Protein AF-A0A1J0WGG4-F1 (afdb_monomer)

Nearest PDB structures (foldseek):
  7e72-assembly2_F  TM=4.948E-01  e=2.037E-10  Homo sapiens
  5myb-assembly1_B  TM=5.027E-01  e=9.994E-10  Homo sapiens
  5myb-assembly1_A  TM=4.800E-01  e=1.730E-09  Homo sapiens
  6c83-assembly1_C  TM=8.638E-01  e=8.538E-04  synthetic construct
  8odz-assembly1_D  TM=4.092E-01  e=7.217E-07  Mus musculus

Sequence (421 aa):
MAIEADVCDQLVTNAEGQQQPRWTINGVLQDDQQFEDQRAQMAAACDAFLFERPDGKVGFLVGRWIAPQITLGAGDFFSLEIKDGGFGFSAPSEVAATYIEPDNAWRETPSGAWVEAPGEQSRRDEPQLYMVHSHNQCARLNKRFAKTARPQYALRGTIGVIGYELIGQRFFRAVHPEMGIDAYFEIGELAREGAGVFSLIANSVEPDDFSFDPATEEPDRPVFNSVVTEDTVPDLTGLAVTPVGAGAVDVTWTAPDASLQQQLRIREAGTEDWQILSVAEGQSNYTIMALIDGRSYELQGRNRTPALRPGGWSPDPALTFTVVANTEAPQALLLATVDPVGAGALVQWATGNDPNQYAVRVYRGPTLATADPVVLAISGANTSASFTDAVALGTYTYWAAPINGSGVLGPVSGPLNVTVT

InterPro domains:
  IPR003961 Fibronectin type III [PS50853] (232-326)
  IPR003961 Fibronectin type III [PS50853] (329-421)
  IPR003961 Fibronectin type III [cd00063] (237-315)
  IPR013783 Immunoglobulin-like fold [G3DSA:2.60.40.10] (237-330)
  IPR036116 Fibronectin type III superfamily [SSF49265] (237-315)

Structure (mmCIF, N/CA/C/O backbone):
data_AF-A0A1J0WGG4-F1
#
_entry.id   AF-A0A1J0WGG4-F1
#
loop_
_atom_site.group_PDB
_atom_site.id
_atom_site.type_symbol
_atom_site.label_atom_id
_atom_site.label_alt_id
_atom_site.label_comp_id
_atom_site.label_asym_id
_atom_site.label_entity_id
_atom_site.label_seq_id
_atom_site.pdbx_PDB_ins_code
_atom_site.Cartn_x
_atom_site.Cartn_y
_atom_site.Cartn_z
_atom_site.occupancy
_atom_site.B_iso_or_equiv
_atom_site.auth_seq_id
_atom_site.auth_comp_id
_atom_site.auth_asym_id
_atom_site.auth_atom_id
_atom_site.pdbx_PDB_model_num
ATOM 1 N N . MET A 1 1 ? -3.007 -18.225 25.396 1.00 54.06 1 MET A N 1
ATOM 2 C CA . MET A 1 1 ? -2.216 -17.257 24.609 1.00 54.06 1 MET A CA 1
ATOM 3 C C . MET A 1 1 ? -2.217 -17.567 23.112 1.00 54.06 1 MET A C 1
ATOM 5 O O . MET A 1 1 ? -2.071 -16.619 22.369 1.00 54.06 1 MET A O 1
ATOM 9 N N . ALA A 1 2 ? -2.461 -18.810 22.654 1.00 75.88 2 ALA A N 1
ATOM 10 C CA . ALA A 1 2 ? -2.665 -19.088 21.219 1.00 75.88 2 ALA A CA 1
ATOM 11 C C . ALA A 1 2 ? -3.961 -18.465 20.651 1.00 75.88 2 ALA A C 1
ATOM 13 O O . ALA A 1 2 ? -3.921 -17.831 19.613 1.00 75.88 2 ALA A O 1
ATOM 14 N N . ILE A 1 3 ? -5.075 -18.533 21.395 1.00 92.81 3 ILE A N 1
ATOM 15 C CA . ILE A 1 3 ? -6.395 -18.092 20.902 1.00 92.81 3 ILE A CA 1
ATOM 16 C C . ILE A 1 3 ? -6.427 -16.615 20.483 1.00 92.81 3 ILE A C 1
ATOM 18 O O . ILE A 1 3 ? -6.961 -16.300 19.431 1.00 92.81 3 ILE A O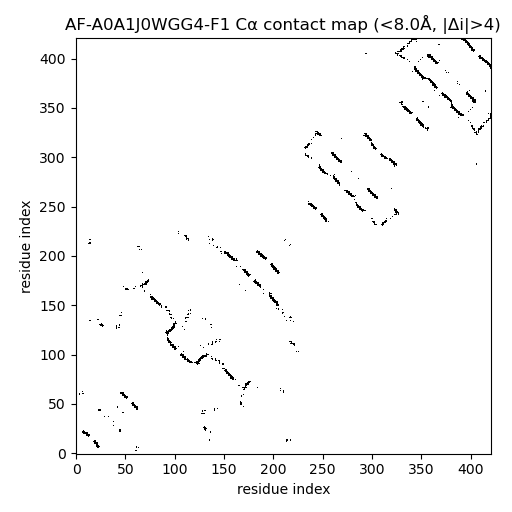 1
ATOM 22 N N . GLU A 1 4 ? -5.881 -15.698 21.287 1.00 94.44 4 GLU A N 1
ATOM 23 C CA . GLU A 1 4 ? -5.925 -14.268 20.935 1.00 94.44 4 GLU A CA 1
ATOM 24 C C . GLU A 1 4 ? -5.028 -13.949 19.732 1.00 94.44 4 GLU A C 1
ATOM 26 O O . GLU A 1 4 ? -5.378 -13.087 18.936 1.00 94.44 4 GLU A O 1
ATOM 31 N N . ALA A 1 5 ? -3.927 -14.688 19.547 1.00 93.94 5 ALA A N 1
ATOM 32 C CA . ALA A 1 5 ? -3.125 -14.593 18.329 1.00 93.94 5 ALA A CA 1
ATOM 33 C C . ALA A 1 5 ? -3.921 -15.086 17.107 1.00 93.94 5 ALA A C 1
ATOM 35 O O . ALA A 1 5 ? -4.008 -14.363 16.122 1.00 93.94 5 ALA A O 1
ATOM 36 N N . ASP A 1 6 ? -4.607 -16.232 17.214 1.00 96.44 6 ASP A N 1
ATOM 37 C CA . ASP A 1 6 ? -5.470 -16.756 16.142 1.00 96.44 6 ASP A CA 1
ATOM 38 C C . ASP A 1 6 ? -6.592 -15.765 15.765 1.00 96.44 6 ASP A C 1
ATOM 40 O O . ASP A 1 6 ? -7.005 -15.680 14.609 1.00 96.44 6 ASP A O 1
ATOM 44 N N . VAL A 1 7 ? -7.097 -15.000 16.739 1.00 96.12 7 VAL A N 1
ATOM 45 C CA . VAL A 1 7 ? -8.114 -13.960 16.512 1.00 96.12 7 VAL A CA 1
ATOM 46 C C . VAL A 1 7 ? -7.528 -12.748 15.791 1.00 96.12 7 VAL A C 1
ATOM 48 O O . VAL A 1 7 ? -8.200 -12.201 14.916 1.00 96.12 7 VAL A O 1
ATOM 51 N N . CYS A 1 8 ? -6.310 -12.324 16.138 1.00 96.50 8 CYS A N 1
ATOM 52 C CA . CYS A 1 8 ? -5.604 -11.268 15.409 1.00 96.50 8 CYS A CA 1
ATOM 53 C C . CYS A 1 8 ? -5.325 -11.683 13.959 1.00 96.50 8 CYS A C 1
ATOM 55 O O . CYS A 1 8 ? -5.572 -10.897 13.045 1.00 96.50 8 CYS A O 1
ATOM 57 N N . ASP A 1 9 ? -4.888 -12.928 13.758 1.00 97.06 9 ASP A N 1
ATOM 58 C CA . ASP A 1 9 ? -4.522 -13.493 12.456 1.00 97.06 9 ASP A CA 1
ATOM 59 C C . ASP A 1 9 ? -5.733 -13.878 11.592 1.00 97.06 9 ASP A C 1
ATOM 61 O O . ASP A 1 9 ? -5.583 -14.203 10.410 1.00 97.06 9 ASP A O 1
ATOM 65 N N . GLN A 1 10 ? -6.950 -13.830 12.146 1.00 95.75 10 GLN A N 1
ATOM 66 C CA . GLN A 1 10 ? -8.169 -14.076 11.387 1.00 95.75 10 GLN A CA 1
ATOM 67 C C . GLN A 1 10 ? -8.246 -13.108 10.201 1.00 95.75 10 GLN A C 1
ATOM 69 O O . GLN A 1 10 ? -8.335 -11.894 10.381 1.00 95.75 10 GLN A O 1
ATOM 74 N N . LEU A 1 11 ? -8.276 -13.657 8.986 1.00 96.88 11 LEU A N 1
ATOM 75 C CA . LEU A 1 11 ? -8.410 -12.859 7.775 1.00 96.88 11 LEU A CA 1
ATOM 76 C C . LEU A 1 11 ? -9.802 -12.226 7.706 1.00 96.88 11 LEU A C 1
ATOM 78 O O . LEU A 1 11 ? -10.826 -12.911 7.786 1.00 96.88 11 LEU A O 1
ATOM 82 N N . VAL A 1 12 ? -9.821 -10.908 7.542 1.00 95.25 12 VAL A N 1
ATOM 83 C CA . VAL A 1 12 ? -11.015 -10.101 7.310 1.00 95.25 12 VAL A CA 1
ATOM 84 C C . VAL A 1 12 ? -10.899 -9.382 5.975 1.00 95.25 12 VAL A C 1
ATOM 86 O O . VAL A 1 12 ? -9.805 -9.027 5.538 1.00 95.25 12 VAL A O 1
ATOM 89 N N . THR A 1 13 ? -12.038 -9.173 5.325 1.00 94.81 13 THR A N 1
ATOM 90 C CA . THR A 1 13 ? -12.121 -8.439 4.061 1.00 94.81 13 THR A CA 1
ATOM 91 C C . THR A 1 13 ? -12.415 -6.960 4.334 1.00 94.81 13 THR A C 1
ATOM 93 O O . THR A 1 13 ? -13.149 -6.652 5.279 1.00 94.81 13 THR A O 1
ATOM 96 N N . ASN A 1 14 ? -11.829 -6.059 3.546 1.00 92.75 14 ASN A N 1
ATOM 97 C CA . ASN A 1 14 ? -12.167 -4.629 3.525 1.00 92.75 14 ASN A CA 1
ATOM 98 C C . ASN A 1 14 ? -13.192 -4.300 2.424 1.00 92.75 14 ASN A C 1
ATOM 100 O O . ASN A 1 14 ? -13.549 -5.169 1.624 1.00 92.75 14 ASN A O 1
ATOM 104 N N . ALA A 1 15 ? -13.674 -3.057 2.382 1.00 90.75 15 ALA A N 1
ATOM 105 C CA . ALA A 1 15 ? -14.624 -2.586 1.371 1.00 90.75 15 ALA A CA 1
ATOM 106 C C . ALA A 1 15 ? -14.110 -2.776 -0.066 1.00 90.75 15 ALA A C 1
ATOM 108 O O . ALA A 1 15 ? -14.891 -3.026 -0.983 1.00 90.75 15 ALA A O 1
ATOM 109 N N . GLU A 1 16 ? -12.789 -2.725 -0.266 1.00 87.94 16 GLU A N 1
ATOM 110 C CA . GLU A 1 16 ? -12.146 -2.916 -1.568 1.00 87.94 16 GLU A CA 1
ATOM 111 C C . GLU A 1 16 ? -11.915 -4.398 -1.948 1.00 87.94 16 GLU A C 1
ATOM 113 O O . GLU A 1 16 ? -11.335 -4.693 -2.995 1.00 87.94 16 GLU A O 1
ATOM 118 N N . GLY A 1 17 ? -12.365 -5.353 -1.125 1.00 89.50 17 GLY A N 1
ATOM 119 C CA . GLY A 1 17 ? -12.279 -6.794 -1.395 1.00 89.50 17 GLY A CA 1
ATOM 120 C C . GLY A 1 17 ? -10.921 -7.443 -1.090 1.00 89.50 17 GLY A C 1
ATOM 121 O O . GLY A 1 17 ? -10.731 -8.632 -1.362 1.00 89.50 17 GLY A O 1
ATOM 122 N N . GLN A 1 18 ? -9.974 -6.703 -0.518 1.00 91.50 18 GLN A N 1
ATOM 123 C CA . GLN A 1 18 ? -8.677 -7.216 -0.077 1.00 91.50 18 GLN A CA 1
ATOM 124 C C . GLN A 1 18 ? -8.792 -7.888 1.295 1.00 91.50 18 GLN A C 1
ATOM 126 O O . GLN A 1 18 ? -9.628 -7.515 2.118 1.00 91.50 18 GLN A O 1
ATOM 131 N N . GLN A 1 19 ? -7.941 -8.886 1.549 1.00 95.44 19 GLN A N 1
ATOM 132 C CA . GLN A 1 19 ? -7.862 -9.564 2.844 1.00 95.44 19 GLN A CA 1
ATOM 133 C C . GLN A 1 19 ? -6.677 -9.059 3.664 1.00 95.44 19 GLN A C 1
ATOM 135 O O . GLN A 1 19 ? -5.590 -8.847 3.129 1.00 95.44 19 GLN A O 1
ATOM 140 N N . GLN A 1 20 ? -6.881 -8.941 4.971 1.00 94.38 20 GLN A N 1
ATOM 141 C CA . GLN A 1 20 ? -5.862 -8.561 5.947 1.00 94.38 20 GLN A CA 1
ATOM 142 C C . GLN A 1 20 ? -6.126 -9.252 7.296 1.00 94.38 20 GLN A C 1
ATOM 144 O O . GLN A 1 20 ? -7.265 -9.661 7.540 1.00 94.38 20 GLN A O 1
ATOM 149 N N . PRO A 1 21 ? -5.126 -9.380 8.187 1.00 96.94 21 PRO A N 1
ATOM 150 C CA . PRO A 1 21 ? -5.368 -9.772 9.574 1.00 96.94 21 PRO A CA 1
ATOM 151 C C . PRO A 1 21 ? -6.338 -8.804 10.256 1.00 96.94 21 PRO A C 1
ATOM 153 O O . PRO A 1 21 ? -6.338 -7.604 9.973 1.00 96.94 21 PRO A O 1
ATOM 156 N N . ARG A 1 22 ? -7.167 -9.319 11.163 1.00 96.31 22 ARG A N 1
ATOM 157 C CA . ARG A 1 22 ? -8.185 -8.536 11.870 1.00 96.31 22 ARG A CA 1
ATOM 158 C C . ARG A 1 22 ? -7.581 -7.428 12.721 1.00 96.31 22 ARG A C 1
ATOM 160 O O . ARG A 1 22 ? -8.092 -6.311 12.707 1.00 96.31 22 ARG A O 1
ATOM 167 N N . TRP A 1 23 ? -6.537 -7.759 13.475 1.00 97.44 23 TRP A N 1
ATOM 168 C CA . TRP A 1 23 ? -5.890 -6.839 14.401 1.00 97.44 23 TRP A CA 1
ATOM 169 C C . TRP A 1 23 ? -4.390 -6.847 14.182 1.00 97.44 23 TRP A C 1
ATOM 171 O O . TRP A 1 23 ? -3.744 -7.890 14.244 1.00 97.44 23 TRP A O 1
ATOM 181 N N . THR A 1 24 ? -3.833 -5.660 13.982 1.00 96.38 24 THR A N 1
ATOM 182 C CA . THR A 1 24 ? -2.388 -5.450 13.914 1.00 96.38 24 THR A CA 1
ATOM 183 C C . THR A 1 24 ? -2.001 -4.238 14.749 1.00 96.38 24 THR A C 1
ATOM 185 O O . THR A 1 24 ? -2.790 -3.308 14.908 1.00 96.38 24 THR A O 1
ATOM 188 N N . ILE A 1 25 ? -0.793 -4.255 15.304 1.00 95.88 25 ILE A N 1
ATOM 189 C CA . ILE A 1 25 ? -0.214 -3.108 16.003 1.00 95.88 25 ILE A CA 1
ATOM 190 C C . ILE A 1 25 ? 1.047 -2.746 15.236 1.00 95.88 25 ILE A C 1
ATOM 192 O O . ILE A 1 25 ? 2.047 -3.458 15.299 1.00 95.88 25 ILE A O 1
ATOM 196 N N . ASN A 1 26 ? 0.976 -1.655 14.488 1.00 93.50 26 ASN A N 1
ATOM 197 C CA . ASN A 1 26 ? 2.045 -1.177 13.631 1.00 93.50 26 ASN A CA 1
ATOM 198 C C . ASN A 1 26 ? 2.315 0.275 14.007 1.00 93.50 26 ASN A C 1
ATOM 200 O O . ASN A 1 26 ? 1.596 1.169 13.584 1.00 93.50 26 ASN A O 1
ATOM 204 N N . GLY A 1 27 ? 3.317 0.519 14.838 1.00 89.19 27 GLY A N 1
ATOM 205 C CA . GLY A 1 27 ? 3.631 1.875 15.262 1.00 89.19 27 GLY A CA 1
ATOM 206 C C . GLY A 1 27 ? 4.987 1.966 15.930 1.00 89.19 27 GLY A C 1
ATOM 207 O O . GLY A 1 27 ? 5.722 0.983 16.036 1.00 89.19 27 GLY A O 1
ATOM 208 N N . VAL A 1 28 ? 5.312 3.174 16.372 1.00 89.50 28 VAL A N 1
ATOM 209 C CA . VAL A 1 28 ? 6.551 3.482 17.082 1.00 89.50 28 VAL A CA 1
ATOM 210 C C . VAL A 1 28 ? 6.237 3.893 18.512 1.00 89.50 28 VAL A C 1
ATOM 212 O O . VAL A 1 28 ? 5.226 4.537 18.776 1.00 89.50 28 VAL A O 1
ATOM 215 N N . LEU A 1 29 ? 7.123 3.515 19.426 1.00 91.31 29 LEU A N 1
ATOM 216 C CA . LEU A 1 29 ? 7.120 3.970 20.811 1.00 91.31 29 LEU A CA 1
ATOM 217 C C . LEU A 1 29 ? 8.305 4.910 21.008 1.00 91.31 29 LEU A C 1
ATOM 219 O O . LEU A 1 29 ? 9.385 4.655 20.470 1.00 91.31 29 LEU A O 1
ATOM 223 N N . GLN A 1 30 ? 8.102 5.974 21.778 1.00 89.31 30 GLN A N 1
ATOM 224 C CA . GLN A 1 30 ? 9.170 6.890 22.177 1.00 89.31 30 GLN A CA 1
ATOM 225 C C . GLN A 1 30 ? 9.645 6.545 23.593 1.00 89.31 30 GLN A C 1
ATOM 227 O O . GLN A 1 30 ? 8.871 6.043 24.412 1.00 89.31 30 GLN A O 1
ATOM 232 N N . ASP A 1 31 ? 10.927 6.763 23.875 1.00 91.88 31 ASP A N 1
ATOM 233 C CA . ASP A 1 31 ? 11.553 6.430 25.160 1.00 91.88 31 ASP A CA 1
ATOM 234 C C . ASP A 1 31 ? 11.167 7.395 26.292 1.00 91.88 31 ASP A C 1
ATOM 236 O O . ASP A 1 31 ? 11.273 7.041 27.466 1.00 91.88 31 ASP A O 1
ATOM 240 N N . ASP A 1 32 ? 10.677 8.584 25.946 1.00 94.12 32 ASP A N 1
ATOM 241 C CA . ASP A 1 32 ? 10.147 9.592 26.864 1.00 94.12 32 ASP A CA 1
ATOM 242 C C . ASP A 1 32 ? 8.635 9.454 27.138 1.00 94.12 32 ASP A C 1
ATOM 244 O O . ASP A 1 32 ? 8.103 10.113 28.039 1.00 94.12 32 ASP A O 1
ATOM 248 N N . GLN A 1 33 ? 7.941 8.571 26.413 1.00 93.12 33 GLN A N 1
ATOM 249 C CA . GLN A 1 33 ? 6.512 8.323 26.582 1.00 93.12 33 GLN A CA 1
ATOM 250 C C . GLN A 1 33 ? 6.234 7.514 27.861 1.00 93.12 33 GLN A C 1
ATOM 252 O O . GLN A 1 33 ? 6.907 6.524 28.156 1.00 93.12 33 GLN A O 1
ATOM 257 N N . GLN A 1 34 ? 5.201 7.901 28.620 1.00 95.94 34 GLN A N 1
ATOM 258 C CA . GLN A 1 34 ? 4.808 7.176 29.832 1.00 95.94 34 GLN A CA 1
ATOM 259 C C . GLN A 1 34 ? 4.308 5.770 29.493 1.00 95.94 34 GLN A C 1
ATOM 261 O O . GLN A 1 34 ? 3.562 5.583 28.534 1.00 95.94 34 GLN A O 1
ATOM 266 N N . PHE A 1 35 ? 4.651 4.786 30.328 1.00 92.62 35 PHE A N 1
ATOM 267 C CA . PHE A 1 35 ? 4.250 3.389 30.124 1.00 92.62 35 PHE A CA 1
ATOM 268 C C . PHE A 1 35 ? 2.734 3.222 29.931 1.00 92.62 35 PHE A C 1
ATOM 270 O O . PHE A 1 35 ? 2.303 2.468 29.062 1.00 92.62 35 PHE A O 1
ATOM 277 N N . GLU A 1 36 ? 1.922 3.946 30.706 1.00 94.00 36 GLU A N 1
ATOM 278 C CA . GLU A 1 36 ? 0.463 3.875 30.587 1.00 94.00 36 GLU A CA 1
ATOM 279 C C . GLU A 1 36 ? -0.049 4.415 29.246 1.00 94.00 36 GLU A C 1
ATOM 281 O O . GLU A 1 36 ? -0.978 3.834 28.689 1.00 94.00 36 GLU A O 1
ATOM 286 N N . ASP A 1 37 ? 0.591 5.439 28.676 1.00 94.00 37 ASP A N 1
ATOM 287 C CA . ASP A 1 37 ? 0.231 5.963 27.354 1.00 94.00 37 ASP A CA 1
ATOM 288 C C . ASP A 1 37 ? 0.589 4.955 26.257 1.00 94.00 37 ASP A C 1
ATOM 290 O O . ASP A 1 37 ? -0.204 4.714 25.346 1.00 94.00 37 ASP A O 1
ATOM 294 N N . GLN A 1 38 ? 1.759 4.315 26.367 1.00 93.81 38 GLN A N 1
ATOM 295 C CA . GLN A 1 38 ? 2.175 3.253 25.446 1.00 93.81 38 GLN A CA 1
ATOM 296 C C . GLN A 1 38 ? 1.192 2.075 25.502 1.00 93.81 38 GLN A C 1
ATOM 298 O O . GLN A 1 38 ? 0.687 1.620 24.473 1.00 93.81 38 GLN A O 1
ATOM 303 N N . ARG A 1 39 ? 0.866 1.611 26.717 1.00 93.50 39 ARG A N 1
ATOM 304 C CA . ARG A 1 39 ? -0.092 0.525 26.954 1.00 93.50 39 ARG A CA 1
ATOM 305 C C . ARG A 1 39 ? -1.476 0.874 26.409 1.00 93.50 39 ARG A C 1
ATOM 307 O O . ARG A 1 39 ? -2.099 0.024 25.776 1.00 93.50 39 ARG A O 1
ATOM 314 N N . ALA A 1 40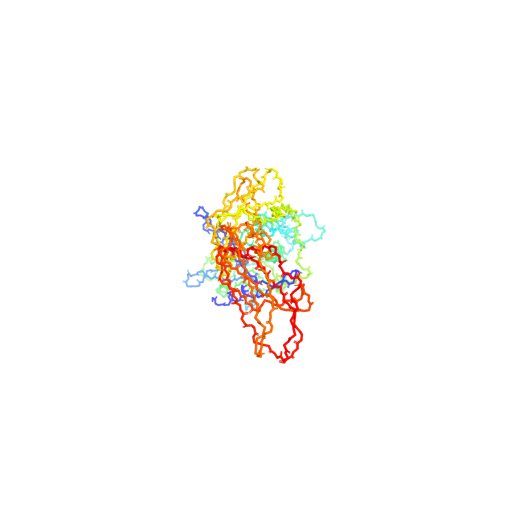 ? -1.957 2.094 26.649 1.00 93.50 40 ALA A N 1
ATOM 315 C CA . ALA A 1 40 ? -3.258 2.555 26.179 1.00 93.50 40 ALA A CA 1
ATOM 316 C C . ALA A 1 40 ? -3.327 2.603 24.646 1.00 93.50 40 ALA A C 1
ATOM 318 O O . ALA A 1 40 ? -4.300 2.114 24.077 1.00 93.50 40 ALA A O 1
ATOM 319 N N . GLN A 1 41 ? -2.286 3.103 23.971 1.00 94.25 41 GLN A N 1
ATOM 320 C CA . GLN A 1 41 ? -2.227 3.125 22.503 1.00 94.25 41 GLN A CA 1
ATOM 321 C C . GLN A 1 41 ? -2.210 1.714 21.903 1.00 94.25 41 GLN A C 1
ATOM 323 O O . GLN A 1 41 ? -2.961 1.433 20.967 1.00 94.25 41 GLN A O 1
ATOM 328 N N . MET A 1 42 ? -1.411 0.805 22.472 1.00 94.94 42 MET A N 1
ATOM 329 C CA . MET A 1 42 ? -1.376 -0.593 22.034 1.00 94.94 42 MET A CA 1
ATOM 330 C C . MET A 1 42 ? -2.728 -1.286 22.239 1.00 94.94 42 MET A C 1
ATOM 332 O O . MET A 1 42 ? -3.185 -2.013 21.361 1.00 94.94 42 MET A O 1
ATOM 336 N N . ALA A 1 43 ? -3.384 -1.050 23.380 1.00 95.25 43 ALA A N 1
ATOM 337 C CA . ALA A 1 43 ? -4.697 -1.616 23.673 1.00 95.25 43 ALA A CA 1
ATOM 338 C C . ALA A 1 43 ? -5.788 -1.059 22.745 1.00 95.25 43 ALA A C 1
ATOM 340 O O . ALA A 1 43 ? -6.625 -1.820 22.262 1.00 95.25 43 ALA A O 1
ATOM 341 N N . ALA A 1 44 ? -5.759 0.244 22.453 1.00 95.75 44 ALA A N 1
ATOM 342 C CA . ALA A 1 44 ? -6.715 0.892 21.559 1.00 95.75 44 ALA A CA 1
ATOM 343 C C . ALA A 1 44 ? -6.625 0.359 20.121 1.00 95.75 44 ALA A C 1
ATOM 345 O O . ALA A 1 44 ? -7.651 0.204 19.465 1.00 95.75 44 ALA A O 1
ATOM 346 N N . ALA A 1 45 ? -5.424 0.017 19.643 1.00 96.88 45 ALA A N 1
ATOM 347 C CA . ALA A 1 45 ? -5.219 -0.499 18.291 1.00 96.88 45 ALA A CA 1
ATOM 348 C C . ALA A 1 45 ? -5.903 -1.854 18.031 1.00 96.88 45 ALA A C 1
ATOM 350 O O . ALA A 1 45 ? -6.187 -2.176 16.880 1.00 96.88 45 ALA A O 1
ATOM 351 N N . CYS A 1 46 ? -6.192 -2.653 19.060 1.00 96.25 46 CYS A N 1
ATOM 352 C CA . CYS A 1 46 ? -6.817 -3.971 18.901 1.00 96.25 46 CYS A CA 1
ATOM 353 C C . CYS A 1 46 ? -8.032 -4.203 19.810 1.00 96.25 46 CYS A C 1
ATOM 355 O O . CYS A 1 46 ? -8.414 -5.356 20.022 1.00 96.25 46 CYS A O 1
ATOM 357 N N . ASP A 1 47 ? -8.633 -3.127 20.339 1.00 96.69 47 ASP A N 1
ATOM 358 C CA . ASP A 1 47 ? -9.765 -3.180 21.279 1.00 96.69 47 ASP A CA 1
ATOM 359 C C . ASP A 1 47 ? -9.499 -4.173 22.431 1.00 96.69 47 ASP A C 1
ATOM 361 O O . ASP A 1 47 ? -10.275 -5.099 22.699 1.00 96.69 47 ASP A O 1
ATOM 365 N N . ALA A 1 48 ? -8.321 -4.040 23.052 1.00 95.94 48 ALA A N 1
ATOM 366 C CA . ALA A 1 48 ? -7.861 -4.969 24.072 1.00 95.94 48 ALA A CA 1
ATOM 367 C C . ALA A 1 48 ? -8.563 -4.743 25.417 1.00 95.94 48 ALA A C 1
ATOM 369 O O . ALA A 1 48 ? -8.577 -3.639 25.959 1.00 95.94 48 ALA A O 1
ATOM 370 N N . PHE A 1 49 ? -9.044 -5.831 26.011 1.00 95.69 49 PHE A N 1
ATOM 371 C CA . PHE A 1 49 ? -9.542 -5.877 27.379 1.00 95.69 49 PHE A CA 1
ATOM 372 C C . PHE A 1 49 ? -8.466 -6.461 28.293 1.00 95.69 49 PHE A C 1
ATOM 374 O O . PHE A 1 49 ? -8.072 -7.616 28.125 1.00 95.69 49 PHE A O 1
ATOM 381 N N . LEU A 1 50 ? -7.989 -5.668 29.250 1.00 93.88 50 LEU A N 1
ATOM 382 C CA . LEU A 1 50 ? -6.930 -6.040 30.188 1.00 93.88 50 LEU A CA 1
ATOM 383 C C . LEU A 1 50 ? -7.522 -6.359 31.558 1.00 93.88 50 LEU A C 1
ATOM 385 O O . LEU A 1 50 ? -8.413 -5.660 32.031 1.00 93.88 50 LEU A O 1
ATOM 389 N N . PHE A 1 51 ? -6.996 -7.389 32.215 1.00 93.06 51 PHE A N 1
ATOM 390 C CA . PHE A 1 51 ? -7.436 -7.778 33.552 1.00 93.06 51 PHE A CA 1
ATOM 391 C C . PHE A 1 51 ? -6.289 -8.365 34.371 1.00 93.06 51 PHE A C 1
ATOM 393 O O . PHE A 1 51 ? -5.376 -9.003 33.841 1.00 93.06 51 PHE A O 1
ATOM 400 N N . GLU A 1 52 ? -6.350 -8.189 35.687 1.00 91.19 52 GLU A N 1
ATOM 401 C CA . GLU A 1 52 ? -5.455 -8.886 36.604 1.00 91.19 52 GLU A CA 1
ATOM 402 C C . GLU A 1 52 ? -5.954 -10.317 36.821 1.00 91.19 52 GLU A C 1
ATOM 404 O O . GLU A 1 52 ? -7.128 -10.567 37.097 1.00 91.19 52 GLU A O 1
ATOM 409 N N . ARG A 1 53 ? -5.055 -11.283 36.675 1.00 88.56 53 ARG A N 1
ATOM 410 C CA . ARG A 1 53 ? -5.331 -12.690 36.937 1.00 88.56 53 ARG A CA 1
ATOM 411 C C . ARG A 1 53 ? -5.116 -13.004 38.420 1.00 88.56 53 ARG A C 1
ATOM 413 O O . ARG A 1 53 ? -4.264 -12.391 39.057 1.00 88.56 53 ARG A O 1
ATOM 420 N N . PRO A 1 54 ? -5.756 -14.059 38.953 1.00 84.94 54 PRO A N 1
ATOM 421 C CA . PRO A 1 54 ? -5.551 -14.484 40.341 1.00 84.94 54 PRO A CA 1
ATOM 422 C C . PRO A 1 54 ? -4.097 -14.826 40.723 1.00 84.94 54 PRO A C 1
ATOM 424 O O . PRO A 1 54 ? -3.779 -14.879 41.907 1.00 84.94 54 PRO A O 1
ATOM 427 N N . ASP A 1 55 ? -3.215 -15.080 39.748 1.00 88.38 55 ASP A N 1
ATOM 428 C CA . ASP A 1 55 ? -1.782 -15.334 39.950 1.00 88.38 55 ASP A CA 1
ATOM 429 C C . ASP A 1 55 ? -0.912 -14.059 39.956 1.00 88.38 55 ASP A C 1
ATOM 431 O O . ASP A 1 55 ? 0.315 -14.162 39.937 1.00 88.38 55 ASP A O 1
ATOM 435 N N . GLY A 1 56 ? -1.525 -12.868 39.972 1.00 87.50 56 GLY A N 1
ATOM 436 C CA . GLY A 1 56 ? -0.838 -11.570 39.978 1.00 87.50 56 GLY A CA 1
ATOM 437 C C . GLY A 1 56 ? -0.228 -11.180 38.627 1.00 87.50 56 GLY A C 1
ATOM 438 O O . GLY A 1 56 ? 0.579 -10.256 38.549 1.00 87.50 56 GLY A O 1
ATOM 439 N N . LYS A 1 57 ? -0.567 -11.904 37.552 1.00 91.44 57 LYS A N 1
ATOM 440 C CA . LYS A 1 57 ? -0.165 -11.575 36.178 1.00 91.44 57 LYS A CA 1
ATOM 441 C C . LYS A 1 57 ? -1.265 -10.802 35.470 1.00 91.44 57 LYS A C 1
ATOM 443 O O . LYS A 1 57 ? -2.439 -10.950 35.785 1.00 91.44 57 LYS A O 1
ATOM 448 N N . VAL A 1 58 ? -0.900 -10.064 34.431 1.00 91.06 58 VAL A N 1
ATOM 449 C CA . VAL A 1 58 ? -1.877 -9.416 33.552 1.00 91.06 58 VAL A CA 1
ATOM 450 C C . VAL A 1 58 ? -2.301 -10.390 32.452 1.00 91.06 58 VAL A C 1
ATOM 452 O O . VAL A 1 58 ? -1.464 -11.012 31.793 1.00 91.06 58 VAL A O 1
ATOM 455 N N . GLY A 1 59 ? -3.608 -10.561 32.288 1.00 92.69 59 GLY A N 1
ATOM 456 C CA . GLY A 1 59 ? -4.232 -11.199 31.137 1.00 92.69 59 GLY A CA 1
ATOM 457 C C . GLY A 1 59 ? -4.809 -10.152 30.189 1.00 92.69 59 GLY A C 1
ATOM 458 O O . GLY A 1 59 ? -5.078 -9.020 30.591 1.00 92.69 59 GLY A O 1
ATOM 459 N N . PHE A 1 60 ? -5.000 -10.534 28.928 1.00 94.38 60 PHE A N 1
ATOM 460 C CA . PHE A 1 60 ? -5.699 -9.701 27.958 1.00 94.38 60 PHE A CA 1
ATOM 461 C C . PHE A 1 60 ? -6.536 -10.541 26.991 1.00 94.38 60 PHE A C 1
ATOM 463 O O . PHE A 1 60 ? -6.258 -11.727 26.791 1.00 94.38 60 PHE A O 1
ATOM 470 N N . LEU A 1 61 ? -7.539 -9.901 26.400 1.00 96.00 61 LEU A N 1
ATOM 471 C CA . LEU A 1 61 ? -8.358 -10.389 25.290 1.00 96.00 61 LEU A CA 1
ATOM 472 C C . LEU A 1 61 ? -8.358 -9.312 24.204 1.00 96.00 61 LEU A C 1
ATOM 474 O O . LEU A 1 61 ? -8.362 -8.134 24.551 1.00 96.00 61 LEU A O 1
ATOM 478 N N . VAL A 1 62 ? -8.365 -9.675 22.923 1.00 96.62 62 VAL A N 1
ATOM 479 C CA . VAL A 1 62 ? -8.498 -8.696 21.826 1.00 96.62 62 VAL A CA 1
ATOM 480 C C . VAL A 1 62 ? -9.964 -8.498 21.430 1.00 96.62 62 VAL A C 1
ATOM 482 O O . VAL A 1 62 ? -10.847 -9.237 21.875 1.00 96.62 62 VAL A O 1
ATOM 485 N N . GLY A 1 63 ? -10.237 -7.490 20.602 1.00 95.94 63 GLY A N 1
ATOM 486 C CA . GLY A 1 63 ? -11.573 -7.128 20.132 1.00 95.94 63 GLY A CA 1
ATOM 487 C C . GLY A 1 63 ? -12.301 -8.275 19.439 1.00 95.94 63 GLY A C 1
ATOM 488 O O . GLY A 1 63 ? -12.059 -8.571 18.267 1.00 95.94 63 GLY A O 1
ATOM 489 N N . ARG A 1 64 ? -13.217 -8.930 20.152 1.00 96.19 64 ARG A N 1
ATOM 490 C CA . ARG A 1 64 ? -14.176 -9.893 19.604 1.00 96.19 64 ARG A CA 1
ATOM 491 C C . ARG A 1 64 ? -15.305 -10.144 20.592 1.00 96.19 64 ARG A C 1
ATOM 493 O O . ARG A 1 64 ? -15.107 -10.087 21.805 1.00 96.19 64 ARG A O 1
ATOM 500 N N . TRP A 1 65 ? -16.457 -10.541 20.063 1.00 97.25 65 TRP A N 1
ATOM 501 C CA . TRP A 1 65 ? -17.523 -11.077 20.894 1.00 97.25 65 TRP A CA 1
ATOM 502 C C . TRP A 1 65 ? -17.117 -12.429 21.489 1.00 97.25 65 TRP A C 1
ATOM 504 O O . TRP A 1 65 ? -16.660 -13.332 20.780 1.00 97.25 65 TRP A O 1
ATOM 514 N N . ILE A 1 66 ? -17.317 -12.575 22.797 1.00 97.06 66 ILE A N 1
ATOM 515 C CA . ILE A 1 66 ? -17.179 -13.836 23.524 1.00 97.06 66 ILE A CA 1
ATOM 516 C C . ILE A 1 66 ? -18.476 -14.014 24.301 1.00 97.06 66 ILE A C 1
ATOM 518 O O . ILE A 1 66 ? -18.765 -13.235 25.204 1.00 97.06 66 ILE A O 1
ATOM 522 N N . ALA A 1 67 ? -19.269 -15.024 23.941 1.00 96.62 67 ALA A N 1
ATOM 523 C CA . ALA A 1 67 ? -20.548 -15.253 24.601 1.00 96.62 67 ALA A CA 1
ATOM 524 C C . ALA A 1 67 ? -20.336 -15.438 26.119 1.00 96.62 67 ALA A C 1
ATOM 526 O O . ALA A 1 67 ? -19.550 -16.308 26.515 1.00 96.62 67 ALA A O 1
ATOM 527 N N . PRO A 1 68 ? -21.009 -14.642 26.969 1.00 96.75 68 PRO A N 1
ATOM 528 C CA . PRO A 1 68 ? -20.785 -14.691 28.403 1.00 96.75 68 PRO A CA 1
ATOM 529 C C . PRO A 1 68 ? -21.270 -16.013 28.992 1.00 96.75 68 PRO A C 1
ATOM 531 O O . PRO A 1 68 ? -22.356 -16.496 28.670 1.00 96.75 68 PRO A O 1
ATOM 534 N N . GLN A 1 69 ? -20.474 -16.577 29.898 1.00 95.38 69 GLN A N 1
ATOM 535 C CA . GLN A 1 69 ? -20.837 -17.786 30.646 1.00 95.38 69 GLN A CA 1
ATOM 536 C C . GLN A 1 69 ? -21.495 -17.465 31.992 1.00 95.38 69 GLN A C 1
ATOM 538 O O . GLN A 1 69 ? -22.182 -18.312 32.561 1.00 95.38 69 GLN A O 1
ATOM 543 N N . ILE A 1 70 ? -21.297 -16.242 32.489 1.00 97.50 70 ILE A N 1
ATOM 544 C CA . ILE A 1 70 ? -21.806 -15.789 33.780 1.00 97.50 70 ILE A CA 1
ATOM 545 C C . ILE A 1 70 ? -23.060 -14.946 33.566 1.00 97.50 70 ILE A C 1
ATOM 547 O O . ILE A 1 70 ? -23.081 -14.023 32.747 1.00 97.50 70 ILE A O 1
ATOM 551 N N . THR A 1 71 ? -24.108 -15.281 34.316 1.00 97.94 71 THR A N 1
ATOM 552 C CA . THR A 1 71 ? -25.341 -14.498 34.397 1.00 97.94 71 THR A CA 1
ATOM 553 C C . THR A 1 71 ? -25.511 -13.999 35.823 1.00 97.94 71 THR A C 1
ATOM 555 O O . THR A 1 71 ? -25.562 -14.813 36.740 1.00 97.94 71 THR A O 1
ATOM 558 N N . LEU A 1 72 ? -25.602 -12.682 35.993 1.00 97.50 72 LEU A N 1
ATOM 559 C CA . LEU A 1 72 ? -25.927 -12.039 37.260 1.00 97.50 72 LEU A CA 1
ATOM 560 C C . LEU A 1 72 ? -27.442 -11.853 37.357 1.00 97.50 72 LEU A C 1
ATOM 562 O O . LEU A 1 72 ? -28.056 -11.221 36.495 1.00 97.50 72 LEU A O 1
ATOM 566 N N . GLY A 1 73 ? -28.044 -12.408 38.401 1.00 96.25 73 GLY A N 1
ATOM 567 C CA . GLY A 1 73 ? -29.430 -12.166 38.773 1.00 96.25 73 GLY A CA 1
ATOM 568 C C . GLY A 1 73 ? -29.568 -10.999 39.754 1.00 96.25 73 GLY A C 1
ATOM 569 O O . GLY A 1 73 ? -28.589 -10.492 40.294 1.00 96.25 73 GLY A O 1
ATOM 570 N N . ALA A 1 74 ? -30.807 -10.613 40.065 1.00 94.31 74 ALA A N 1
ATOM 571 C CA . ALA A 1 74 ? -31.086 -9.564 41.054 1.00 94.31 74 ALA A CA 1
ATOM 572 C C . ALA A 1 74 ? -30.446 -9.829 42.436 1.00 94.31 74 ALA A C 1
ATOM 574 O O . ALA A 1 74 ? -29.991 -8.900 43.095 1.00 94.31 74 ALA A O 1
ATOM 575 N N . GLY A 1 75 ? -30.366 -11.096 42.862 1.00 94.88 75 GLY A N 1
ATOM 576 C CA . GLY A 1 75 ? -29.798 -11.481 44.161 1.00 94.88 75 GLY A CA 1
ATOM 577 C C . GLY A 1 75 ? -28.273 -11.361 44.271 1.00 94.88 75 GLY A C 1
ATOM 578 O O . GLY A 1 75 ? -27.746 -11.454 45.377 1.00 94.88 75 GLY A O 1
ATOM 579 N N . ASP A 1 76 ? -27.570 -11.152 43.157 1.00 96.12 76 ASP A N 1
ATOM 580 C CA . ASP A 1 76 ? -26.110 -11.021 43.137 1.00 96.12 76 ASP A CA 1
ATOM 581 C C . ASP A 1 76 ? -25.630 -9.605 43.491 1.00 96.12 76 ASP A C 1
ATOM 583 O O . ASP A 1 76 ? -24.457 -9.402 43.827 1.00 96.12 76 ASP A O 1
ATOM 587 N N . PHE A 1 77 ? -26.540 -8.627 43.440 1.00 96.00 77 PHE A N 1
ATOM 588 C CA . PHE A 1 77 ? -26.263 -7.221 43.695 1.00 96.00 77 PHE A CA 1
ATOM 589 C C . PHE A 1 77 ? -26.618 -6.836 45.134 1.00 96.00 77 PHE A C 1
ATOM 591 O O . PHE A 1 77 ? -27.757 -6.962 45.576 1.00 96.00 77 PHE A O 1
ATOM 598 N N . PHE A 1 78 ? -25.649 -6.278 45.856 1.00 95.81 78 PHE A N 1
ATOM 599 C CA . PHE A 1 78 ? -25.897 -5.542 47.098 1.00 95.81 78 PHE A CA 1
ATOM 600 C C . PHE A 1 78 ? -26.415 -4.129 46.823 1.00 95.81 78 PHE A C 1
ATOM 602 O O . PHE A 1 78 ? -27.182 -3.577 47.608 1.00 95.81 78 PHE A O 1
ATOM 609 N N . SER A 1 79 ? -25.976 -3.540 45.712 1.00 95.38 79 SER A N 1
ATOM 610 C CA . SER A 1 79 ? -26.490 -2.283 45.181 1.00 95.38 79 SER A CA 1
ATOM 611 C C . SER A 1 79 ? -26.436 -2.327 43.656 1.00 95.38 79 SER A C 1
ATOM 613 O O . SER A 1 79 ? -25.524 -2.930 43.083 1.00 95.38 79 SER A O 1
ATOM 615 N N . LEU A 1 80 ? -27.421 -1.715 43.004 1.00 95.50 80 LEU A N 1
ATOM 616 C CA . LEU A 1 80 ? -27.506 -1.647 41.551 1.00 95.50 80 LEU A CA 1
ATOM 617 C C . LEU A 1 80 ? -28.141 -0.322 41.132 1.00 95.50 80 LEU A C 1
ATOM 619 O O . LEU A 1 80 ? -29.255 0.005 41.536 1.00 95.50 80 LEU A O 1
ATOM 623 N N . GLU A 1 81 ? -27.425 0.415 40.297 1.00 94.75 81 GLU A N 1
ATOM 624 C CA . GLU A 1 81 ? -27.890 1.577 39.557 1.00 94.75 81 GLU A CA 1
ATOM 625 C C . GLU A 1 81 ? -27.748 1.264 38.067 1.00 94.75 81 GLU A C 1
ATOM 627 O O . GLU A 1 81 ? -26.664 0.927 37.590 1.00 94.75 81 GLU A O 1
ATOM 632 N N . ILE A 1 82 ? -28.846 1.381 37.325 1.00 92.81 82 ILE A N 1
ATOM 633 C CA . ILE A 1 82 ? -28.844 1.272 35.868 1.00 92.81 82 ILE A CA 1
ATOM 634 C C . ILE A 1 82 ? -29.434 2.558 35.307 1.00 92.81 82 ILE A C 1
ATOM 636 O O . ILE A 1 82 ? -30.524 2.975 35.699 1.00 92.81 82 ILE A O 1
ATOM 640 N N . LYS A 1 83 ? -28.705 3.184 34.387 1.00 91.25 83 LYS A N 1
ATOM 641 C CA . LYS A 1 83 ? -29.184 4.328 33.611 1.00 91.25 83 LYS A CA 1
ATOM 642 C C . LYS A 1 83 ? -29.516 3.865 32.205 1.00 91.25 83 LYS A C 1
ATOM 644 O O . LYS A 1 83 ? -28.642 3.324 31.540 1.00 91.25 83 LYS A O 1
ATOM 649 N N . ASP A 1 84 ? -30.751 4.104 31.781 1.00 88.94 84 ASP A N 1
ATOM 650 C CA . ASP A 1 84 ? -31.231 3.866 30.417 1.00 88.94 84 ASP A CA 1
ATOM 651 C C . ASP A 1 84 ? -31.131 5.158 29.595 1.00 88.94 84 ASP A C 1
ATOM 653 O O . ASP A 1 84 ? -31.532 6.224 30.074 1.00 88.94 84 ASP A O 1
ATOM 657 N N . GLY A 1 85 ? -30.572 5.083 28.386 1.00 72.31 85 GLY A N 1
ATOM 658 C CA . GLY A 1 85 ? -30.649 6.141 27.370 1.00 72.31 85 GLY A CA 1
ATOM 659 C C . GLY A 1 85 ? -30.045 7.495 27.769 1.00 72.31 85 GLY A C 1
ATOM 660 O O . GLY A 1 85 ? -30.342 8.520 27.158 1.00 72.31 85 GLY A O 1
ATOM 661 N N . GLY A 1 86 ? -29.201 7.520 28.801 1.00 61.25 86 GLY A N 1
ATOM 662 C CA . GLY A 1 86 ? -28.589 8.719 29.370 1.00 61.25 86 GLY A CA 1
ATOM 663 C C . GLY A 1 86 ? -27.189 8.972 28.833 1.00 61.25 86 GLY A C 1
ATOM 664 O O . GLY A 1 86 ? -26.252 9.113 29.620 1.00 61.25 86 GLY A O 1
ATOM 665 N N . PHE A 1 87 ? -27.028 9.015 27.512 1.00 62.56 87 PHE A N 1
ATOM 666 C CA . PHE A 1 87 ? -25.786 9.486 26.910 1.00 62.56 87 PHE A CA 1
ATOM 667 C C . PHE A 1 87 ? -25.646 10.947 27.328 1.00 62.56 87 PHE A C 1
ATOM 669 O O . PHE A 1 87 ? -26.479 11.778 26.962 1.00 62.56 87 PHE A O 1
ATOM 676 N N . GLY A 1 88 ? -24.677 11.273 28.187 1.00 54.78 88 GLY A N 1
ATOM 677 C CA . GLY A 1 88 ? -24.466 12.663 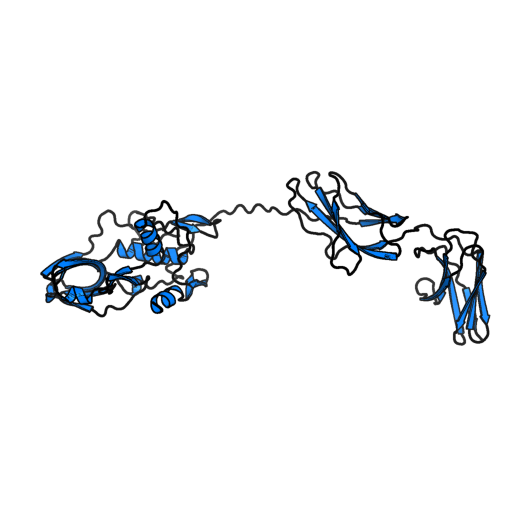28.588 1.00 54.78 88 GLY A CA 1
ATOM 678 C C . GLY A 1 88 ? -24.410 13.558 27.347 1.00 54.78 88 GLY A C 1
ATOM 679 O O . GLY A 1 88 ? -24.055 13.090 26.267 1.00 54.78 88 GLY A O 1
ATOM 680 N N . PHE A 1 89 ? -24.716 14.853 27.479 1.00 56.75 89 PHE A N 1
ATOM 681 C CA . PHE A 1 89 ? -24.678 15.799 26.351 1.00 56.75 89 PHE A CA 1
ATOM 682 C C . PHE A 1 89 ? -23.359 15.781 25.557 1.00 56.75 89 PHE A C 1
ATOM 684 O O . PHE A 1 89 ? -23.300 16.415 24.516 1.00 56.75 89 PHE A O 1
ATOM 691 N N . SER A 1 90 ? -22.308 15.120 26.051 1.00 73.81 90 SER A N 1
ATOM 692 C CA . SER A 1 90 ? -21.000 14.902 25.442 1.00 73.81 90 SER A CA 1
ATOM 693 C C . SER A 1 90 ? -20.877 13.701 24.494 1.00 73.81 90 SER A C 1
ATOM 695 O O . SER A 1 90 ? -19.850 13.625 23.830 1.00 73.81 90 SER A O 1
ATOM 697 N N . ALA A 1 91 ? -21.844 12.780 24.417 1.00 85.81 91 ALA A N 1
ATOM 698 C CA . ALA A 1 91 ? -21.683 11.558 23.624 1.00 85.81 91 ALA A CA 1
ATOM 699 C C . ALA A 1 91 ? -21.552 11.855 22.113 1.00 85.81 91 ALA A C 1
ATOM 701 O O . ALA A 1 91 ? -22.369 12.604 21.562 1.00 85.81 91 ALA A O 1
ATOM 702 N N . PRO A 1 92 ? -20.544 11.289 21.424 1.00 91.50 92 PRO A N 1
ATOM 703 C CA . PRO A 1 92 ? -20.280 11.587 20.021 1.00 91.50 92 PRO A CA 1
ATOM 704 C C . PRO A 1 92 ? -21.386 11.042 19.123 1.00 91.50 92 PRO A C 1
ATOM 706 O O . PRO A 1 92 ? -21.886 9.947 19.354 1.00 91.50 92 PRO A O 1
ATOM 709 N N . SER A 1 93 ? -21.800 11.810 18.117 1.00 93.06 93 SER A N 1
ATOM 710 C CA . SER A 1 93 ? -22.738 11.338 17.085 1.00 93.06 93 SER A CA 1
ATOM 711 C C . SER A 1 93 ? -22.015 10.593 15.962 1.00 93.06 93 SER A C 1
ATOM 713 O O . SER A 1 93 ? -22.632 9.808 15.245 1.00 93.06 93 SER A O 1
ATOM 715 N N . GLU A 1 94 ? -20.719 10.865 15.798 1.00 95.38 94 GLU A N 1
ATOM 716 C CA . GLU A 1 94 ? -19.845 10.234 14.818 1.00 95.38 94 GLU A CA 1
ATOM 717 C C . GLU A 1 94 ? -18.423 10.081 15.371 1.00 95.38 94 GLU A C 1
ATOM 719 O O . GLU A 1 94 ? -17.989 10.869 16.214 1.00 95.38 94 GLU A O 1
ATOM 724 N N . VAL A 1 95 ? -17.695 9.073 14.896 1.00 96.75 95 VAL A N 1
ATOM 725 C CA . VAL A 1 95 ? -16.310 8.797 15.297 1.00 96.75 95 VAL A CA 1
ATOM 726 C C . VAL A 1 95 ? -15.450 8.638 14.050 1.00 96.75 95 VAL A C 1
ATOM 728 O O . VAL A 1 95 ? -15.786 7.858 13.159 1.00 96.75 95 VAL A O 1
ATOM 731 N N . ALA A 1 96 ? -14.343 9.372 13.988 1.00 96.75 96 ALA A N 1
ATOM 732 C CA . ALA A 1 96 ? -13.361 9.289 12.914 1.00 96.75 96 ALA A CA 1
ATOM 733 C C . ALA A 1 96 ? -11.955 9.284 13.517 1.00 96.75 96 ALA A C 1
ATOM 735 O O . ALA A 1 96 ? -11.363 10.337 13.739 1.00 96.75 96 ALA A O 1
ATOM 736 N N . ALA A 1 97 ? -11.422 8.098 13.806 1.00 97.19 97 ALA A N 1
ATOM 737 C CA . ALA A 1 97 ? -10.070 7.967 14.327 1.00 97.19 97 ALA A CA 1
ATOM 738 C C . ALA A 1 97 ? -9.021 8.594 13.405 1.00 97.19 97 ALA A C 1
ATOM 740 O O . ALA A 1 97 ? -9.084 8.411 12.187 1.00 97.19 97 ALA A O 1
ATOM 741 N N . THR A 1 98 ? -8.016 9.231 13.999 1.00 96.62 98 THR A N 1
ATOM 742 C CA . THR A 1 98 ? -6.804 9.671 13.302 1.00 96.62 98 THR A CA 1
ATOM 743 C C . THR A 1 98 ? -5.766 8.557 13.357 1.00 96.62 98 THR A C 1
ATOM 745 O O . THR A 1 98 ? -5.441 8.064 14.437 1.00 96.62 98 THR A O 1
ATOM 748 N N . TYR A 1 99 ? -5.243 8.151 12.204 1.00 96.12 99 TYR A N 1
ATOM 749 C CA . TYR A 1 99 ? -4.288 7.050 12.055 1.00 96.12 99 TYR A CA 1
ATOM 750 C C . TYR A 1 99 ? -3.209 7.400 11.024 1.00 96.12 99 TYR A C 1
ATOM 752 O O . TYR A 1 99 ? -3.260 8.461 10.400 1.00 96.12 99 TYR A O 1
ATOM 760 N N . ILE A 1 100 ? -2.207 6.536 10.864 1.00 95.12 100 ILE A N 1
ATOM 761 C CA . ILE A 1 100 ? -1.145 6.732 9.873 1.00 95.12 100 ILE A CA 1
ATOM 762 C C . ILE A 1 100 ? -1.553 6.021 8.583 1.00 95.12 100 ILE A C 1
ATOM 764 O O . ILE A 1 100 ? -1.607 4.796 8.553 1.00 95.12 100 ILE A O 1
ATOM 768 N N . GLU A 1 101 ? -1.838 6.780 7.524 1.00 93.19 101 GLU A N 1
ATOM 769 C CA . GLU A 1 101 ? -2.345 6.248 6.250 1.00 93.19 101 GLU A CA 1
ATOM 770 C C . GLU A 1 101 ? -1.190 5.992 5.258 1.00 93.19 101 GLU A C 1
ATOM 772 O O . GLU A 1 101 ? -0.561 6.957 4.794 1.00 93.19 101 GLU A O 1
ATOM 777 N N . PRO A 1 102 ? -0.882 4.721 4.917 1.00 90.56 102 PRO A N 1
ATOM 778 C CA . PRO A 1 102 ? 0.173 4.384 3.960 1.00 90.56 102 PRO A CA 1
ATOM 779 C C . PRO A 1 102 ? -0.018 5.023 2.578 1.00 90.56 102 PRO A C 1
ATOM 781 O O . PRO A 1 102 ? 0.956 5.512 1.999 1.00 90.56 102 PRO A O 1
ATOM 784 N N . ASP A 1 103 ? -1.256 5.097 2.081 1.00 87.88 103 ASP A N 1
ATOM 785 C CA . ASP A 1 103 ? -1.576 5.653 0.760 1.00 87.88 103 ASP A CA 1
ATOM 786 C C . ASP A 1 103 ? -1.434 7.188 0.724 1.00 87.88 103 ASP A C 1
ATOM 788 O O . ASP A 1 103 ? -1.264 7.786 -0.340 1.00 87.88 103 ASP A O 1
ATOM 792 N N . ASN A 1 104 ? -1.409 7.841 1.892 1.00 89.31 104 ASN A N 1
ATOM 793 C CA . ASN A 1 104 ? -1.146 9.272 2.061 1.00 89.31 104 ASN A CA 1
ATOM 794 C C . ASN A 1 104 ? 0.307 9.537 2.498 1.00 89.31 104 ASN A C 1
ATOM 796 O O . ASN A 1 104 ? 0.588 10.438 3.293 1.00 89.31 104 ASN A O 1
ATOM 800 N N . ALA A 1 105 ? 1.246 8.731 1.991 1.00 89.06 105 ALA A N 1
ATOM 801 C CA . ALA A 1 105 ? 2.673 8.824 2.294 1.00 89.06 105 ALA A CA 1
ATOM 802 C C . ALA A 1 105 ? 2.984 8.765 3.803 1.00 89.06 105 ALA A C 1
ATOM 804 O O . ALA A 1 105 ? 3.853 9.496 4.284 1.00 89.06 105 ALA A O 1
ATOM 805 N N . TRP A 1 106 ? 2.285 7.884 4.530 1.00 89.94 106 TRP A N 1
ATOM 806 C CA . TRP A 1 106 ? 2.480 7.640 5.964 1.00 89.94 106 TRP A CA 1
ATOM 807 C C . TRP A 1 106 ? 2.223 8.874 6.837 1.00 89.94 106 TRP A C 1
ATOM 809 O O . TRP A 1 106 ? 2.928 9.118 7.817 1.00 89.94 106 TRP A O 1
ATOM 819 N N . ARG A 1 107 ? 1.223 9.681 6.471 1.00 91.44 107 ARG A N 1
ATOM 820 C CA . ARG A 1 107 ? 0.827 10.878 7.224 1.00 91.44 107 ARG A CA 1
ATOM 821 C C . ARG A 1 107 ? -0.366 10.605 8.129 1.00 91.44 107 ARG A C 1
ATOM 823 O O . ARG A 1 107 ? -1.271 9.851 7.768 1.00 91.44 107 ARG A O 1
ATOM 830 N N . GLU A 1 108 ? -0.383 11.294 9.267 1.00 93.88 108 GLU A N 1
ATOM 831 C CA . GLU A 1 108 ? -1.542 11.363 10.157 1.00 93.88 108 GLU A CA 1
ATOM 832 C C . GLU A 1 108 ? -2.757 11.884 9.397 1.00 93.88 108 GLU A C 1
ATOM 834 O O . GLU A 1 108 ? -2.726 12.958 8.791 1.00 93.88 108 GLU A O 1
ATOM 839 N N . THR A 1 109 ? -3.813 11.084 9.402 1.00 93.00 109 THR A N 1
ATOM 840 C CA . THR A 1 109 ? -4.994 11.317 8.586 1.00 93.00 109 THR A CA 1
ATOM 841 C C . THR A 1 109 ? -6.229 10.784 9.314 1.00 93.00 109 THR A C 1
ATOM 843 O O . THR A 1 109 ? -6.160 9.706 9.907 1.00 93.00 109 THR A O 1
ATOM 846 N N . PRO A 1 110 ? -7.366 11.501 9.297 1.00 94.94 110 PRO A N 1
ATOM 847 C CA . PRO A 1 110 ? -8.618 10.954 9.803 1.00 94.94 110 PRO A CA 1
ATOM 848 C C . PRO A 1 110 ? -9.104 9.800 8.919 1.00 94.94 110 PRO A C 1
ATOM 850 O O . PRO A 1 110 ? -8.939 9.811 7.703 1.00 94.94 110 PRO A O 1
ATOM 853 N N . SER A 1 111 ? -9.745 8.814 9.527 1.00 95.75 111 SER A N 1
ATOM 854 C CA . SER A 1 111 ? -10.505 7.775 8.826 1.00 95.75 111 SER A CA 1
ATOM 855 C C . SER A 1 111 ? -11.838 8.312 8.303 1.00 95.75 111 SER A C 1
ATOM 857 O O . SER A 1 111 ? -12.279 9.415 8.648 1.00 95.75 111 SER A O 1
ATOM 859 N N . GLY A 1 112 ? -12.501 7.518 7.464 1.00 94.25 112 GLY A N 1
ATOM 860 C CA . GLY A 1 112 ? -13.915 7.698 7.180 1.00 94.25 112 GLY A CA 1
ATOM 861 C C . GLY A 1 112 ? -14.732 7.637 8.478 1.00 94.25 112 GLY A C 1
ATOM 862 O O . GLY A 1 112 ? -14.443 6.853 9.386 1.00 94.25 112 GLY A O 1
ATOM 863 N N . ALA A 1 113 ? -15.736 8.506 8.595 1.00 95.38 113 ALA A N 1
ATOM 864 C CA . ALA A 1 113 ? -16.489 8.659 9.836 1.00 95.38 113 ALA A CA 1
ATOM 865 C C . ALA A 1 113 ? -17.553 7.565 9.993 1.00 95.38 113 ALA A C 1
ATOM 867 O O . ALA A 1 113 ? -18.423 7.415 9.136 1.00 95.38 113 ALA A O 1
ATOM 868 N N . TRP A 1 114 ? -17.528 6.859 11.123 1.00 95.88 114 TRP A N 1
ATOM 869 C CA . TRP A 1 114 ? -18.658 6.053 11.578 1.00 95.88 114 TRP A CA 1
ATOM 870 C C . TRP A 1 114 ? -19.746 6.979 12.120 1.00 95.88 114 TRP A C 1
ATOM 872 O O . TRP A 1 114 ? -19.479 7.740 13.049 1.00 95.88 114 TRP A O 1
ATOM 882 N N . VAL A 1 115 ? -20.963 6.914 11.581 1.00 95.06 115 VAL A N 1
ATOM 883 C CA . VAL A 1 115 ? -22.092 7.748 12.024 1.00 95.06 115 VAL A CA 1
ATOM 884 C C . VAL A 1 115 ? -23.065 6.896 12.835 1.00 95.06 115 VAL A C 1
ATOM 886 O O . VAL A 1 115 ? -23.808 6.097 12.276 1.00 95.06 115 VAL A O 1
ATOM 889 N N . GLU A 1 116 ? -23.084 7.090 14.153 1.00 93.06 116 GLU A N 1
ATOM 890 C CA . GLU A 1 116 ? -23.940 6.322 15.070 1.00 93.06 116 GLU A CA 1
ATOM 891 C C . GLU A 1 116 ? -25.340 6.926 15.203 1.00 93.06 116 GLU A C 1
ATOM 893 O O . GLU A 1 116 ? -26.326 6.207 15.336 1.00 93.06 116 GLU A O 1
ATOM 898 N N . ALA A 1 117 ? -25.439 8.256 15.155 1.00 89.75 117 ALA A N 1
ATOM 899 C CA . ALA A 1 117 ? -26.694 8.976 15.348 1.00 89.75 117 ALA A CA 1
ATOM 900 C C . ALA A 1 117 ? -27.003 9.890 14.154 1.00 89.75 117 ALA A C 1
ATOM 902 O O . ALA A 1 117 ? -26.819 11.112 14.229 1.00 89.75 117 ALA A O 1
ATOM 903 N N . PRO A 1 118 ? -27.454 9.317 13.023 1.00 85.50 118 PRO A N 1
ATOM 904 C CA . PRO A 1 118 ? -27.792 10.102 11.848 1.00 85.50 118 PRO A CA 1
ATOM 905 C C . PRO A 1 118 ? -28.951 11.059 12.161 1.00 85.50 118 PRO A C 1
ATOM 907 O O . PRO A 1 118 ? -29.996 10.657 12.668 1.00 85.50 118 PRO A O 1
ATOM 910 N N . GLY A 1 119 ? -28.773 12.342 11.841 1.00 83.44 119 GLY A N 1
ATOM 911 C CA . GLY A 1 119 ? -29.778 13.389 12.065 1.00 83.44 119 GLY A CA 1
ATOM 912 C C . GLY A 1 119 ? -29.624 14.172 13.373 1.00 83.44 119 GLY A C 1
ATOM 913 O O . GLY A 1 119 ? -30.286 15.197 13.534 1.00 83.44 119 GLY A O 1
ATOM 914 N N . GLU A 1 120 ? -28.730 13.757 14.274 1.00 85.75 120 GLU A N 1
ATOM 915 C CA . GLU A 1 120 ? -28.280 14.611 15.376 1.00 85.75 120 GLU A CA 1
ATOM 916 C C . GLU A 1 120 ? -27.261 15.657 14.894 1.00 85.75 120 GLU A C 1
ATOM 918 O O . GLU A 1 120 ? -26.667 15.539 13.819 1.00 85.75 120 GLU A O 1
ATOM 923 N N . GLN A 1 121 ? -27.044 16.710 15.691 1.00 84.31 121 GLN A N 1
ATOM 924 C CA . GLN A 1 121 ? -25.970 17.663 15.417 1.00 84.31 121 GLN A CA 1
ATOM 925 C C . GLN A 1 121 ? -24.625 16.930 15.452 1.00 84.31 121 GLN A C 1
ATOM 927 O O . GLN A 1 121 ? -24.295 16.318 16.468 1.00 84.31 121 GLN A O 1
ATOM 932 N N . SER A 1 122 ? -23.850 17.047 14.367 1.00 87.19 122 SER A N 1
ATOM 933 C CA . SER A 1 122 ? -22.534 16.411 14.267 1.00 87.19 122 SER A CA 1
ATOM 934 C C . SER A 1 122 ? -21.649 16.818 15.448 1.00 87.19 122 SER A C 1
ATOM 936 O O . SER A 1 122 ? -21.351 17.996 15.673 1.00 87.19 122 SER A O 1
ATOM 938 N N . ARG A 1 123 ? -21.264 15.803 16.217 1.00 90.56 123 ARG A N 1
ATOM 939 C CA . ARG A 1 123 ? -20.260 15.833 17.265 1.00 90.56 123 ARG A CA 1
ATOM 940 C C . ARG A 1 123 ? -19.312 14.681 17.006 1.00 90.56 123 ARG A C 1
ATOM 942 O O . ARG A 1 123 ? -19.609 13.537 17.351 1.00 90.56 123 ARG A O 1
ATOM 949 N N . ARG A 1 124 ? -18.199 15.028 16.381 1.00 92.94 124 ARG A N 1
ATOM 950 C CA . ARG A 1 124 ? -17.140 14.101 16.029 1.00 92.94 124 ARG A CA 1
ATOM 951 C C . ARG A 1 124 ? -16.213 13.866 17.208 1.00 92.94 124 ARG A C 1
ATOM 953 O O . ARG A 1 124 ? -15.759 14.829 17.824 1.00 92.94 124 ARG A O 1
ATOM 960 N N . ASP A 1 125 ? -15.946 12.599 17.488 1.00 95.06 125 ASP A N 1
ATOM 961 C CA . ASP A 1 125 ? -14.795 12.180 18.281 1.00 95.06 125 ASP A CA 1
ATOM 962 C C . ASP A 1 125 ? -13.678 11.681 17.357 1.00 95.06 125 ASP A C 1
ATOM 964 O O . ASP A 1 125 ? -13.946 11.054 16.327 1.00 95.06 125 ASP A O 1
ATOM 968 N N . GLU A 1 126 ? -12.434 11.981 17.715 1.00 95.88 126 GLU A N 1
ATOM 969 C CA . GLU A 1 126 ? -11.244 11.723 16.892 1.00 95.88 126 GLU A CA 1
ATOM 970 C C . GLU A 1 126 ? -10.188 10.963 17.709 1.00 95.88 126 GLU A C 1
ATOM 972 O O . GLU A 1 126 ? -9.136 11.512 18.054 1.00 95.88 126 GLU A O 1
ATOM 977 N N . PRO A 1 127 ? -10.461 9.694 18.073 1.00 95.56 127 PRO A N 1
ATOM 978 C CA . PRO A 1 127 ? -9.509 8.891 18.823 1.00 95.56 127 PRO A CA 1
ATOM 979 C C . PRO A 1 127 ? -8.205 8.716 18.036 1.00 95.56 127 PRO A C 1
ATOM 981 O O . PRO A 1 127 ? -8.199 8.507 16.823 1.00 95.56 127 PRO A O 1
ATOM 984 N N . GLN A 1 128 ? -7.078 8.791 18.740 1.00 95.31 128 GLN A N 1
ATOM 985 C CA . GLN A 1 128 ? -5.752 8.679 18.138 1.00 95.31 128 GLN A CA 1
ATOM 986 C C . GLN A 1 128 ? -5.329 7.211 18.066 1.00 95.31 128 GLN A C 1
ATOM 988 O O . GLN A 1 128 ? -5.004 6.591 19.078 1.00 95.31 128 GLN A O 1
ATOM 993 N N . LEU A 1 129 ? -5.319 6.657 16.857 1.00 96.44 129 LEU A N 1
ATOM 994 C CA . LEU A 1 129 ? -4.952 5.276 16.554 1.00 96.44 129 LEU A CA 1
ATOM 995 C C . LEU A 1 129 ? -3.650 5.225 15.743 1.00 96.44 129 LEU A C 1
ATOM 997 O O . LEU A 1 129 ? -3.577 4.608 14.683 1.00 96.44 129 LEU A O 1
ATOM 1001 N N . TYR A 1 130 ? -2.591 5.862 16.245 1.00 95.06 130 TYR A N 1
ATOM 1002 C CA . TYR A 1 130 ? -1.307 5.976 15.534 1.00 95.06 130 TYR A CA 1
ATOM 1003 C C . TYR A 1 130 ? -0.543 4.657 15.361 1.00 95.06 130 TYR A C 1
ATOM 1005 O O . TYR A 1 130 ? 0.431 4.613 14.617 1.00 95.06 130 TYR A O 1
ATOM 1013 N N . MET A 1 131 ? -0.980 3.582 16.024 1.00 96.00 131 MET A N 1
ATOM 1014 C CA . MET A 1 131 ? -0.451 2.230 15.817 1.00 96.00 131 MET A CA 1
ATOM 1015 C C . MET A 1 131 ? -1.280 1.400 14.824 1.00 96.00 131 MET A C 1
ATOM 1017 O O . MET A 1 131 ? -1.133 0.178 14.758 1.00 96.00 131 MET A O 1
ATOM 1021 N N . VAL A 1 132 ? -2.194 2.035 14.089 1.00 96.69 132 VAL A N 1
ATOM 1022 C CA . VAL A 1 132 ? -3.036 1.396 13.077 1.00 96.69 132 VAL A CA 1
ATOM 1023 C C . VAL A 1 132 ? -2.706 1.992 11.712 1.00 96.69 132 VAL A C 1
ATOM 1025 O O . VAL A 1 132 ? -2.627 3.207 11.558 1.00 96.69 132 VAL A O 1
ATOM 1028 N N . HIS A 1 133 ? -2.520 1.121 10.717 1.00 95.19 133 HIS A N 1
ATOM 1029 C CA . HIS A 1 133 ? -2.207 1.499 9.329 1.00 95.19 133 HIS A CA 1
ATOM 1030 C C . HIS A 1 133 ? -3.295 1.095 8.330 1.00 95.19 133 HIS A C 1
ATOM 1032 O O . HIS A 1 133 ? -3.148 1.302 7.131 1.00 95.19 133 HIS A O 1
ATOM 1038 N N . SER A 1 134 ? -4.368 0.465 8.807 1.00 95.12 134 SER A N 1
ATOM 1039 C CA . SER A 1 134 ? -5.456 -0.016 7.965 1.00 95.12 134 SER A CA 1
ATOM 1040 C C . SER A 1 134 ? -6.724 0.772 8.244 1.00 95.12 134 SER A C 1
ATOM 1042 O O . SER A 1 134 ? -7.227 0.766 9.370 1.00 95.12 134 SER A O 1
ATOM 1044 N N . HIS A 1 135 ? -7.278 1.377 7.194 1.00 95.50 135 HIS A N 1
ATOM 1045 C CA . HIS A 1 135 ? -8.558 2.070 7.264 1.00 95.50 135 HIS A CA 1
ATOM 1046 C C . HIS A 1 135 ? -9.687 1.161 7.784 1.00 95.50 135 HIS A C 1
ATOM 1048 O O . HIS A 1 135 ? -10.435 1.552 8.678 1.00 95.50 135 HIS A O 1
ATOM 1054 N N . ASN A 1 136 ? -9.761 -0.087 7.310 1.00 96.12 136 ASN A N 1
ATOM 1055 C CA . ASN A 1 136 ? -10.770 -1.050 7.758 1.00 96.12 136 ASN A CA 1
ATOM 1056 C C . ASN A 1 136 ? -10.637 -1.377 9.255 1.00 96.12 136 ASN A C 1
ATOM 1058 O O . ASN A 1 136 ? -11.642 -1.509 9.955 1.00 96.12 136 ASN A O 1
ATOM 1062 N N . GLN A 1 137 ? -9.407 -1.474 9.771 1.00 97.31 137 GLN A N 1
ATOM 1063 C CA . GLN A 1 137 ? -9.177 -1.672 11.204 1.00 97.31 137 GLN A CA 1
ATOM 1064 C C . GLN A 1 137 ? -9.646 -0.444 12.004 1.00 97.31 137 GLN A C 1
ATOM 1066 O O . GLN A 1 137 ? -10.333 -0.609 13.012 1.00 97.31 137 GLN A O 1
ATOM 1071 N N . CYS A 1 138 ? -9.370 0.776 11.526 1.00 96.94 138 CYS A N 1
ATOM 1072 C CA . CYS A 1 138 ? -9.911 2.006 12.111 1.00 96.94 138 CYS A CA 1
ATOM 1073 C C . CYS A 1 138 ? -11.442 2.046 12.082 1.00 96.94 138 CYS A C 1
ATOM 1075 O O . CYS A 1 138 ? -12.044 2.375 13.097 1.00 96.94 138 CYS A O 1
ATOM 1077 N N . ALA A 1 139 ? -12.088 1.662 10.978 1.00 97.06 139 ALA A N 1
ATOM 1078 C CA . ALA A 1 139 ? -13.547 1.657 10.865 1.00 97.06 139 ALA A CA 1
ATOM 1079 C C . ALA A 1 139 ? -14.206 0.710 11.888 1.00 97.06 139 ALA A C 1
ATOM 1081 O O . ALA A 1 139 ? -15.169 1.086 12.560 1.00 97.06 139 ALA A O 1
ATOM 1082 N N . ARG A 1 140 ? -13.635 -0.487 12.085 1.00 97.38 140 ARG A N 1
ATOM 1083 C CA . ARG A 1 140 ? -14.070 -1.437 13.126 1.00 97.38 140 ARG A CA 1
ATOM 1084 C C . ARG A 1 140 ? -13.943 -0.845 14.532 1.00 97.38 140 ARG A C 1
ATOM 1086 O O . ARG A 1 140 ? -14.848 -1.004 15.349 1.00 97.38 140 ARG A O 1
ATOM 1093 N N . LEU A 1 141 ? -12.838 -0.155 14.812 1.00 97.75 141 LEU A N 1
ATOM 1094 C CA . LEU A 1 141 ? -12.609 0.505 16.101 1.00 97.75 141 LEU A CA 1
ATOM 1095 C C . LEU A 1 141 ? -13.537 1.709 16.299 1.00 97.75 141 LEU A C 1
ATOM 1097 O O . LEU A 1 141 ? -14.095 1.858 17.380 1.00 97.75 141 LEU A O 1
ATOM 1101 N N . ASN A 1 142 ? -13.787 2.512 15.263 1.00 97.69 142 ASN A N 1
ATOM 1102 C CA . ASN A 1 142 ? -14.733 3.631 15.304 1.00 97.69 142 ASN A CA 1
ATOM 1103 C C . ASN A 1 142 ? -16.142 3.157 15.681 1.00 97.69 142 ASN A C 1
ATOM 1105 O O . ASN A 1 142 ? -16.761 3.757 16.560 1.00 97.69 142 ASN A O 1
ATOM 1109 N N . LYS A 1 143 ? -16.614 2.048 15.088 1.00 96.94 143 LYS A N 1
ATOM 1110 C CA . LYS A 1 143 ? -17.871 1.398 15.491 1.00 96.94 143 LYS A CA 1
ATOM 1111 C C . LYS A 1 143 ? -17.858 1.058 16.981 1.00 96.94 143 LYS A C 1
ATOM 1113 O O . LYS A 1 143 ? -18.780 1.425 17.705 1.00 96.94 143 LYS A O 1
ATOM 1118 N N . ARG A 1 144 ? -16.798 0.406 17.466 1.00 96.31 144 ARG A N 1
ATOM 1119 C CA . ARG A 1 144 ? -16.667 0.023 18.882 1.00 96.31 144 ARG A CA 1
ATOM 1120 C C . ARG A 1 144 ? -16.666 1.230 19.820 1.00 96.31 144 ARG A C 1
ATOM 1122 O O . ARG A 1 144 ? -17.403 1.223 20.807 1.00 96.31 144 ARG A O 1
ATOM 1129 N N . PHE A 1 145 ? -15.908 2.278 19.505 1.00 95.62 145 PHE A N 1
ATOM 1130 C CA . PHE A 1 145 ? -15.897 3.522 20.277 1.00 95.62 145 PHE A CA 1
ATOM 1131 C C . PHE A 1 145 ? -17.278 4.174 20.317 1.00 95.62 145 PHE A C 1
ATOM 1133 O O . PHE A 1 145 ? -17.743 4.542 21.395 1.00 95.62 145 PHE A O 1
ATOM 1140 N N . ALA A 1 146 ? -17.965 4.249 19.177 1.00 94.62 146 ALA A N 1
ATOM 1141 C CA . ALA A 1 146 ? -19.299 4.825 19.100 1.00 94.62 146 ALA A CA 1
ATOM 1142 C C . ALA A 1 146 ? -20.320 4.047 19.946 1.00 94.62 146 ALA A C 1
ATOM 1144 O O . ALA A 1 146 ? -21.018 4.650 20.761 1.00 94.62 146 ALA A O 1
ATOM 1145 N N . LYS A 1 147 ? -20.349 2.712 19.828 1.00 93.50 147 LYS A N 1
ATOM 1146 C CA . LYS A 1 147 ? -21.232 1.836 20.619 1.00 93.50 147 LYS A CA 1
ATOM 1147 C C . LYS A 1 147 ? -20.949 1.913 22.116 1.00 93.50 147 LYS A C 1
ATOM 1149 O O . LYS A 1 147 ? -21.871 1.988 22.921 1.00 93.50 147 LYS A O 1
ATOM 1154 N N . THR A 1 148 ? -19.675 1.990 22.495 1.00 92.38 148 THR A N 1
ATOM 1155 C CA . THR A 1 148 ? -19.265 2.101 23.905 1.00 92.38 148 THR A CA 1
ATOM 1156 C C . THR A 1 148 ? -19.595 3.470 24.494 1.00 92.38 148 THR A C 1
ATOM 1158 O O . THR A 1 148 ? -19.908 3.576 25.678 1.00 92.38 148 THR A O 1
ATOM 1161 N N . ALA A 1 149 ? -19.536 4.526 23.679 1.00 92.06 149 ALA A N 1
ATOM 1162 C CA . ALA A 1 149 ? -19.901 5.879 24.082 1.00 92.06 149 ALA A CA 1
ATOM 1163 C C . ALA A 1 149 ? -21.424 6.104 24.089 1.00 92.06 149 ALA A C 1
ATOM 1165 O O . ALA A 1 149 ? -21.910 6.994 24.796 1.00 92.06 149 ALA A O 1
ATOM 1166 N N . ARG A 1 150 ? -22.174 5.286 23.337 1.00 92.06 150 ARG A N 1
ATOM 1167 C CA . ARG A 1 150 ? -23.639 5.270 23.298 1.00 92.06 150 ARG A CA 1
ATOM 1168 C C . ARG A 1 150 ? -24.252 3.911 23.692 1.00 92.06 150 ARG A C 1
ATOM 1170 O O . ARG A 1 150 ? -25.010 3.341 22.909 1.00 92.06 150 ARG A O 1
ATOM 1177 N N . PRO A 1 151 ? -24.029 3.417 24.924 1.00 92.56 151 PRO A N 1
ATOM 1178 C CA . PRO A 1 151 ? -24.644 2.177 25.382 1.00 92.56 151 PRO A CA 1
ATOM 1179 C C . PRO A 1 151 ? -26.090 2.410 25.831 1.00 92.56 151 PRO A C 1
ATOM 1181 O O . PRO A 1 151 ? -26.365 3.363 26.562 1.00 92.56 151 PRO A O 1
ATOM 1184 N N . GLN A 1 152 ? -27.015 1.523 25.461 1.00 92.12 152 GLN A N 1
ATOM 1185 C CA . GLN A 1 152 ? -28.403 1.592 25.932 1.00 92.12 152 GLN A CA 1
ATOM 1186 C C . GLN A 1 152 ? -28.487 1.681 27.465 1.00 92.12 152 GLN A C 1
ATOM 1188 O O . GLN A 1 152 ? -29.203 2.532 27.992 1.00 92.12 152 GLN A O 1
ATOM 1193 N N . TYR A 1 153 ? -27.717 0.847 28.172 1.00 94.56 153 TYR A N 1
ATOM 1194 C CA . TYR A 1 153 ? -27.651 0.826 29.628 1.00 94.56 153 TYR A CA 1
ATOM 1195 C C . TYR A 1 153 ? -26.232 1.063 30.146 1.00 94.56 153 TYR A C 1
ATOM 1197 O O . TYR A 1 153 ? -25.293 0.379 29.746 1.00 94.56 153 TYR A O 1
ATOM 1205 N N . ALA A 1 154 ? -26.094 1.960 31.122 1.00 94.25 154 ALA A N 1
ATOM 1206 C CA . ALA A 1 154 ? -24.893 2.083 31.945 1.00 94.25 154 ALA A CA 1
ATOM 1207 C C . ALA A 1 154 ? -25.183 1.542 33.351 1.00 94.25 154 ALA A C 1
ATOM 1209 O O . ALA A 1 154 ? -26.046 2.067 34.058 1.00 94.25 154 ALA A O 1
ATOM 1210 N N . LEU A 1 155 ? -24.463 0.495 33.748 1.00 94.94 155 LEU A N 1
ATOM 1211 C CA . LEU A 1 155 ? -24.614 -0.216 35.013 1.00 94.94 155 LEU A CA 1
ATOM 1212 C C . LEU A 1 155 ? -23.503 0.185 35.983 1.00 94.94 155 LEU A C 1
ATOM 1214 O O . LEU A 1 155 ? -22.318 0.164 35.647 1.00 94.94 155 LEU A O 1
ATOM 1218 N N . ARG A 1 156 ? -23.890 0.500 37.218 1.00 96.69 156 ARG A N 1
ATOM 1219 C CA . ARG A 1 156 ? -22.995 0.629 38.370 1.00 96.69 156 ARG A CA 1
ATOM 1220 C C . ARG A 1 156 ? -23.565 -0.189 39.510 1.00 96.69 156 ARG A C 1
ATOM 1222 O O . ARG A 1 156 ? -24.730 -0.033 39.856 1.00 96.69 156 ARG A O 1
ATOM 1229 N N . GLY A 1 157 ? -22.768 -1.056 40.109 1.00 96.06 157 GLY A N 1
ATOM 1230 C CA . GLY A 1 157 ? -23.262 -1.897 41.186 1.00 96.06 157 GLY A CA 1
ATOM 1231 C C . GLY A 1 157 ? -22.179 -2.356 42.135 1.00 96.06 157 GLY A C 1
ATOM 1232 O O . GLY A 1 157 ? -20.983 -2.247 41.868 1.00 96.06 157 GLY A O 1
ATOM 1233 N N . THR A 1 158 ? -22.626 -2.888 43.263 1.00 98.00 158 THR A N 1
ATOM 1234 C CA . THR A 1 158 ? -21.787 -3.645 44.184 1.00 98.00 158 THR A CA 1
ATOM 1235 C C . THR A 1 158 ? -22.272 -5.082 44.184 1.00 98.00 158 THR A C 1
ATOM 1237 O O . THR A 1 158 ? -23.442 -5.327 44.474 1.00 98.00 158 THR A O 1
ATOM 1240 N N . ILE A 1 159 ? -21.383 -6.021 43.883 1.00 97.69 159 ILE A N 1
ATOM 1241 C CA . ILE A 1 159 ? -21.687 -7.453 43.827 1.00 97.69 159 ILE A CA 1
ATOM 1242 C C . ILE A 1 159 ? -20.925 -8.221 44.905 1.00 97.69 159 ILE A C 1
ATOM 1244 O O . ILE A 1 159 ? -19.905 -7.764 45.433 1.00 97.69 159 ILE A O 1
ATOM 1248 N N . GLY A 1 160 ? -21.450 -9.398 45.238 1.00 95.56 160 GLY A N 1
ATOM 1249 C CA . GLY A 1 160 ? -20.854 -10.301 46.215 1.00 95.56 160 GLY A CA 1
ATOM 1250 C C . GLY A 1 160 ? -19.698 -11.143 45.674 1.00 95.56 160 GLY A C 1
ATOM 1251 O O . GLY A 1 160 ? -18.959 -10.764 44.766 1.00 95.56 160 GLY A O 1
ATOM 1252 N N . VAL A 1 161 ? -19.569 -12.351 46.227 1.00 94.88 161 VAL A N 1
ATOM 1253 C CA . VAL A 1 161 ? -18.513 -13.319 45.882 1.00 94.88 161 VAL A CA 1
ATOM 1254 C C . VAL A 1 161 ? -18.507 -13.737 44.409 1.00 94.88 161 VAL A C 1
ATOM 1256 O O . VAL A 1 161 ? -17.469 -14.172 43.921 1.00 94.88 161 VAL A O 1
ATOM 1259 N N . ILE A 1 162 ? -19.614 -13.556 43.682 1.00 95.56 162 ILE A N 1
ATOM 1260 C CA . ILE A 1 162 ? -19.681 -13.821 42.239 1.00 95.56 162 ILE A CA 1
ATOM 1261 C C . ILE A 1 162 ? -18.716 -12.943 41.430 1.00 95.56 162 ILE A C 1
ATOM 1263 O O . ILE A 1 162 ? -18.319 -13.326 40.335 1.00 95.56 162 ILE A O 1
ATOM 1267 N N . GLY A 1 163 ? -18.250 -11.817 41.987 1.00 95.12 163 GLY A N 1
ATOM 1268 C CA . GLY A 1 163 ? -17.206 -11.002 41.365 1.00 95.12 163 GLY A CA 1
ATOM 1269 C C . GLY A 1 163 ? -15.902 -11.764 41.106 1.00 95.12 163 GLY A C 1
ATOM 1270 O O . GLY A 1 163 ? -15.203 -11.441 40.152 1.00 95.12 163 GLY A O 1
ATOM 1271 N N . TYR A 1 164 ? -15.600 -12.830 41.861 1.00 94.81 164 TYR A N 1
ATOM 1272 C CA . TYR A 1 164 ? -14.457 -13.698 41.551 1.00 94.81 164 TYR A CA 1
ATOM 1273 C C . TYR A 1 164 ? -14.624 -14.464 40.231 1.00 94.81 164 TYR A C 1
ATOM 1275 O O . TYR A 1 164 ? -13.632 -14.677 39.540 1.00 94.81 164 TYR A O 1
ATOM 1283 N N . GLU A 1 165 ? -15.852 -14.836 39.860 1.00 95.56 165 GLU A N 1
ATOM 1284 C CA . GLU A 1 165 ? -16.152 -15.534 38.598 1.00 95.56 165 GLU A CA 1
ATOM 1285 C C . GLU A 1 165 ? -16.109 -14.587 37.386 1.00 95.56 165 GLU A C 1
ATOM 1287 O O . GLU A 1 165 ? -15.971 -15.032 36.247 1.00 95.56 165 GLU A O 1
ATOM 1292 N N . LEU A 1 166 ? -16.201 -13.272 37.622 1.00 95.81 166 LEU A N 1
ATOM 1293 C CA . LEU A 1 166 ? -16.065 -12.249 36.583 1.00 95.81 166 LEU A CA 1
ATOM 1294 C C . LEU A 1 166 ? -14.607 -11.892 36.274 1.00 95.81 166 LEU A C 1
ATOM 1296 O O . LEU A 1 166 ? -14.343 -11.252 35.257 1.00 95.81 166 LEU A O 1
ATOM 1300 N N . ILE A 1 167 ? -13.644 -12.305 37.105 1.00 94.12 167 ILE A N 1
ATOM 1301 C CA . ILE A 1 167 ? -12.225 -12.049 36.840 1.00 94.12 167 ILE A CA 1
ATOM 1302 C C . ILE A 1 167 ? -11.822 -12.744 35.533 1.00 94.12 167 ILE A C 1
ATOM 1304 O O . ILE A 1 167 ? -11.895 -13.964 35.403 1.00 94.12 167 ILE A O 1
ATOM 1308 N N . GLY A 1 168 ? -11.363 -11.953 34.561 1.00 93.69 168 GLY A N 1
ATOM 1309 C CA . GLY A 1 168 ? -10.984 -12.431 33.230 1.00 93.69 168 GLY A CA 1
ATOM 1310 C C . GLY A 1 168 ? -12.139 -12.640 32.255 1.00 93.69 168 GLY A C 1
ATOM 1311 O O . GLY A 1 168 ? -11.895 -13.041 31.117 1.00 93.69 168 GLY A O 1
ATOM 1312 N N . GLN A 1 169 ? -13.372 -12.331 32.657 1.00 96.06 169 GLN A N 1
ATOM 1313 C CA . GLN A 1 169 ? -14.503 -12.225 31.744 1.00 96.06 169 GLN A CA 1
ATOM 1314 C C . GLN A 1 169 ? -14.574 -10.792 31.213 1.00 96.06 169 GLN A C 1
ATOM 1316 O O . GLN A 1 169 ? -14.543 -9.843 31.988 1.00 96.06 169 GLN A O 1
ATOM 1321 N N . ARG A 1 170 ? -14.691 -10.623 29.893 1.00 96.94 170 ARG A N 1
ATOM 1322 C CA . ARG A 1 170 ? -14.983 -9.308 29.293 1.00 96.94 170 ARG A CA 1
ATOM 1323 C C . ARG A 1 170 ? -16.473 -8.974 29.367 1.00 96.94 170 ARG A C 1
ATOM 1325 O O . ARG A 1 170 ? -16.840 -7.815 29.521 1.00 96.94 170 ARG A O 1
ATOM 1332 N N . PHE A 1 171 ? -17.323 -9.998 29.278 1.00 98.38 171 PHE A N 1
ATOM 1333 C CA . PHE A 1 171 ? -18.772 -9.852 29.201 1.00 98.38 171 PHE A CA 1
ATOM 1334 C C . PHE A 1 171 ? -19.487 -10.688 30.260 1.00 98.38 171 PHE A C 1
ATOM 1336 O O . PHE A 1 171 ? -19.027 -11.767 30.637 1.00 98.38 171 PHE A O 1
ATOM 1343 N N . PHE A 1 172 ? -20.668 -10.232 30.664 1.00 98.38 172 PHE A N 1
ATOM 1344 C CA . PHE A 1 172 ? -21.631 -10.995 31.457 1.00 98.38 172 PHE A CA 1
ATOM 1345 C C . PHE A 1 172 ? -23.058 -10.701 30.977 1.00 98.38 172 PHE A C 1
ATOM 1347 O O . PHE A 1 172 ? -23.301 -9.729 30.264 1.00 98.38 172 PHE A O 1
ATOM 1354 N N . ARG A 1 173 ? -24.019 -11.546 31.353 1.00 98.25 173 ARG A N 1
ATOM 1355 C CA . ARG A 1 173 ? -25.452 -11.264 31.178 1.00 98.25 173 ARG A CA 1
ATOM 1356 C C . ARG A 1 173 ? -26.031 -10.783 32.503 1.00 98.25 173 ARG A C 1
ATOM 1358 O O . ARG A 1 173 ? -25.741 -11.389 33.528 1.00 98.25 173 ARG A O 1
ATOM 1365 N N . ALA A 1 174 ? -26.861 -9.748 32.503 1.00 97.19 174 ALA A N 1
ATOM 1366 C CA . ALA A 1 174 ? -27.621 -9.343 33.683 1.00 97.19 174 ALA A CA 1
ATOM 1367 C C . ALA A 1 174 ? -29.111 -9.598 33.457 1.00 97.19 174 ALA A C 1
ATOM 1369 O O . ALA A 1 174 ? -29.656 -9.182 32.436 1.00 97.19 174 ALA A O 1
ATOM 1370 N N . VAL A 1 175 ? -29.761 -10.256 34.418 1.00 97.12 175 VAL A N 1
ATOM 1371 C CA . VAL A 1 175 ? -31.204 -10.519 34.416 1.00 97.12 175 VAL A CA 1
ATOM 1372 C C . VAL A 1 175 ? -31.806 -9.967 35.706 1.00 97.12 175 VAL A C 1
ATOM 1374 O O . VAL A 1 175 ? -31.641 -10.535 36.788 1.00 97.12 175 VAL A O 1
ATOM 1377 N N . HIS A 1 176 ? -32.543 -8.865 35.595 1.00 95.12 176 HIS A N 1
ATOM 1378 C CA . HIS A 1 176 ? -33.225 -8.215 36.710 1.00 95.12 176 HIS A CA 1
ATOM 1379 C C . HIS A 1 176 ? -34.716 -8.015 36.390 1.00 95.12 176 HIS A C 1
ATOM 1381 O O . HIS A 1 176 ? -35.101 -6.955 35.884 1.00 95.12 176 HIS A O 1
ATOM 1387 N N . PRO A 1 177 ? -35.587 -8.994 36.714 1.00 93.44 177 PRO A N 1
ATOM 1388 C CA . PRO A 1 177 ? -37.001 -8.970 36.331 1.00 93.44 177 PRO A CA 1
ATOM 1389 C C . PRO A 1 177 ? -37.755 -7.716 36.783 1.00 93.44 177 PRO A C 1
ATOM 1391 O O . PRO A 1 177 ? -38.544 -7.170 36.020 1.00 93.44 177 PRO A O 1
ATOM 1394 N N . GLU A 1 178 ? -37.483 -7.215 37.992 1.00 91.19 178 GLU A N 1
ATOM 1395 C CA . GLU A 1 178 ? -38.176 -6.035 38.537 1.00 91.19 178 GLU A CA 1
ATOM 1396 C C . GLU A 1 178 ? -37.794 -4.725 37.831 1.00 91.19 178 GLU A C 1
ATOM 1398 O O . GLU A 1 178 ? -38.578 -3.782 37.828 1.00 91.19 178 GLU A O 1
ATOM 1403 N N . MET A 1 179 ? -36.606 -4.673 37.217 1.00 91.38 179 MET A N 1
ATOM 1404 C CA . MET A 1 179 ? -36.139 -3.523 36.432 1.00 91.38 179 MET A CA 1
ATOM 1405 C C . MET A 1 179 ? -36.358 -3.745 34.927 1.00 91.38 179 MET A C 1
ATOM 1407 O O . MET A 1 179 ? -36.032 -2.873 34.132 1.00 91.38 179 MET A O 1
ATOM 1411 N N . GLY A 1 180 ? -36.891 -4.908 34.526 1.00 92.62 180 GLY A N 1
ATOM 1412 C CA . GLY A 1 180 ? -37.083 -5.271 33.122 1.00 92.62 180 GLY A CA 1
ATOM 1413 C C . GLY A 1 180 ? -35.784 -5.492 32.343 1.00 92.62 180 GLY A C 1
ATOM 1414 O O . GLY A 1 180 ? -35.794 -5.380 31.123 1.00 92.62 180 GLY A O 1
ATOM 1415 N N . ILE A 1 181 ? -34.673 -5.788 33.025 1.00 94.88 181 ILE A N 1
ATOM 1416 C CA . ILE A 1 181 ? -33.365 -5.951 32.383 1.00 94.88 181 ILE A CA 1
ATOM 1417 C C . ILE A 1 181 ? -33.121 -7.421 32.064 1.00 94.88 181 ILE A C 1
ATOM 1419 O O . ILE A 1 181 ? -33.171 -8.272 32.950 1.00 94.88 181 ILE A O 1
ATOM 1423 N N . ASP A 1 182 ? -32.815 -7.696 30.803 1.00 97.06 182 ASP A N 1
ATOM 1424 C CA . ASP A 1 182 ? -32.243 -8.950 30.323 1.00 97.06 182 ASP A CA 1
ATOM 1425 C C . ASP A 1 182 ? -31.308 -8.614 29.157 1.00 97.06 182 ASP A C 1
ATOM 1427 O O . ASP A 1 182 ? -31.723 -8.575 28.000 1.00 97.06 182 ASP A O 1
ATOM 1431 N N . ALA A 1 183 ? -30.070 -8.248 29.485 1.00 97.00 183 ALA A N 1
ATOM 1432 C CA . ALA A 1 183 ? -29.119 -7.696 28.525 1.00 97.00 183 ALA A CA 1
ATOM 1433 C C . ALA A 1 183 ? -27.692 -8.177 28.798 1.00 97.00 183 ALA A C 1
ATOM 1435 O O . ALA A 1 183 ? -27.356 -8.614 29.906 1.00 97.00 183 ALA A O 1
ATOM 1436 N N . TYR A 1 184 ? -26.843 -8.092 27.776 1.00 98.31 184 TYR A N 1
ATOM 1437 C CA . TYR A 1 184 ? -25.413 -8.318 27.923 1.00 98.31 184 TYR A CA 1
ATOM 1438 C C . TYR A 1 184 ? -24.696 -7.023 28.263 1.00 98.31 184 TYR A C 1
ATOM 1440 O O . TYR A 1 184 ? -25.071 -5.946 27.805 1.00 98.31 184 TYR A O 1
ATOM 1448 N N . PHE A 1 185 ? -23.648 -7.153 29.063 1.00 97.88 185 PHE A N 1
ATOM 1449 C CA . PHE A 1 185 ? -22.843 -6.048 29.539 1.00 97.88 185 PHE A CA 1
ATOM 1450 C C . PHE A 1 185 ? -21.366 -6.358 29.341 1.00 97.88 185 PHE A C 1
ATOM 1452 O O . PHE A 1 185 ? -20.906 -7.463 29.632 1.00 97.88 185 PHE A O 1
ATOM 1459 N N . GLU A 1 186 ? -20.628 -5.363 28.867 1.00 97.62 186 GLU A N 1
ATOM 1460 C CA . GLU A 1 186 ? -19.175 -5.343 28.839 1.00 97.62 186 GLU A CA 1
ATOM 1461 C C . GLU A 1 186 ? -18.648 -4.685 30.110 1.00 97.62 186 GLU A C 1
ATOM 1463 O O . GLU A 1 186 ? -19.079 -3.592 30.487 1.00 97.62 186 GLU A O 1
ATOM 1468 N N . ILE A 1 187 ? -17.721 -5.364 30.782 1.00 97.44 187 ILE A N 1
ATOM 1469 C CA . ILE A 1 187 ? -17.092 -4.865 32.001 1.00 97.44 187 ILE A CA 1
ATOM 1470 C C . ILE A 1 187 ? -16.158 -3.714 31.625 1.00 97.44 187 ILE A C 1
ATOM 1472 O O . ILE A 1 187 ? -15.215 -3.901 30.865 1.00 97.44 187 ILE A O 1
ATOM 1476 N N . GLY A 1 188 ? -16.409 -2.529 32.178 1.00 94.88 188 GLY A N 1
ATOM 1477 C CA . GLY A 1 188 ? -15.481 -1.400 32.103 1.00 94.88 188 GLY A CA 1
ATOM 1478 C C . GLY A 1 188 ? -14.524 -1.384 33.292 1.00 94.88 188 GLY A C 1
ATOM 1479 O O . GLY A 1 188 ? -13.324 -1.192 33.129 1.00 94.88 188 GLY A O 1
ATOM 1480 N N . GLU A 1 189 ? -15.053 -1.637 34.490 1.00 95.88 189 GLU A N 1
ATOM 1481 C CA . GLU A 1 189 ? -14.273 -1.699 35.723 1.00 95.88 189 GLU A CA 1
ATOM 1482 C C . GLU A 1 189 ? -14.826 -2.789 36.642 1.00 95.88 189 GLU A C 1
ATOM 1484 O O . GLU A 1 189 ? -16.035 -2.884 36.859 1.00 95.88 189 GLU A O 1
ATOM 1489 N N . LEU A 1 190 ? -13.927 -3.601 37.193 1.00 96.25 190 LEU A N 1
ATOM 1490 C CA . LEU A 1 190 ? -14.218 -4.565 38.247 1.00 96.25 190 LEU A CA 1
ATOM 1491 C C . LEU A 1 190 ? -13.133 -4.423 39.313 1.00 96.25 190 LEU A C 1
ATOM 1493 O O . LEU A 1 190 ? -12.008 -4.883 39.113 1.00 96.25 190 LEU A O 1
ATOM 1497 N N . ALA A 1 191 ? -13.464 -3.796 40.437 1.00 95.19 191 ALA A N 1
ATOM 1498 C CA . ALA A 1 191 ? -12.516 -3.577 41.520 1.00 95.19 191 ALA A CA 1
ATOM 1499 C C . ALA A 1 191 ? -12.933 -4.336 42.780 1.00 95.19 191 ALA A C 1
ATOM 1501 O O . ALA A 1 191 ? -14.104 -4.419 43.156 1.00 95.19 191 ALA A O 1
ATOM 1502 N N . ARG A 1 192 ? -11.944 -4.940 43.439 1.00 94.25 192 ARG A N 1
ATOM 1503 C CA . ARG A 1 192 ? -12.147 -5.670 44.688 1.00 94.25 192 ARG A CA 1
ATOM 1504 C C . ARG A 1 192 ? -12.001 -4.712 45.866 1.00 94.25 192 ARG A C 1
ATOM 1506 O O . ARG A 1 192 ? -10.889 -4.388 46.266 1.00 94.25 192 ARG A O 1
ATOM 1513 N N . GLU A 1 193 ? -13.125 -4.343 46.464 1.00 94.75 193 GLU A N 1
ATOM 1514 C CA . GLU A 1 193 ? -13.179 -3.413 47.604 1.00 94.75 193 GLU A CA 1
ATOM 1515 C C . GLU A 1 193 ? -12.881 -4.103 48.943 1.00 94.75 193 GLU A C 1
ATOM 1517 O O . GLU A 1 193 ? -12.477 -3.482 49.925 1.00 94.75 193 GLU A O 1
ATOM 1522 N N . GLY A 1 194 ? -13.090 -5.420 49.009 1.00 91.19 194 GLY A N 1
ATOM 1523 C CA . GLY A 1 194 ? -12.886 -6.188 50.229 1.00 91.19 194 GLY A CA 1
ATOM 1524 C C . GLY A 1 194 ? -12.951 -7.696 50.024 1.00 91.19 194 GLY A C 1
ATOM 1525 O O . GLY A 1 194 ? -12.871 -8.229 48.913 1.00 91.19 194 GLY A O 1
ATOM 1526 N N . ALA A 1 195 ? -13.071 -8.433 51.125 1.00 89.94 195 ALA A N 1
ATOM 1527 C CA . ALA A 1 195 ? -13.280 -9.873 51.0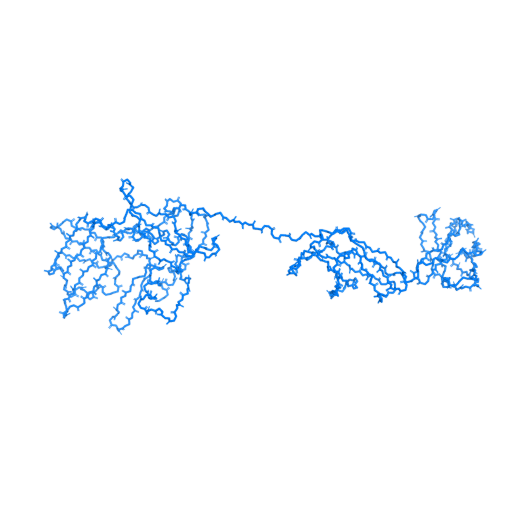63 1.00 89.94 195 ALA A CA 1
ATOM 1528 C C . ALA A 1 195 ? -14.706 -10.176 50.570 1.00 89.94 195 ALA A C 1
ATOM 1530 O O . ALA A 1 195 ? -15.662 -10.039 51.325 1.00 89.94 195 ALA A O 1
ATOM 1531 N N . GLY A 1 196 ? -14.836 -10.594 49.305 1.00 91.12 196 GLY A N 1
ATOM 1532 C CA . GLY A 1 196 ? -16.120 -11.002 48.722 1.00 91.12 196 GLY A CA 1
ATOM 1533 C C . GLY A 1 196 ? -17.055 -9.847 48.355 1.00 91.12 196 GLY A C 1
ATOM 1534 O O . GLY A 1 196 ? -18.251 -10.079 48.215 1.00 91.12 196 GLY A O 1
ATOM 1535 N N . VAL A 1 197 ? -16.519 -8.631 48.218 1.00 96.62 197 VAL A N 1
ATOM 1536 C CA . VAL A 1 197 ? -17.254 -7.436 47.789 1.00 96.62 197 VAL A CA 1
ATOM 1537 C C . VAL A 1 197 ? -16.498 -6.797 46.633 1.00 96.62 197 VAL A C 1
ATOM 1539 O O . VAL A 1 197 ? -15.296 -6.539 46.754 1.00 96.62 197 VAL A O 1
ATOM 1542 N N . PHE A 1 198 ? -17.205 -6.548 45.535 1.00 97.62 198 PHE A N 1
ATOM 1543 C CA . PHE A 1 198 ? -16.657 -5.945 44.326 1.00 97.62 198 PHE A CA 1
ATOM 1544 C C . PHE A 1 198 ? -17.523 -4.777 43.869 1.00 97.62 198 PHE A C 1
ATOM 1546 O O . PHE A 1 198 ? -18.752 -4.864 43.911 1.00 97.62 198 PHE A O 1
ATOM 1553 N N . SER A 1 199 ? -16.887 -3.707 43.408 1.00 97.81 199 SER A N 1
ATOM 1554 C CA . SER A 1 199 ? -17.530 -2.660 42.622 1.00 97.81 199 SER A CA 1
ATOM 1555 C C . SER A 1 199 ? -17.461 -3.037 41.139 1.00 97.81 199 SER A C 1
ATOM 1557 O O . SER A 1 199 ? -16.473 -3.601 40.666 1.00 97.81 199 SER A O 1
ATOM 1559 N N . LEU A 1 200 ? -18.554 -2.787 40.420 1.00 97.81 200 LEU A N 1
ATOM 1560 C CA . LEU A 1 200 ? -18.719 -3.128 39.010 1.00 97.81 200 LEU A CA 1
ATOM 1561 C C . LEU A 1 200 ? -19.255 -1.915 38.252 1.00 97.81 200 LEU A C 1
ATOM 1563 O O . LEU A 1 200 ? -20.307 -1.376 38.606 1.00 97.81 200 LEU A O 1
ATOM 1567 N N . ILE A 1 201 ? -18.557 -1.528 37.187 1.00 97.25 201 ILE A N 1
ATOM 1568 C CA . ILE A 1 201 ? -19.027 -0.577 36.179 1.00 97.25 201 ILE A CA 1
ATOM 1569 C C . ILE A 1 201 ? -19.047 -1.299 34.838 1.00 97.25 201 ILE A C 1
ATOM 1571 O O . ILE A 1 201 ? -18.053 -1.904 34.435 1.00 97.25 201 ILE A O 1
ATOM 1575 N N . ALA A 1 202 ? -20.179 -1.237 34.146 1.00 96.75 202 ALA A N 1
ATOM 1576 C CA . ALA A 1 202 ? -20.358 -1.925 32.880 1.00 96.75 202 ALA A CA 1
ATOM 1577 C C . ALA A 1 202 ? -21.318 -1.174 31.956 1.00 96.75 202 ALA A C 1
ATOM 1579 O O . ALA A 1 202 ? -22.203 -0.456 32.418 1.00 96.75 202 ALA A O 1
ATOM 1580 N N . ASN A 1 203 ? -21.164 -1.379 30.653 1.00 95.94 203 ASN A N 1
ATOM 1581 C CA . ASN A 1 203 ? -22.027 -0.807 29.624 1.00 95.94 203 ASN A CA 1
ATOM 1582 C C . ASN A 1 203 ? -22.718 -1.932 28.856 1.00 95.94 203 ASN A C 1
ATOM 1584 O O . ASN A 1 203 ? -22.112 -2.977 28.626 1.00 95.94 203 ASN A O 1
ATOM 1588 N N . SER A 1 204 ? -23.979 -1.741 28.473 1.00 96.12 204 SER A N 1
ATOM 1589 C CA . SER A 1 204 ? -24.682 -2.711 27.636 1.00 96.12 204 SER A CA 1
ATOM 1590 C C . SER A 1 204 ? -23.987 -2.860 26.293 1.00 96.12 204 SER A C 1
ATOM 1592 O O . SER A 1 204 ? -23.526 -1.868 25.727 1.00 96.12 204 SER A O 1
ATOM 1594 N N . VAL A 1 205 ? -23.985 -4.075 25.769 1.00 97.12 205 VAL A N 1
ATOM 1595 C CA . VAL A 1 205 ? -23.330 -4.419 24.511 1.00 97.12 205 VAL A CA 1
ATOM 1596 C C . VAL A 1 205 ? -24.134 -5.498 23.799 1.00 97.12 205 VAL A C 1
ATOM 1598 O O . VAL A 1 205 ? -24.793 -6.314 24.446 1.00 97.12 205 VAL A O 1
ATOM 1601 N N . GLU A 1 206 ? -24.053 -5.542 22.477 1.00 96.81 206 GLU A N 1
ATOM 1602 C CA . GLU A 1 206 ? -24.650 -6.601 21.668 1.00 96.81 206 GLU A CA 1
ATOM 1603 C C . GLU A 1 206 ? -23.576 -7.403 20.916 1.00 96.81 206 GLU A C 1
ATOM 1605 O O . GLU A 1 206 ? -22.506 -6.875 20.600 1.00 96.81 206 GLU A O 1
ATOM 1610 N N . PRO A 1 207 ? -23.831 -8.686 20.581 1.00 97.06 207 PRO A N 1
ATOM 1611 C CA . PRO A 1 207 ? -22.924 -9.460 19.731 1.00 97.06 207 PRO A CA 1
ATOM 1612 C C . PRO A 1 207 ? -22.590 -8.756 18.405 1.00 97.06 207 PRO A C 1
ATOM 1614 O O . PRO A 1 207 ? -21.443 -8.807 17.950 1.00 97.06 207 PRO A O 1
ATOM 1617 N N . ASP A 1 208 ? -23.575 -8.065 17.826 1.00 96.38 208 ASP A N 1
ATOM 1618 C CA . ASP A 1 208 ? -23.460 -7.350 16.552 1.00 96.38 208 ASP A CA 1
ATOM 1619 C C . ASP A 1 208 ? -22.576 -6.091 16.636 1.00 96.38 208 ASP A C 1
ATOM 1621 O O . ASP A 1 208 ? -22.115 -5.583 15.612 1.00 96.38 208 ASP A O 1
ATOM 1625 N N . ASP A 1 209 ? -22.231 -5.618 17.840 1.00 95.81 209 ASP A N 1
ATOM 1626 C CA . ASP A 1 209 ? -21.245 -4.543 18.005 1.00 95.81 209 ASP A CA 1
ATOM 1627 C C . ASP A 1 209 ? -19.833 -4.991 17.586 1.00 95.81 209 ASP A C 1
ATOM 1629 O O . ASP A 1 209 ? -18.979 -4.155 17.286 1.00 95.81 209 ASP A O 1
ATOM 1633 N N . PHE A 1 210 ? -19.581 -6.307 17.549 1.00 95.81 210 PHE A N 1
ATOM 1634 C CA . PHE A 1 210 ? -18.310 -6.917 17.136 1.00 95.81 210 PHE A CA 1
ATOM 1635 C C . PHE A 1 210 ? -18.371 -7.608 15.767 1.00 95.81 210 PHE A C 1
ATOM 1637 O O . PHE A 1 210 ? -17.334 -8.058 15.257 1.00 95.81 210 PHE A O 1
ATOM 1644 N N . SER A 1 211 ? -19.557 -7.726 15.165 1.00 94.44 211 SER A N 1
ATOM 1645 C CA . SER A 1 211 ? -19.673 -8.041 13.742 1.00 94.44 211 SER A CA 1
ATOM 1646 C C . SER A 1 211 ? -19.397 -6.782 12.928 1.00 94.44 211 SER A C 1
ATOM 1648 O O . SER A 1 211 ? -19.596 -5.664 13.395 1.00 94.44 211 SER A O 1
ATOM 1650 N N . PHE A 1 212 ? -18.876 -6.946 11.718 1.00 95.31 212 PHE A N 1
ATOM 1651 C CA . PHE A 1 212 ? -18.627 -5.814 10.834 1.00 95.31 212 PHE A CA 1
ATOM 1652 C C . PHE A 1 212 ? -18.673 -6.295 9.390 1.00 95.31 212 PHE A C 1
ATOM 1654 O O . PHE A 1 212 ? -17.835 -7.117 8.995 1.00 95.31 212 PHE A O 1
ATOM 1661 N N . ASP A 1 213 ? -19.649 -5.800 8.643 1.00 95.06 213 ASP A N 1
ATOM 1662 C CA . ASP A 1 213 ? -19.805 -6.027 7.215 1.00 95.06 213 ASP A CA 1
ATOM 1663 C C . ASP A 1 213 ? -19.110 -4.906 6.423 1.00 95.06 213 ASP A C 1
ATOM 1665 O O . ASP A 1 213 ? -19.660 -3.815 6.282 1.00 95.06 213 ASP A O 1
ATOM 1669 N N . PRO A 1 214 ? -17.914 -5.146 5.860 1.00 92.44 214 PRO A N 1
ATOM 1670 C CA . PRO A 1 214 ? -17.164 -4.109 5.157 1.00 92.44 214 PRO A CA 1
ATOM 1671 C C . PRO A 1 214 ? -17.905 -3.522 3.948 1.00 92.44 214 PRO A C 1
ATOM 1673 O O . PRO A 1 214 ? -17.612 -2.400 3.560 1.00 92.44 214 PRO A O 1
ATOM 1676 N N . ALA A 1 215 ? -18.858 -4.242 3.346 1.00 91.75 215 ALA A N 1
ATOM 1677 C CA . ALA A 1 215 ? -19.579 -3.746 2.176 1.00 91.75 215 ALA A CA 1
ATOM 1678 C C . ALA A 1 215 ? -20.625 -2.672 2.519 1.00 91.75 215 ALA A C 1
ATOM 1680 O O . ALA A 1 215 ? -21.047 -1.928 1.634 1.00 91.75 215 ALA A O 1
ATOM 1681 N N . THR A 1 216 ? -21.079 -2.619 3.774 1.00 92.81 216 THR A N 1
ATOM 1682 C CA . THR A 1 216 ? -22.160 -1.724 4.212 1.00 92.81 216 THR A CA 1
ATOM 1683 C C . THR A 1 216 ? -21.756 -0.810 5.367 1.00 92.81 216 THR A C 1
ATOM 1685 O O . THR A 1 216 ? -22.319 0.274 5.502 1.00 92.81 216 THR A O 1
ATOM 1688 N N . GLU A 1 217 ? -20.784 -1.224 6.182 1.00 95.44 217 GLU A N 1
ATOM 1689 C CA . GLU A 1 217 ? -20.385 -0.556 7.422 1.00 95.44 217 GLU A CA 1
ATOM 1690 C C . GLU A 1 217 ? -19.047 0.190 7.325 1.00 95.44 217 GLU A C 1
ATOM 1692 O O . GLU A 1 217 ? -18.790 1.060 8.156 1.00 95.44 217 GLU A O 1
ATOM 1697 N N . GLU A 1 218 ? -18.183 -0.115 6.350 1.00 95.75 218 GLU A N 1
ATOM 1698 C CA . GLU A 1 218 ? -16.926 0.619 6.163 1.00 95.75 218 GLU A CA 1
ATOM 1699 C C . GLU A 1 218 ? -17.178 1.928 5.399 1.00 95.75 218 GLU A C 1
ATOM 1701 O O . GLU A 1 218 ? -17.580 1.879 4.236 1.00 95.75 218 GLU A O 1
ATOM 1706 N N . PRO A 1 219 ? -16.955 3.104 6.018 1.00 94.75 219 PRO A N 1
ATOM 1707 C CA . PRO A 1 219 ? -17.136 4.374 5.328 1.00 94.75 219 PRO A CA 1
ATOM 1708 C C . PRO A 1 219 ? -16.070 4.576 4.247 1.00 94.75 219 PRO A C 1
ATOM 1710 O O . PRO A 1 219 ? -14.974 4.025 4.335 1.00 94.75 219 PRO A O 1
ATOM 1713 N N . ASP A 1 220 ? -16.346 5.432 3.265 1.00 92.19 220 ASP A N 1
ATOM 1714 C CA . ASP A 1 220 ? -15.345 5.783 2.258 1.00 92.19 220 ASP A CA 1
ATOM 1715 C C . ASP A 1 220 ? -14.124 6.464 2.898 1.00 92.19 220 ASP A C 1
ATOM 1717 O O . ASP A 1 220 ? -14.247 7.358 3.748 1.00 92.19 220 ASP A O 1
ATOM 1721 N N . ARG A 1 221 ? -12.930 6.073 2.438 1.00 88.75 221 ARG A N 1
ATOM 1722 C CA . ARG A 1 221 ? -11.677 6.740 2.809 1.00 88.75 221 ARG A CA 1
ATOM 1723 C C . ARG A 1 221 ? -11.697 8.195 2.330 1.00 88.75 221 ARG A C 1
ATOM 1725 O O . ARG A 1 221 ? -12.184 8.467 1.227 1.00 88.75 221 ARG A O 1
ATOM 1732 N N . PRO A 1 222 ? -11.114 9.144 3.081 1.00 86.06 222 PRO A N 1
ATOM 1733 C CA . PRO A 1 222 ? -10.887 10.483 2.554 1.00 86.06 222 PRO A CA 1
ATOM 1734 C C . PRO A 1 222 ? -10.041 10.443 1.276 1.00 86.06 222 PRO A C 1
ATOM 1736 O O . PRO A 1 222 ? -9.085 9.680 1.164 1.00 86.06 222 PRO A O 1
ATOM 1739 N N . VAL A 1 223 ? -10.387 11.280 0.299 1.00 81.69 223 VAL A N 1
ATOM 1740 C CA . VAL A 1 223 ? -9.661 11.346 -0.974 1.00 81.69 223 VAL A CA 1
ATOM 1741 C C . VAL A 1 223 ? -8.406 12.202 -0.805 1.00 81.69 223 VAL A C 1
ATOM 1743 O O . VAL A 1 223 ? -8.495 13.373 -0.428 1.00 81.69 223 VAL A O 1
ATOM 1746 N N . PHE A 1 224 ? -7.241 11.644 -1.134 1.00 69.31 224 PHE A N 1
ATOM 1747 C CA . PHE A 1 224 ? -5.968 12.366 -1.122 1.00 69.31 224 PHE A CA 1
ATOM 1748 C C . PHE A 1 224 ? -5.577 12.797 -2.533 1.00 69.31 224 PHE A C 1
ATOM 1750 O O . PHE A 1 224 ? -5.526 11.992 -3.460 1.00 69.31 224 PHE A O 1
ATOM 1757 N N . ASN A 1 225 ? -5.241 14.076 -2.698 1.00 58.56 225 ASN A N 1
ATOM 1758 C CA . ASN A 1 225 ? -4.595 14.548 -3.916 1.00 58.56 225 ASN A CA 1
ATOM 1759 C C . ASN A 1 225 ? -3.102 14.222 -3.831 1.00 58.56 225 ASN A C 1
ATOM 1761 O O . ASN A 1 225 ? -2.343 14.936 -3.177 1.00 58.56 225 ASN A O 1
ATOM 1765 N N . SER A 1 226 ? -2.663 13.162 -4.502 1.00 53.22 226 SER A N 1
ATOM 1766 C CA . SER A 1 226 ? -1.236 12.928 -4.705 1.00 53.22 226 SER A CA 1
ATOM 1767 C C . SER A 1 226 ? -0.737 13.798 -5.860 1.00 53.22 226 SER A C 1
ATOM 1769 O O . SER A 1 226 ? -1.196 13.650 -6.994 1.00 53.22 226 SER A O 1
ATOM 1771 N N . VAL A 1 227 ? 0.232 14.679 -5.608 1.00 46.97 227 VAL A N 1
ATOM 1772 C CA . VAL A 1 227 ? 1.038 15.253 -6.692 1.00 46.97 227 VAL A CA 1
ATOM 1773 C C . VAL A 1 227 ? 2.077 14.201 -7.053 1.00 46.97 227 VAL A C 1
ATOM 1775 O O . VAL A 1 227 ? 3.102 14.079 -6.387 1.00 46.97 227 VAL A O 1
ATOM 1778 N N . VAL A 1 228 ? 1.789 13.396 -8.073 1.00 49.00 228 VAL A N 1
ATOM 1779 C CA . VAL A 1 228 ? 2.815 12.550 -8.682 1.00 49.00 228 VAL A CA 1
ATOM 1780 C C . VAL A 1 228 ? 3.690 13.482 -9.506 1.00 49.00 228 VAL A C 1
ATOM 1782 O O . VAL A 1 228 ? 3.306 13.911 -10.592 1.00 49.00 228 VAL A O 1
ATOM 1785 N N . THR A 1 229 ? 4.848 13.860 -8.975 1.00 48.94 229 THR A N 1
ATOM 1786 C CA . THR A 1 229 ? 5.883 14.462 -9.810 1.00 48.94 229 THR A CA 1
ATOM 1787 C C . THR A 1 229 ? 6.396 13.345 -10.710 1.00 48.94 229 THR A C 1
ATOM 1789 O O . THR A 1 229 ? 7.062 12.423 -10.240 1.00 48.94 229 THR A O 1
ATOM 1792 N N . GLU A 1 230 ? 6.026 13.372 -11.988 1.00 48.50 230 GLU A N 1
ATOM 1793 C CA . GLU A 1 230 ? 6.592 12.475 -12.990 1.00 48.50 230 GLU A CA 1
ATOM 1794 C C . GLU A 1 230 ? 8.068 12.851 -13.167 1.00 48.50 230 GLU A C 1
ATOM 1796 O O . GLU A 1 230 ? 8.433 13.759 -13.906 1.00 48.50 230 GLU A O 1
ATOM 1801 N N . ASP A 1 231 ? 8.923 12.203 -12.382 1.00 59.56 231 ASP A N 1
ATOM 1802 C CA . ASP A 1 231 ? 10.344 12.522 -12.257 1.00 59.56 231 ASP A CA 1
ATOM 1803 C C . ASP A 1 231 ? 11.198 11.738 -13.277 1.00 59.56 231 ASP A C 1
ATOM 1805 O O . ASP A 1 231 ? 12.374 11.421 -13.052 1.00 59.56 231 ASP A O 1
ATOM 1809 N N . THR A 1 232 ? 10.594 11.394 -14.415 1.00 75.12 232 THR A N 1
ATOM 1810 C CA . THR A 1 232 ? 11.193 10.547 -15.447 1.00 75.12 232 THR A CA 1
ATOM 1811 C C . THR A 1 232 ? 12.294 11.314 -16.180 1.00 75.12 232 THR A C 1
ATOM 1813 O O . THR A 1 232 ? 12.068 12.392 -16.727 1.00 75.12 232 THR A O 1
ATOM 1816 N N . VAL A 1 233 ? 13.513 10.766 -16.198 1.00 86.44 233 VAL A N 1
ATOM 1817 C CA . VAL A 1 233 ? 14.609 11.298 -17.023 1.00 86.44 233 VAL A CA 1
ATOM 1818 C C . VAL A 1 233 ? 14.472 10.675 -18.415 1.00 86.44 233 VAL A C 1
ATOM 1820 O O . VAL A 1 233 ? 14.487 9.447 -18.498 1.00 86.44 233 VAL A O 1
ATOM 1823 N N . PRO A 1 234 ? 14.338 11.466 -19.495 1.00 89.94 234 PRO A N 1
ATOM 1824 C CA . PRO A 1 234 ? 14.128 10.929 -20.837 1.00 89.94 234 PRO A CA 1
ATOM 1825 C C . PRO A 1 234 ? 15.330 10.101 -21.302 1.00 89.94 234 PRO A C 1
ATOM 1827 O O . PRO A 1 234 ? 16.477 10.424 -20.980 1.00 89.94 234 PRO A O 1
ATOM 1830 N N . ASP A 1 235 ? 15.076 9.064 -22.095 1.00 91.75 235 ASP A N 1
ATOM 1831 C CA . ASP A 1 235 ? 16.126 8.197 -22.630 1.00 91.75 235 ASP A CA 1
ATOM 1832 C C . ASP A 1 235 ? 17.047 8.927 -23.616 1.00 91.75 235 ASP A C 1
ATOM 1834 O O . ASP A 1 235 ? 16.678 9.908 -24.270 1.00 91.75 235 ASP A O 1
ATOM 1838 N N . LEU A 1 236 ? 18.277 8.425 -23.740 1.00 93.12 236 LEU A N 1
ATOM 1839 C CA . LEU A 1 236 ? 19.209 8.884 -24.765 1.00 93.12 236 LEU A CA 1
ATOM 1840 C C . LEU A 1 236 ? 18.762 8.357 -26.137 1.00 93.12 236 LEU A C 1
ATOM 1842 O O . LEU A 1 236 ? 18.454 7.172 -26.280 1.00 93.12 236 LEU A O 1
ATOM 1846 N N . THR A 1 237 ? 18.755 9.219 -27.154 1.00 94.31 237 THR A N 1
ATOM 1847 C CA . THR A 1 237 ? 18.325 8.872 -28.517 1.00 94.31 237 THR A CA 1
ATOM 1848 C C . THR A 1 237 ? 19.423 9.146 -29.546 1.00 94.31 237 THR A C 1
ATOM 1850 O O . THR A 1 237 ? 20.368 9.897 -29.296 1.00 94.31 237 THR A O 1
ATOM 1853 N N . GLY A 1 238 ? 19.323 8.494 -30.709 1.00 93.44 238 GLY A N 1
ATOM 1854 C CA . GLY A 1 238 ? 20.239 8.712 -31.833 1.00 93.44 238 GLY A CA 1
ATOM 1855 C C . GLY A 1 238 ? 21.668 8.211 -31.614 1.00 93.44 238 GLY A C 1
ATOM 1856 O O . GLY A 1 238 ? 22.579 8.731 -32.252 1.00 93.44 238 GLY A O 1
ATOM 1857 N N . LEU A 1 239 ? 21.878 7.241 -30.713 1.00 96.19 239 LEU A N 1
ATOM 1858 C CA . LEU A 1 239 ? 23.201 6.669 -30.456 1.00 96.19 239 LEU A CA 1
ATOM 1859 C C . LEU A 1 239 ? 23.742 5.979 -31.719 1.00 96.19 239 LEU A C 1
ATOM 1861 O O . LEU A 1 239 ? 23.112 5.062 -32.246 1.00 96.19 239 LEU A O 1
ATOM 1865 N N . ALA A 1 240 ? 24.909 6.410 -32.187 1.00 95.81 240 ALA A N 1
ATOM 1866 C CA . ALA A 1 240 ? 25.578 5.886 -33.374 1.00 95.81 240 ALA A CA 1
ATOM 1867 C C . ALA A 1 240 ? 27.092 5.776 -33.147 1.00 95.81 240 ALA A C 1
ATOM 1869 O O . ALA A 1 240 ? 27.652 6.495 -32.319 1.00 95.81 240 ALA A O 1
ATOM 1870 N N . VAL A 1 241 ? 27.745 4.876 -33.888 1.00 96.12 241 VAL A N 1
ATOM 1871 C CA . VAL A 1 241 ? 29.185 4.594 -33.788 1.00 96.12 241 VAL A CA 1
ATOM 1872 C C . VAL A 1 241 ? 29.816 4.666 -35.174 1.00 96.12 241 VAL A C 1
ATOM 1874 O O . VAL A 1 241 ? 29.330 4.027 -36.106 1.00 96.12 241 VAL A O 1
ATOM 1877 N N . THR A 1 242 ? 30.911 5.414 -35.299 1.00 93.06 242 THR A N 1
ATOM 1878 C CA . THR A 1 242 ? 31.681 5.564 -36.539 1.00 93.06 242 THR A CA 1
ATOM 1879 C C . THR A 1 242 ? 33.137 5.152 -36.300 1.00 93.06 242 THR A C 1
ATOM 1881 O O . THR A 1 242 ? 33.770 5.686 -35.389 1.00 93.06 242 THR A O 1
ATOM 1884 N N . PRO A 1 243 ? 33.708 4.218 -37.082 1.00 88.56 243 PRO A N 1
ATOM 1885 C CA . PRO A 1 243 ? 35.128 3.886 -36.986 1.00 88.56 243 PRO A CA 1
ATOM 1886 C C . PRO A 1 243 ? 36.011 5.077 -37.364 1.00 88.56 243 PRO A C 1
ATOM 1888 O O . PRO A 1 243 ? 35.773 5.714 -38.389 1.00 88.56 243 PRO A O 1
ATOM 1891 N N . VAL A 1 244 ? 37.058 5.336 -36.577 1.00 87.50 244 VAL A N 1
ATOM 1892 C CA . VAL A 1 244 ? 38.067 6.377 -36.871 1.00 87.50 244 VAL A CA 1
ATOM 1893 C C . VAL A 1 244 ? 39.468 5.805 -37.122 1.00 87.50 244 VAL A C 1
ATOM 1895 O O . VAL A 1 244 ? 40.411 6.548 -37.384 1.00 87.50 244 VAL A O 1
ATOM 1898 N N . GLY A 1 245 ? 39.607 4.478 -37.080 1.00 83.38 245 GLY A N 1
ATOM 1899 C CA . GLY A 1 245 ? 40.876 3.773 -37.244 1.00 83.38 245 GLY A CA 1
ATOM 1900 C C . GLY A 1 245 ? 41.677 3.651 -35.943 1.00 83.38 245 GLY A C 1
ATOM 1901 O O . GLY A 1 245 ? 41.247 4.082 -34.877 1.00 83.38 245 GLY A O 1
ATOM 1902 N N . ALA A 1 246 ? 42.832 2.987 -36.016 1.00 85.12 246 ALA A N 1
ATOM 1903 C CA . ALA A 1 246 ? 43.756 2.727 -34.906 1.00 85.12 246 ALA A CA 1
ATOM 1904 C C . ALA A 1 246 ? 43.111 2.106 -33.644 1.00 85.12 246 ALA A C 1
ATOM 1906 O O . ALA A 1 246 ? 43.568 2.343 -32.525 1.00 85.12 246 ALA A O 1
ATOM 1907 N N . GLY A 1 247 ? 42.048 1.311 -33.812 1.00 86.00 247 GLY A N 1
ATOM 1908 C CA . GLY A 1 247 ? 41.312 0.718 -32.691 1.00 86.00 247 GLY A CA 1
ATOM 1909 C C . GLY A 1 247 ? 40.480 1.739 -31.910 1.00 86.00 247 GLY A C 1
ATOM 1910 O O . GLY A 1 247 ? 40.287 1.588 -30.706 1.00 86.00 247 GLY A O 1
ATOM 1911 N N . ALA A 1 248 ? 40.016 2.803 -32.564 1.00 91.31 248 ALA A N 1
ATOM 1912 C CA . ALA A 1 248 ? 39.145 3.804 -31.969 1.00 91.31 248 ALA A CA 1
ATOM 1913 C C . ALA A 1 248 ? 37.847 3.979 -32.768 1.00 91.31 248 ALA A C 1
ATOM 1915 O O . ALA A 1 248 ? 37.781 3.734 -33.980 1.00 91.31 248 ALA A O 1
ATOM 1916 N N . VAL A 1 249 ? 36.805 4.410 -32.061 1.00 94.31 249 VAL A N 1
ATOM 1917 C CA . VAL A 1 249 ? 35.502 4.755 -32.630 1.00 94.31 249 VAL A CA 1
ATOM 1918 C C . VAL A 1 249 ? 34.999 6.066 -32.043 1.00 94.31 249 VAL A C 1
ATOM 1920 O O . VAL A 1 249 ? 35.165 6.323 -30.850 1.00 94.31 249 VAL A O 1
ATOM 1923 N N . ASP A 1 250 ? 34.335 6.858 -32.873 1.00 95.12 250 ASP A N 1
ATOM 1924 C CA . ASP A 1 250 ? 33.566 8.011 -32.433 1.00 95.12 250 ASP A CA 1
ATOM 1925 C C . ASP A 1 250 ? 32.118 7.600 -32.197 1.00 95.12 250 ASP A C 1
ATOM 1927 O O . ASP A 1 250 ? 31.446 7.053 -33.075 1.00 95.12 250 ASP A O 1
ATOM 1931 N N . VAL A 1 251 ? 31.639 7.876 -30.991 1.00 96.88 251 VAL A N 1
ATOM 1932 C CA . VAL A 1 251 ? 30.246 7.700 -30.601 1.00 96.88 251 VAL A CA 1
ATOM 1933 C C . VAL A 1 251 ? 29.558 9.051 -30.662 1.00 96.88 251 VAL A C 1
ATOM 1935 O O . VAL A 1 251 ? 30.065 10.018 -30.104 1.00 96.88 251 VAL A O 1
ATOM 1938 N N . THR A 1 252 ? 28.383 9.114 -31.275 1.00 96.50 252 THR A N 1
ATOM 1939 C CA . THR A 1 252 ? 27.540 10.316 -31.318 1.00 96.50 252 THR A CA 1
ATOM 1940 C C . THR A 1 252 ? 26.135 10.007 -30.830 1.00 96.50 252 THR A C 1
ATOM 1942 O O . THR A 1 252 ? 25.675 8.874 -30.958 1.00 96.50 252 THR A O 1
ATOM 1945 N N . TRP A 1 253 ? 25.432 11.010 -30.315 1.00 95.69 253 TRP A N 1
ATOM 1946 C CA . TRP A 1 253 ? 24.015 10.917 -29.961 1.00 95.69 253 TRP A CA 1
ATOM 1947 C C . TRP A 1 253 ? 23.291 12.230 -30.255 1.00 95.69 253 TRP A C 1
ATOM 1949 O O . TRP A 1 253 ? 23.908 13.279 -30.450 1.00 95.69 253 TRP A O 1
ATOM 1959 N N . THR A 1 254 ? 21.961 12.186 -30.282 1.00 93.56 254 THR A N 1
ATOM 1960 C CA . THR A 1 254 ? 21.153 13.402 -30.382 1.00 93.56 254 THR A CA 1
ATOM 1961 C C . THR A 1 254 ? 21.312 14.214 -29.100 1.00 93.56 254 THR A C 1
ATOM 1963 O O . THR A 1 254 ? 21.043 13.706 -28.013 1.00 93.56 254 THR A O 1
ATOM 1966 N N . ALA A 1 255 ? 21.759 15.468 -29.225 1.00 84.69 255 ALA A N 1
ATOM 1967 C CA . ALA A 1 255 ? 21.937 16.363 -28.086 1.00 84.69 255 ALA A CA 1
ATOM 1968 C C . ALA A 1 255 ? 20.599 16.530 -27.332 1.00 84.69 255 ALA A C 1
ATOM 1970 O O . ALA A 1 255 ? 19.625 16.985 -27.939 1.00 84.69 255 ALA A O 1
ATOM 1971 N N . PRO A 1 256 ? 20.525 16.139 -26.049 1.00 82.06 256 PRO A N 1
ATOM 1972 C CA . PRO A 1 256 ? 19.323 16.320 -25.246 1.00 82.06 256 PRO A CA 1
ATOM 1973 C C . PRO A 1 256 ? 19.221 17.770 -24.744 1.00 82.06 256 PRO A C 1
ATOM 1975 O O . PRO A 1 256 ? 20.015 18.631 -25.127 1.00 82.06 256 PRO A O 1
ATOM 1978 N N . ASP A 1 257 ? 18.235 18.050 -23.888 1.00 82.06 257 ASP A N 1
ATOM 1979 C CA . ASP A 1 257 ? 18.141 19.339 -23.195 1.00 82.06 257 ASP A CA 1
ATOM 1980 C C . ASP A 1 257 ? 19.470 19.686 -22.499 1.00 82.06 257 ASP A C 1
ATOM 1982 O O . ASP A 1 257 ? 20.121 18.814 -21.918 1.00 82.06 257 ASP A O 1
ATOM 1986 N N . ALA A 1 258 ? 19.870 20.960 -22.549 1.00 80.25 258 ALA A N 1
ATOM 1987 C CA . ALA A 1 258 ? 21.155 21.426 -22.026 1.00 80.25 258 ALA A CA 1
ATOM 1988 C C . ALA A 1 258 ? 21.329 21.192 -20.512 1.00 80.25 258 ALA A C 1
ATOM 1990 O O . ALA A 1 258 ? 22.450 21.224 -20.015 1.00 80.25 258 ALA A O 1
ATOM 1991 N N . SER A 1 259 ? 20.239 20.947 -19.780 1.00 83.44 259 SER A N 1
ATOM 1992 C CA . SER A 1 259 ? 20.269 20.577 -18.363 1.00 83.44 259 SER A CA 1
ATOM 1993 C C . SER A 1 259 ? 20.671 19.119 -18.102 1.00 83.44 259 SER A C 1
ATOM 1995 O O . SER A 1 259 ? 20.904 18.756 -16.950 1.00 83.44 259 SER A O 1
ATOM 1997 N N . LEU A 1 260 ? 20.753 18.266 -19.127 1.00 88.25 260 LEU A N 1
ATOM 1998 C CA . LEU A 1 260 ? 21.059 16.844 -18.978 1.00 88.25 260 LEU A CA 1
ATOM 1999 C C . LEU A 1 260 ? 22.522 16.535 -19.296 1.00 88.25 260 LEU A C 1
ATOM 2001 O O . LEU A 1 260 ? 23.087 16.987 -20.290 1.00 88.25 260 LEU A O 1
ATOM 2005 N N . GLN A 1 261 ? 23.111 15.668 -18.478 1.00 90.50 261 GLN A N 1
ATOM 2006 C CA . GLN A 1 261 ? 24.448 15.109 -18.670 1.00 90.50 261 GLN A CA 1
ATOM 2007 C C . GLN A 1 261 ? 24.360 13.676 -19.199 1.00 90.50 261 GLN A C 1
ATOM 2009 O O . GLN A 1 261 ? 23.395 12.963 -18.916 1.00 90.50 261 GLN A O 1
ATOM 2014 N N . GLN A 1 262 ? 25.373 13.225 -19.941 1.00 93.38 262 GLN A N 1
ATOM 2015 C CA . GLN A 1 262 ? 25.372 11.897 -20.556 1.00 93.38 262 GLN A CA 1
ATOM 2016 C C . GLN A 1 262 ? 26.375 10.967 -19.892 1.00 93.38 262 GLN A C 1
ATOM 2018 O O . GLN A 1 262 ? 27.423 11.362 -19.382 1.00 93.38 262 GLN A O 1
ATOM 2023 N N . GLN A 1 263 ? 26.034 9.688 -19.908 1.00 94.88 263 GLN A N 1
ATOM 2024 C CA . GLN A 1 263 ? 26.926 8.622 -19.502 1.00 94.88 263 GLN A CA 1
ATOM 2025 C C . GLN A 1 263 ? 26.799 7.481 -20.495 1.00 94.88 263 GLN A C 1
ATOM 2027 O O . GLN A 1 263 ? 25.684 7.113 -20.862 1.00 94.88 263 GLN A O 1
ATOM 2032 N N . LEU A 1 264 ? 27.930 6.914 -20.902 1.00 97.06 264 LEU A N 1
ATOM 2033 C CA . LEU A 1 264 ? 27.964 5.754 -21.783 1.00 97.06 264 LEU A CA 1
ATOM 2034 C C . LEU A 1 264 ? 28.437 4.528 -21.010 1.00 97.06 264 LEU A C 1
ATOM 2036 O O . LEU A 1 264 ? 29.094 4.634 -19.969 1.00 97.06 264 LEU A O 1
ATOM 2040 N N . ARG A 1 265 ? 28.118 3.354 -21.539 1.00 97.06 265 ARG A N 1
ATOM 2041 C CA . ARG A 1 265 ? 28.707 2.094 -21.113 1.00 97.06 265 ARG A CA 1
ATOM 2042 C C . ARG A 1 265 ? 29.029 1.224 -22.311 1.00 97.06 265 ARG A C 1
ATOM 2044 O O . ARG A 1 265 ? 28.255 1.192 -23.264 1.00 97.06 265 ARG A O 1
ATOM 2051 N N . ILE A 1 266 ? 30.153 0.524 -22.236 1.00 97.62 266 ILE A N 1
ATOM 2052 C CA . ILE A 1 266 ? 30.644 -0.376 -23.280 1.00 97.62 266 ILE A CA 1
ATOM 2053 C C . ILE A 1 266 ? 31.090 -1.708 -22.676 1.00 97.62 266 ILE A C 1
ATOM 2055 O O . ILE A 1 266 ? 31.589 -1.740 -21.550 1.00 97.62 266 ILE A O 1
ATOM 2059 N N . ARG A 1 267 ? 30.936 -2.797 -23.425 1.00 96.38 267 ARG A N 1
ATOM 2060 C CA . ARG A 1 267 ? 31.527 -4.106 -23.117 1.00 96.38 267 ARG A CA 1
ATOM 2061 C C . ARG A 1 267 ? 31.862 -4.870 -24.391 1.00 96.38 267 ARG A C 1
ATOM 2063 O O . ARG A 1 267 ? 31.311 -4.566 -25.447 1.00 96.38 267 ARG A O 1
ATOM 2070 N N . GLU A 1 268 ? 32.748 -5.855 -24.299 1.00 95.88 268 GLU A N 1
ATOM 2071 C CA . GLU A 1 268 ? 32.936 -6.824 -25.384 1.00 95.88 268 GLU A CA 1
ATOM 2072 C C . GLU A 1 268 ? 31.661 -7.672 -25.522 1.00 95.88 268 GLU A C 1
ATOM 2074 O O . GLU A 1 268 ? 31.042 -8.046 -24.524 1.00 95.88 268 GLU A O 1
ATOM 2079 N N . ALA A 1 269 ? 31.214 -7.923 -26.751 1.00 93.94 269 ALA A N 1
ATOM 2080 C CA . ALA A 1 269 ? 29.954 -8.619 -26.989 1.00 93.94 269 ALA A CA 1
ATOM 2081 C C . ALA A 1 269 ? 29.975 -10.018 -26.346 1.00 93.94 269 ALA A C 1
ATOM 2083 O O . ALA A 1 269 ? 30.919 -10.788 -26.531 1.00 93.94 269 ALA A O 1
ATOM 2084 N N . GLY A 1 270 ? 28.926 -10.347 -25.589 1.00 87.50 270 GLY A N 1
ATOM 2085 C CA . GLY A 1 270 ? 28.819 -11.617 -24.865 1.00 87.50 270 GLY A CA 1
ATOM 2086 C C . GLY A 1 270 ? 29.501 -11.669 -23.491 1.00 87.50 270 GLY A C 1
ATOM 2087 O O . GLY A 1 270 ? 29.437 -12.716 -22.848 1.00 87.50 270 GLY A O 1
ATOM 2088 N N . THR A 1 271 ? 30.115 -10.583 -23.006 1.00 92.56 271 THR A N 1
ATOM 2089 C CA . THR A 1 271 ? 30.571 -10.492 -21.606 1.00 92.56 271 THR A CA 1
ATOM 2090 C C . THR A 1 271 ? 29.501 -9.876 -20.701 1.00 92.56 271 THR A C 1
ATOM 2092 O O . THR A 1 271 ? 28.531 -9.278 -21.164 1.00 92.56 271 THR A O 1
ATOM 2095 N N . GLU A 1 272 ? 29.646 -10.018 -19.382 1.00 90.00 272 GLU A N 1
ATOM 2096 C CA . GLU A 1 272 ? 28.689 -9.462 -18.411 1.00 90.00 272 GLU A CA 1
ATOM 2097 C C . GLU A 1 272 ? 29.110 -8.077 -17.894 1.00 90.00 272 GLU A C 1
ATOM 2099 O O . GLU A 1 272 ? 28.255 -7.224 -17.639 1.00 90.00 272 GLU A O 1
ATOM 2104 N N . ASP A 1 273 ? 30.418 -7.825 -17.817 1.00 92.06 273 ASP A N 1
ATOM 2105 C CA . ASP A 1 273 ? 30.978 -6.626 -17.199 1.00 92.06 273 ASP A CA 1
ATOM 2106 C C . ASP A 1 273 ? 30.933 -5.407 -18.127 1.00 92.06 273 ASP A C 1
ATOM 2108 O O . ASP A 1 273 ? 31.599 -5.350 -19.162 1.00 92.06 273 ASP A O 1
ATOM 2112 N N . TRP A 1 274 ? 30.170 -4.394 -17.713 1.00 96.44 274 TRP A N 1
ATOM 2113 C CA . TRP A 1 274 ? 30.092 -3.101 -18.387 1.00 96.44 274 TRP A CA 1
ATOM 2114 C C . TRP A 1 274 ? 31.138 -2.123 -17.854 1.00 96.44 274 TRP A C 1
ATOM 2116 O O . TRP A 1 274 ? 31.156 -1.795 -16.667 1.00 96.44 274 TRP A O 1
ATOM 2126 N N . GLN A 1 275 ? 31.937 -1.554 -18.753 1.00 96.06 275 GLN A N 1
ATOM 2127 C CA . GLN A 1 275 ? 32.774 -0.399 -18.457 1.00 96.06 275 GLN A CA 1
ATOM 2128 C C . GLN A 1 275 ? 31.959 0.886 -18.608 1.00 96.06 275 GLN A C 1
ATOM 2130 O O . GLN A 1 275 ? 31.361 1.136 -19.653 1.00 96.06 275 GLN A O 1
ATOM 2135 N N . ILE A 1 276 ? 31.972 1.730 -17.578 1.00 95.38 276 ILE A N 1
ATOM 2136 C CA . ILE A 1 276 ? 31.302 3.033 -17.587 1.00 95.38 276 ILE A CA 1
ATOM 2137 C C . ILE A 1 276 ? 32.250 4.112 -18.115 1.00 95.38 276 ILE A C 1
ATOM 2139 O O . ILE A 1 276 ? 33.384 4.233 -17.652 1.00 95.38 276 ILE A O 1
ATOM 2143 N N . LEU A 1 277 ? 31.758 4.931 -19.042 1.00 94.12 277 LEU A N 1
ATOM 2144 C CA . LEU A 1 277 ? 32.471 6.069 -19.611 1.00 94.12 277 LEU A CA 1
ATOM 2145 C C . LEU A 1 277 ? 31.767 7.366 -19.200 1.00 94.12 277 LEU A C 1
ATOM 2147 O O . LEU A 1 277 ? 30.572 7.559 -19.450 1.00 94.12 277 LEU A O 1
ATOM 2151 N N . SER A 1 278 ? 32.518 8.255 -18.554 1.00 85.31 278 SER A N 1
ATOM 2152 C CA . SER A 1 278 ? 32.031 9.576 -18.159 1.00 85.31 278 SER A CA 1
ATOM 2153 C C . SER A 1 278 ? 32.217 10.561 -19.304 1.00 85.31 278 SER A C 1
ATOM 2155 O O . SER A 1 278 ? 33.334 10.753 -19.785 1.00 85.31 278 SER A O 1
ATOM 2157 N N . VAL A 1 279 ? 31.126 11.203 -19.711 1.00 90.62 279 VAL A N 1
ATOM 2158 C CA . VAL A 1 279 ? 31.127 12.237 -20.744 1.00 90.62 279 VAL A CA 1
ATOM 2159 C C . VAL A 1 279 ? 31.152 13.608 -20.065 1.00 90.62 279 VAL A C 1
ATOM 2161 O O . VAL A 1 279 ? 30.472 13.818 -19.060 1.00 90.62 279 VAL A O 1
ATOM 2164 N N . ALA A 1 280 ? 31.962 14.532 -20.585 1.00 86.38 280 ALA A N 1
ATOM 2165 C CA . ALA A 1 280 ? 31.987 15.907 -20.096 1.00 86.38 280 ALA A CA 1
ATOM 2166 C C . ALA A 1 280 ? 30.670 16.639 -20.415 1.00 86.38 280 ALA A C 1
ATOM 2168 O O . ALA A 1 280 ? 29.978 16.316 -21.379 1.00 86.38 280 ALA A O 1
ATOM 2169 N N . GLU A 1 281 ? 30.336 17.646 -19.611 1.00 82.44 281 GLU A N 1
ATOM 2170 C CA . GLU A 1 281 ? 29.114 18.433 -19.790 1.00 82.44 281 GLU A CA 1
ATOM 2171 C C . GLU A 1 281 ? 29.073 19.131 -21.162 1.00 82.44 281 GLU A C 1
ATOM 2173 O O . GLU A 1 281 ? 30.090 19.622 -21.661 1.00 82.44 281 GLU A O 1
ATOM 2178 N N . GLY A 1 282 ? 27.889 19.154 -21.783 1.00 82.69 282 GLY A N 1
ATOM 2179 C CA . GLY A 1 28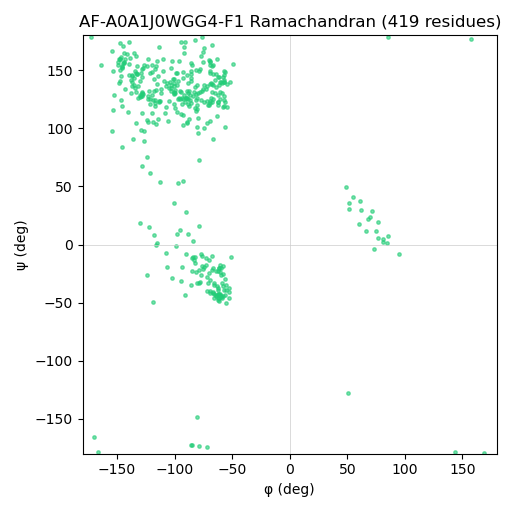2 ? 27.646 19.812 -23.070 1.00 82.69 282 GLY A CA 1
ATOM 2180 C C . GLY A 1 282 ? 28.157 19.063 -24.307 1.00 82.69 282 GLY A C 1
ATOM 2181 O O . GLY A 1 282 ? 28.085 19.604 -25.410 1.00 82.69 282 GLY A O 1
ATOM 2182 N N . GLN A 1 283 ? 28.673 17.840 -24.162 1.00 86.88 283 GLN A N 1
ATOM 2183 C CA . GLN A 1 283 ? 29.120 17.032 -25.298 1.00 86.88 283 GLN A CA 1
ATOM 2184 C C . GLN A 1 283 ? 27.967 16.238 -25.926 1.00 86.88 283 GLN A C 1
ATOM 2186 O O . GLN A 1 283 ? 27.060 15.765 -25.247 1.00 86.88 283 GLN A O 1
ATOM 2191 N N . SER A 1 284 ? 28.036 16.051 -27.244 1.00 90.19 284 SER A N 1
ATOM 2192 C CA . SER A 1 284 ? 27.138 15.171 -28.019 1.00 90.19 284 SER A CA 1
ATOM 2193 C C . SER A 1 284 ? 27.881 14.025 -28.712 1.00 90.19 284 SER A C 1
ATOM 2195 O O . SER A 1 284 ? 27.319 13.300 -29.536 1.00 90.19 284 SER A O 1
ATOM 2197 N N . ASN A 1 285 ? 29.165 13.876 -28.388 1.00 93.31 285 ASN A N 1
ATOM 2198 C CA . ASN A 1 285 ? 30.026 12.827 -28.897 1.00 93.31 285 ASN A CA 1
ATOM 2199 C C . ASN A 1 285 ? 31.060 12.393 -27.848 1.00 93.31 285 ASN A C 1
ATOM 2201 O O . ASN A 1 285 ? 31.313 13.102 -26.869 1.00 93.31 285 ASN A O 1
ATOM 2205 N N . TYR A 1 286 ? 31.630 11.208 -28.049 1.00 95.75 286 TYR A N 1
ATOM 2206 C CA . TYR A 1 286 ? 32.718 10.670 -27.243 1.00 95.75 286 TYR A CA 1
ATOM 2207 C C . TYR A 1 286 ? 33.564 9.697 -28.067 1.00 95.75 286 TYR A C 1
ATOM 2209 O O . TYR A 1 286 ? 33.031 8.749 -28.645 1.00 95.75 286 TYR A O 1
ATOM 2217 N N . THR A 1 287 ? 34.882 9.886 -28.074 1.00 95.25 287 THR A N 1
ATOM 2218 C CA . THR A 1 287 ? 35.813 8.958 -28.726 1.00 95.25 287 THR A CA 1
ATOM 2219 C C . THR A 1 287 ? 36.223 7.855 -27.758 1.00 95.25 287 THR A C 1
ATOM 2221 O O . THR A 1 287 ? 36.811 8.115 -26.706 1.00 95.25 287 THR A O 1
ATOM 2224 N N . ILE A 1 288 ? 35.951 6.605 -28.124 1.00 94.94 288 ILE A N 1
ATOM 2225 C CA . ILE A 1 288 ? 36.426 5.424 -27.401 1.00 94.94 288 ILE A CA 1
ATOM 2226 C C . ILE A 1 288 ? 37.697 4.934 -28.088 1.00 94.94 288 ILE A C 1
ATOM 2228 O O . ILE A 1 288 ? 37.700 4.688 -29.291 1.00 94.94 288 ILE A O 1
ATOM 2232 N N . MET A 1 289 ? 38.776 4.784 -27.323 1.00 92.50 289 MET A N 1
ATOM 2233 C CA . MET A 1 289 ? 40.087 4.362 -27.824 1.00 92.50 289 MET A CA 1
ATOM 2234 C C . MET A 1 289 ? 40.482 2.985 -27.281 1.00 92.50 289 MET A C 1
ATOM 2236 O O . MET A 1 289 ? 39.869 2.483 -26.340 1.00 92.50 289 MET A O 1
ATOM 2240 N N . ALA A 1 290 ? 41.561 2.422 -27.835 1.00 89.25 290 ALA A N 1
ATOM 2241 C CA . ALA A 1 290 ? 42.179 1.170 -27.390 1.00 89.25 290 ALA A CA 1
ATOM 2242 C C . ALA A 1 290 ? 41.261 -0.064 -27.487 1.00 89.25 290 ALA A C 1
ATOM 2244 O O . ALA A 1 290 ? 41.397 -1.019 -26.722 1.00 89.25 290 ALA A O 1
ATOM 2245 N N . LEU A 1 291 ? 40.343 -0.055 -28.451 1.00 93.31 291 LEU A N 1
ATOM 2246 C CA . LEU A 1 291 ? 39.541 -1.212 -28.811 1.00 93.31 291 LEU A CA 1
ATOM 2247 C C . LEU A 1 291 ? 40.346 -2.172 -29.692 1.00 93.31 291 LEU A C 1
ATOM 2249 O O . LEU A 1 291 ? 41.225 -1.770 -30.458 1.00 93.31 291 LEU A O 1
ATOM 2253 N N . ILE A 1 292 ? 40.039 -3.462 -29.582 1.00 92.12 292 ILE A N 1
ATOM 2254 C CA . ILE A 1 292 ? 40.789 -4.514 -30.271 1.00 92.12 292 ILE A CA 1
ATOM 2255 C C . ILE A 1 292 ? 40.177 -4.755 -31.652 1.00 92.12 292 ILE A C 1
ATOM 2257 O O . ILE A 1 292 ? 38.981 -5.019 -31.760 1.00 92.12 292 ILE A O 1
ATOM 2261 N N . ASP A 1 293 ? 41.009 -4.684 -32.695 1.00 92.00 293 ASP A N 1
ATOM 2262 C CA . ASP A 1 293 ? 40.596 -4.881 -34.090 1.00 92.00 293 ASP A CA 1
ATOM 2263 C C . ASP A 1 293 ? 39.881 -6.224 -34.299 1.00 92.00 293 ASP A C 1
ATOM 2265 O O . ASP A 1 293 ? 40.276 -7.251 -33.738 1.00 92.00 293 ASP A O 1
ATOM 2269 N N . GLY A 1 294 ? 38.809 -6.212 -35.091 1.00 87.25 294 GLY A N 1
ATOM 2270 C CA . GLY A 1 294 ? 38.005 -7.394 -35.396 1.00 87.25 294 GLY A CA 1
ATOM 2271 C C . GLY A 1 294 ? 37.109 -7.906 -34.260 1.00 87.25 294 GLY A C 1
ATOM 2272 O O . GLY A 1 294 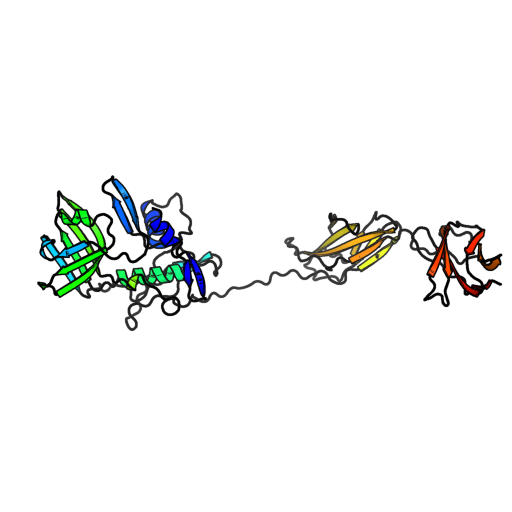? 36.335 -8.833 -34.496 1.00 87.25 294 GLY A O 1
ATOM 2273 N N . ARG A 1 295 ? 37.158 -7.326 -33.050 1.00 92.19 295 ARG A N 1
ATOM 2274 C CA . ARG A 1 295 ? 36.230 -7.673 -31.959 1.00 92.19 295 ARG A CA 1
ATOM 2275 C C . ARG A 1 295 ? 34.931 -6.881 -32.039 1.00 92.19 295 ARG A C 1
ATOM 2277 O O . ARG A 1 295 ? 34.921 -5.730 -32.481 1.00 92.19 295 ARG A O 1
ATOM 2284 N N . SER A 1 296 ? 33.849 -7.496 -31.567 1.00 94.69 296 SER A N 1
ATOM 2285 C CA . SER A 1 296 ? 32.541 -6.853 -31.441 1.00 94.69 296 SER A CA 1
ATOM 2286 C C . SER A 1 296 ? 32.314 -6.341 -30.023 1.00 94.69 296 SER A C 1
ATOM 2288 O O . SER A 1 296 ? 32.661 -7.009 -29.050 1.00 94.69 296 SER A O 1
ATOM 2290 N N . TYR A 1 297 ? 31.707 -5.166 -29.916 1.00 96.50 297 TYR A N 1
ATOM 2291 C CA . TYR A 1 297 ? 31.375 -4.508 -28.659 1.00 96.50 297 TYR A CA 1
ATOM 2292 C C . TYR A 1 297 ? 29.906 -4.101 -28.645 1.00 96.50 297 TYR A C 1
ATOM 2294 O O . TYR A 1 297 ? 29.322 -3.801 -29.687 1.00 96.50 297 TYR A O 1
ATOM 2302 N N . GLU A 1 298 ? 29.338 -4.063 -27.447 1.00 97.75 298 GLU A N 1
ATOM 2303 C CA . GLU A 1 298 ? 28.003 -3.550 -27.166 1.00 97.75 298 GLU A CA 1
ATOM 2304 C C . GLU A 1 298 ? 28.104 -2.200 -26.459 1.00 97.75 298 GLU A C 1
ATOM 2306 O O . GLU A 1 298 ? 28.939 -2.017 -25.569 1.00 97.75 298 GLU A O 1
ATOM 2311 N N . LEU A 1 299 ? 27.241 -1.260 -26.838 1.00 97.69 299 LEU A N 1
ATOM 2312 C CA . LEU A 1 299 ? 27.240 0.115 -26.357 1.00 97.69 299 LEU A CA 1
ATOM 2313 C C . LEU A 1 299 ? 25.827 0.577 -26.002 1.00 97.69 299 LEU A C 1
ATOM 2315 O O . LEU A 1 299 ? 24.872 0.363 -26.751 1.00 97.69 299 LEU A O 1
ATOM 2319 N N . GLN A 1 300 ? 25.717 1.275 -24.875 1.00 97.94 300 GLN A N 1
ATOM 2320 C CA . GLN A 1 300 ? 24.516 2.002 -24.472 1.00 97.94 300 GLN A CA 1
ATOM 2321 C C . GLN A 1 300 ? 24.892 3.351 -23.867 1.00 97.94 300 GLN A C 1
ATOM 2323 O O . GLN A 1 300 ? 26.011 3.554 -23.394 1.00 97.94 300 GLN A O 1
ATOM 2328 N N . GLY A 1 301 ? 23.931 4.263 -23.830 1.00 96.31 301 GLY A N 1
ATOM 2329 C CA . GLY A 1 301 ? 24.034 5.528 -23.128 1.00 96.31 301 GLY A CA 1
ATOM 2330 C C . GLY A 1 301 ? 22.784 5.845 -22.322 1.00 96.31 301 GLY A C 1
ATOM 2331 O O . GLY A 1 301 ? 21.740 5.220 -22.485 1.00 96.31 301 GLY A O 1
ATOM 2332 N N . ARG A 1 302 ? 22.902 6.807 -21.412 1.00 94.62 302 ARG A N 1
ATOM 2333 C CA . ARG A 1 302 ? 21.788 7.321 -20.614 1.00 94.62 302 ARG A CA 1
ATOM 2334 C C . ARG A 1 302 ? 21.948 8.805 -20.335 1.00 94.62 302 ARG A C 1
ATOM 2336 O O . ARG A 1 302 ? 23.073 9.301 -20.237 1.00 94.62 302 ARG A O 1
ATOM 2343 N N . ASN A 1 303 ? 20.821 9.476 -20.126 1.00 93.62 303 ASN A N 1
ATOM 2344 C CA . ASN A 1 303 ? 20.786 10.828 -19.581 1.00 93.62 303 ASN A CA 1
ATOM 2345 C C . ASN A 1 303 ? 20.825 10.806 -18.048 1.00 93.62 303 ASN A C 1
ATOM 2347 O O . ASN A 1 303 ? 20.417 9.835 -17.402 1.00 93.62 303 ASN A O 1
ATOM 2351 N N . ARG A 1 304 ? 21.317 11.893 -17.456 1.00 91.00 304 ARG A N 1
ATOM 2352 C CA . ARG A 1 304 ? 21.344 12.145 -16.014 1.00 91.00 304 ARG A CA 1
ATOM 2353 C C . ARG A 1 304 ? 21.013 13.604 -15.738 1.00 91.00 304 ARG A C 1
ATOM 2355 O O . ARG A 1 304 ? 21.400 14.477 -16.510 1.00 91.00 304 ARG A O 1
ATOM 2362 N N . THR A 1 305 ? 20.340 13.875 -14.627 1.00 89.06 305 THR A N 1
ATOM 2363 C CA . THR A 1 305 ? 20.121 15.258 -14.174 1.00 89.06 305 THR A CA 1
ATOM 2364 C C . THR A 1 305 ? 21.409 15.848 -13.571 1.00 89.06 305 THR A C 1
ATOM 2366 O O . THR A 1 305 ? 22.307 15.082 -13.203 1.00 89.06 305 THR A O 1
ATOM 2369 N N . PRO A 1 306 ? 21.507 17.180 -13.371 1.00 81.94 306 PRO A N 1
ATOM 2370 C CA . PRO A 1 306 ? 22.649 17.807 -12.690 1.00 81.94 306 PRO A CA 1
ATOM 2371 C C . PRO A 1 306 ? 22.835 17.309 -11.249 1.00 81.94 306 PRO A C 1
ATOM 2373 O O . PRO A 1 306 ? 23.947 17.272 -10.733 1.00 81.94 306 PRO A O 1
ATOM 2376 N N . ALA A 1 307 ? 21.748 16.855 -10.614 1.00 84.56 307 ALA A N 1
ATOM 2377 C CA . ALA A 1 307 ? 21.756 16.188 -9.312 1.00 84.56 307 ALA A CA 1
ATOM 2378 C C . ALA A 1 307 ? 22.169 14.703 -9.390 1.00 84.56 307 ALA A C 1
ATOM 2380 O O . ALA A 1 307 ? 21.931 13.941 -8.456 1.00 84.56 307 ALA A O 1
ATOM 2381 N N . LEU A 1 308 ? 22.774 14.273 -10.504 1.00 83.19 308 LEU A N 1
ATOM 2382 C CA . LEU A 1 308 ? 23.329 12.937 -10.721 1.00 83.19 308 LEU A CA 1
ATOM 2383 C C . LEU A 1 308 ? 22.305 11.789 -10.755 1.00 83.19 308 LEU A C 1
ATOM 2385 O O . LEU A 1 308 ? 22.719 10.623 -10.804 1.00 83.19 308 LEU A O 1
ATOM 2389 N N . ARG A 1 309 ? 21.000 12.086 -10.824 1.00 87.12 309 ARG A N 1
ATOM 2390 C CA . ARG A 1 309 ? 19.934 11.079 -10.962 1.00 87.12 309 ARG A CA 1
ATOM 2391 C C . ARG A 1 309 ? 19.982 10.436 -12.354 1.00 87.12 309 ARG A C 1
ATOM 2393 O O . ARG A 1 309 ? 19.914 11.176 -13.335 1.00 87.12 309 ARG A O 1
ATOM 2400 N N . PRO A 1 310 ? 20.101 9.101 -12.473 1.00 89.19 310 PRO A N 1
ATOM 2401 C CA . PRO A 1 310 ? 20.186 8.438 -13.770 1.00 89.19 310 PRO A CA 1
ATOM 2402 C C . PRO A 1 310 ? 18.821 8.132 -14.396 1.00 89.19 310 PRO A C 1
ATOM 2404 O O . PRO A 1 310 ? 17.899 7.730 -13.693 1.00 89.19 310 PRO A O 1
ATOM 2407 N N . GLY A 1 311 ? 18.732 8.261 -15.722 1.00 91.50 311 GLY A N 1
ATOM 2408 C CA . GLY A 1 311 ? 17.687 7.645 -16.544 1.00 91.50 311 GLY A CA 1
ATOM 2409 C C . GLY A 1 311 ? 18.013 6.201 -16.946 1.00 91.50 311 GLY A C 1
ATOM 2410 O O . GLY A 1 311 ? 19.002 5.615 -16.482 1.00 91.50 311 GLY A O 1
ATOM 2411 N N . GLY A 1 312 ? 17.178 5.643 -17.825 1.00 92.19 312 GLY A N 1
ATOM 2412 C CA . GLY A 1 312 ? 17.341 4.306 -18.395 1.00 92.19 312 GLY A CA 1
ATOM 2413 C C . GLY A 1 312 ? 18.531 4.200 -19.353 1.00 92.19 312 GLY A C 1
ATOM 2414 O O . GLY A 1 312 ? 18.977 5.190 -19.935 1.00 92.19 312 GLY A O 1
ATOM 2415 N N . TRP A 1 313 ? 19.076 2.989 -19.497 1.00 95.06 313 TRP A N 1
ATOM 2416 C CA . TRP A 1 313 ? 20.085 2.691 -20.518 1.00 95.06 313 TRP A CA 1
ATOM 2417 C C . TRP A 1 313 ? 19.404 2.443 -21.864 1.00 95.06 313 TRP A C 1
ATOM 2419 O O . TRP A 1 313 ? 18.504 1.616 -21.949 1.00 95.06 313 TRP A O 1
ATOM 2429 N N . SER A 1 314 ? 19.872 3.124 -22.907 1.00 95.00 314 SER A N 1
ATOM 2430 C CA . SER A 1 314 ? 19.327 3.069 -24.265 1.00 95.00 314 SER A CA 1
ATOM 2431 C C . SER A 1 314 ? 20.462 2.998 -25.302 1.00 95.00 314 SER A C 1
ATOM 2433 O O . SER A 1 314 ? 21.525 3.589 -25.080 1.00 95.00 314 SER A O 1
ATOM 2435 N N . PRO A 1 315 ? 20.289 2.298 -26.436 1.00 94.00 315 PRO A N 1
ATOM 2436 C CA . PRO A 1 315 ? 19.115 1.499 -26.801 1.00 94.00 315 PRO A CA 1
ATOM 2437 C C . PRO A 1 315 ? 19.057 0.165 -26.046 1.00 94.00 315 PRO A C 1
ATOM 2439 O O . PRO A 1 315 ? 20.087 -0.332 -25.598 1.00 94.00 315 PRO A O 1
ATOM 2442 N N . ASP A 1 316 ? 17.867 -0.422 -25.921 1.00 90.81 316 ASP A N 1
ATOM 2443 C CA . ASP A 1 316 ? 17.662 -1.811 -25.487 1.00 90.81 316 ASP A CA 1
ATOM 2444 C C . ASP A 1 316 ? 16.939 -2.577 -26.617 1.00 90.81 316 ASP A C 1
ATOM 2446 O O . ASP A 1 316 ? 15.805 -2.217 -26.950 1.00 90.81 316 ASP A O 1
ATOM 2450 N N . PRO A 1 317 ? 17.577 -3.562 -27.283 1.00 92.44 317 PRO A N 1
ATOM 2451 C CA . PRO A 1 317 ? 18.897 -4.129 -26.989 1.00 92.44 317 PRO A CA 1
ATOM 2452 C C . PRO A 1 317 ? 20.065 -3.175 -27.287 1.00 92.44 317 PRO A C 1
ATOM 2454 O O . PRO A 1 317 ? 19.941 -2.236 -28.076 1.00 92.44 317 PRO A O 1
ATOM 2457 N N . ALA A 1 318 ? 21.215 -3.440 -26.656 1.00 95.06 318 ALA A N 1
ATOM 2458 C CA . ALA A 1 318 ? 22.430 -2.642 -26.811 1.00 95.06 318 ALA A CA 1
ATOM 2459 C C . ALA A 1 318 ? 22.906 -2.560 -28.272 1.00 95.06 318 ALA A C 1
ATOM 2461 O O . ALA A 1 318 ? 22.837 -3.531 -29.032 1.00 95.06 318 ALA A O 1
ATOM 2462 N N . LEU A 1 319 ? 23.453 -1.402 -28.653 1.00 96.19 319 LEU A N 1
ATOM 2463 C CA . LEU A 1 319 ? 24.008 -1.192 -29.987 1.00 96.19 319 LEU A CA 1
ATOM 2464 C C . LEU A 1 319 ? 25.286 -2.019 -30.142 1.00 96.19 319 LEU A C 1
ATOM 2466 O O . LEU A 1 319 ? 26.237 -1.818 -29.393 1.00 96.19 319 LEU A O 1
ATOM 2470 N N . THR A 1 320 ? 25.325 -2.916 -31.126 1.00 96.44 320 THR A N 1
ATOM 2471 C CA . THR A 1 320 ? 26.493 -3.769 -31.391 1.00 96.44 320 THR A CA 1
ATOM 2472 C C . THR A 1 320 ? 27.283 -3.263 -32.599 1.00 96.44 320 THR A C 1
ATOM 2474 O O . THR A 1 320 ? 26.692 -2.958 -33.634 1.00 96.44 320 THR A O 1
ATOM 2477 N N . PHE A 1 321 ? 28.613 -3.204 -32.495 1.00 94.19 321 PHE A N 1
ATOM 2478 C CA . PHE A 1 321 ? 29.511 -2.834 -33.597 1.00 94.19 321 PHE A CA 1
ATOM 2479 C C . PHE A 1 321 ? 30.821 -3.632 -33.556 1.00 94.19 321 PHE A C 1
ATOM 2481 O O . PHE A 1 321 ? 31.232 -4.094 -32.495 1.00 94.19 321 PHE A O 1
ATOM 2488 N N . THR A 1 322 ? 31.494 -3.773 -34.702 1.00 93.06 322 THR A N 1
ATOM 2489 C CA . THR A 1 322 ? 32.821 -4.408 -34.808 1.00 93.06 322 THR A CA 1
ATOM 2490 C C . THR A 1 322 ? 33.887 -3.353 -35.062 1.00 93.06 322 THR A C 1
ATOM 2492 O O . THR A 1 322 ? 33.695 -2.444 -35.868 1.00 93.06 322 THR A O 1
ATOM 2495 N N . VAL A 1 323 ? 35.012 -3.469 -34.365 1.00 92.12 323 VAL A N 1
ATOM 2496 C CA . VAL A 1 323 ? 36.128 -2.524 -34.465 1.00 92.12 323 VAL A CA 1
ATOM 2497 C C . VAL A 1 323 ? 36.890 -2.752 -35.763 1.00 92.12 323 VAL A C 1
ATOM 2499 O O . VAL A 1 323 ? 37.235 -3.887 -36.087 1.00 92.12 323 VAL A O 1
ATOM 2502 N N . VAL A 1 324 ? 37.180 -1.655 -36.465 1.00 90.12 324 VAL A N 1
ATOM 2503 C CA . VAL A 1 324 ? 37.987 -1.631 -37.689 1.00 90.12 324 VAL A CA 1
ATOM 2504 C C . VAL A 1 324 ? 39.163 -0.685 -37.464 1.00 90.12 324 VAL A C 1
ATOM 2506 O O . VAL A 1 324 ? 38.993 0.534 -37.429 1.00 90.12 324 VAL A O 1
ATOM 2509 N N . ALA A 1 325 ? 40.361 -1.236 -37.269 1.00 88.00 325 ALA A N 1
ATOM 2510 C CA . ALA A 1 325 ? 41.559 -0.447 -36.993 1.00 88.00 325 ALA A CA 1
ATOM 2511 C C . ALA A 1 325 ? 42.161 0.192 -38.251 1.00 88.00 325 ALA A C 1
ATOM 2513 O O . ALA A 1 325 ? 42.690 1.300 -38.173 1.00 88.00 325 ALA A O 1
ATOM 2514 N N . ASN A 1 326 ? 42.073 -0.463 -39.406 1.00 89.19 326 ASN A N 1
ATOM 2515 C CA . ASN A 1 326 ? 42.452 0.120 -40.687 1.00 89.19 326 ASN A CA 1
ATOM 2516 C C . ASN A 1 326 ? 41.220 0.262 -41.586 1.00 89.19 326 ASN A C 1
ATOM 2518 O O . ASN A 1 326 ? 40.699 -0.728 -42.100 1.00 89.19 326 ASN A O 1
ATOM 2522 N N . THR A 1 327 ? 40.765 1.497 -41.782 1.00 88.50 327 THR A N 1
ATOM 2523 C CA . THR A 1 327 ? 39.622 1.825 -42.644 1.00 88.50 327 THR A CA 1
ATOM 2524 C C . THR A 1 327 ? 40.001 1.964 -44.119 1.00 88.50 327 THR A C 1
ATOM 2526 O O . THR A 1 327 ? 39.114 2.022 -44.967 1.00 88.50 327 THR A O 1
ATOM 2529 N N . GLU A 1 328 ? 41.295 2.005 -44.445 1.00 91.56 328 GLU A N 1
ATOM 2530 C CA . GLU A 1 328 ? 41.781 2.192 -45.809 1.00 91.56 328 GLU A CA 1
ATOM 2531 C C . GLU A 1 328 ? 41.766 0.866 -46.574 1.00 91.56 328 GLU A C 1
ATOM 2533 O O . GLU A 1 328 ? 42.457 -0.100 -46.227 1.00 91.56 328 GLU A O 1
ATOM 2538 N N . ALA A 1 329 ? 40.965 0.817 -47.636 1.00 93.12 329 ALA A N 1
ATOM 2539 C CA . ALA A 1 329 ? 40.891 -0.336 -48.519 1.00 93.12 329 ALA A CA 1
ATOM 2540 C C . ALA A 1 329 ? 42.188 -0.495 -49.336 1.00 93.12 329 ALA A C 1
ATOM 2542 O O . ALA A 1 329 ? 42.806 0.511 -49.700 1.00 93.12 329 ALA A O 1
ATOM 2543 N N . PRO A 1 330 ? 42.586 -1.726 -49.702 1.00 95.81 330 PRO A N 1
ATOM 2544 C CA . PRO A 1 330 ? 43.686 -1.899 -50.634 1.00 95.81 330 PRO A CA 1
ATOM 2545 C C . PRO A 1 330 ? 43.324 -1.439 -52.056 1.00 95.81 330 PRO A C 1
ATOM 2547 O O . PRO A 1 330 ? 42.158 -1.434 -52.463 1.00 95.81 330 PRO A O 1
ATOM 2550 N N . GLN A 1 331 ? 44.339 -1.117 -52.847 1.00 96.31 331 GLN A N 1
ATOM 2551 C CA . GLN A 1 331 ? 44.257 -0.835 -54.273 1.00 96.31 331 GLN A CA 1
ATOM 2552 C C . GLN A 1 331 ? 43.780 -2.058 -55.061 1.00 96.31 331 GLN A C 1
ATOM 2554 O O . GLN A 1 331 ? 43.881 -3.198 -54.610 1.00 96.31 331 GLN A O 1
ATOM 2559 N N . ALA A 1 332 ? 43.274 -1.817 -56.273 1.00 96.69 332 ALA A N 1
ATOM 2560 C CA . ALA A 1 332 ? 42.845 -2.879 -57.175 1.00 96.69 332 ALA A CA 1
ATOM 2561 C C . ALA A 1 332 ? 43.977 -3.885 -57.452 1.00 96.69 332 ALA A C 1
ATOM 2563 O O . ALA A 1 332 ? 45.155 -3.523 -57.522 1.00 96.69 332 ALA A O 1
ATOM 2564 N N . LEU A 1 333 ? 43.603 -5.148 -57.669 1.00 96.94 333 LEU A N 1
ATOM 2565 C CA . LEU A 1 333 ? 44.539 -6.165 -58.144 1.00 96.94 333 LEU A CA 1
ATOM 2566 C C . LEU A 1 333 ? 45.129 -5.733 -59.493 1.00 96.94 333 LEU A C 1
ATOM 2568 O O . LEU A 1 333 ? 44.416 -5.233 -60.362 1.00 96.94 333 LEU A O 1
ATOM 2572 N N . LEU A 1 334 ? 46.430 -5.955 -59.682 1.00 97.31 334 LEU A N 1
ATOM 2573 C CA . LEU A 1 334 ? 47.102 -5.704 -60.961 1.00 97.31 334 LEU A CA 1
ATOM 2574 C C . LEU A 1 334 ? 46.700 -6.733 -62.020 1.00 97.31 334 LEU A C 1
ATOM 2576 O O . LEU A 1 334 ? 46.732 -6.452 -63.216 1.00 97.31 334 LEU A O 1
ATOM 2580 N N . LEU A 1 335 ? 46.349 -7.934 -61.566 1.00 95.81 335 LEU A N 1
ATOM 2581 C CA . LEU A 1 335 ? 45.889 -9.034 -62.395 1.00 95.81 335 LEU A CA 1
ATOM 2582 C C . LEU A 1 335 ? 44.880 -9.860 -61.605 1.00 95.81 335 LEU A C 1
ATOM 2584 O O . LEU A 1 335 ? 45.089 -10.114 -60.418 1.00 95.81 335 LEU A O 1
ATOM 2588 N N . ALA A 1 336 ? 43.835 -10.322 -62.283 1.00 96.56 336 ALA A N 1
ATOM 2589 C CA . ALA A 1 336 ? 42.975 -11.396 -61.815 1.00 96.56 336 ALA A CA 1
ATOM 2590 C C . ALA A 1 336 ? 42.502 -12.203 -63.032 1.00 96.56 336 ALA A C 1
ATOM 2592 O O . ALA A 1 336 ? 41.874 -11.647 -63.933 1.00 96.56 336 ALA A O 1
ATOM 2593 N N . THR A 1 337 ? 42.829 -13.492 -63.079 1.00 97.62 337 THR A N 1
ATOM 2594 C CA . THR A 1 337 ? 42.460 -14.402 -64.173 1.00 97.62 337 THR A CA 1
ATOM 2595 C C . THR A 1 337 ? 41.913 -15.708 -63.621 1.00 97.62 337 THR A C 1
ATOM 2597 O O . THR A 1 337 ? 42.092 -16.034 -62.445 1.00 97.62 337 THR A O 1
ATOM 2600 N N . VAL A 1 338 ? 41.213 -16.447 -64.477 1.00 97.62 338 VAL A N 1
ATOM 2601 C CA . VAL A 1 338 ? 40.758 -17.799 -64.178 1.00 97.62 338 VAL A CA 1
ATOM 2602 C C . VAL A 1 338 ? 40.964 -18.682 -65.402 1.00 97.62 338 VAL A C 1
ATOM 2604 O O . VAL A 1 338 ? 40.550 -18.319 -66.500 1.00 97.62 338 VAL A O 1
ATOM 2607 N N . ASP A 1 339 ? 41.582 -19.839 -65.197 1.00 96.56 339 ASP A N 1
ATOM 2608 C CA . ASP A 1 339 ? 41.888 -20.809 -66.247 1.00 96.56 339 ASP A CA 1
ATOM 2609 C C . ASP A 1 339 ? 41.467 -22.223 -65.805 1.00 96.56 339 ASP A C 1
ATOM 2611 O O . ASP A 1 339 ? 41.517 -22.536 -64.612 1.00 96.56 339 ASP A O 1
ATOM 2615 N N . PRO A 1 340 ? 41.025 -23.109 -66.716 1.00 94.88 340 PRO A N 1
ATOM 2616 C CA . PRO A 1 340 ? 40.682 -24.482 -66.350 1.00 94.88 340 PRO A CA 1
ATOM 2617 C C . PRO A 1 340 ? 41.948 -25.298 -66.037 1.00 94.88 340 PRO A C 1
ATOM 2619 O O . PRO A 1 340 ? 42.933 -25.238 -66.773 1.00 94.88 340 PRO A O 1
ATOM 2622 N N . VAL A 1 341 ? 41.926 -26.102 -64.966 1.00 93.12 341 VAL A N 1
ATOM 2623 C CA . VAL A 1 341 ? 43.035 -26.998 -64.592 1.00 93.12 341 VAL A CA 1
ATOM 2624 C C . VAL A 1 341 ? 42.511 -28.347 -64.093 1.00 93.12 341 VAL A C 1
ATOM 2626 O O . VAL A 1 341 ? 41.881 -28.436 -63.044 1.00 93.12 341 VAL A O 1
ATOM 2629 N N . GLY A 1 342 ? 42.778 -29.430 -64.832 1.00 85.56 342 GLY A N 1
ATOM 2630 C CA . GLY A 1 342 ? 42.266 -30.762 -64.480 1.00 85.56 342 GLY A CA 1
ATOM 2631 C C . GLY A 1 342 ? 40.753 -30.745 -64.208 1.00 85.56 342 GLY A C 1
ATOM 2632 O O . GLY A 1 342 ? 39.991 -30.223 -65.013 1.00 85.56 342 GLY A O 1
ATOM 2633 N N . ALA A 1 343 ? 40.330 -31.269 -63.052 1.00 84.00 343 ALA A N 1
ATOM 2634 C CA . ALA A 1 343 ? 38.951 -31.177 -62.555 1.00 84.00 343 ALA A CA 1
ATOM 2635 C C . ALA A 1 343 ? 38.752 -29.958 -61.624 1.00 84.00 343 ALA A C 1
ATOM 2637 O O . ALA A 1 343 ? 38.378 -30.104 -60.458 1.00 84.00 343 ALA A O 1
ATOM 2638 N N . GLY A 1 344 ? 39.086 -28.757 -62.100 1.00 93.00 344 GLY A N 1
ATOM 2639 C CA . GLY A 1 344 ? 39.007 -27.534 -61.304 1.00 93.00 344 GLY A CA 1
ATOM 2640 C C . GLY A 1 344 ? 39.270 -26.247 -62.085 1.00 93.00 344 GLY A C 1
ATOM 2641 O O . GLY A 1 344 ? 39.560 -26.261 -63.283 1.00 93.00 344 GLY A O 1
ATOM 2642 N N . ALA A 1 345 ? 39.173 -25.122 -61.380 1.00 96.19 345 ALA A N 1
ATOM 2643 C CA . ALA A 1 345 ? 39.453 -23.782 -61.887 1.00 96.19 345 ALA A CA 1
ATOM 2644 C C . ALA A 1 345 ? 40.629 -23.157 -61.124 1.00 96.19 345 ALA A C 1
ATOM 2646 O O . ALA A 1 345 ? 40.600 -23.051 -59.897 1.00 96.19 345 ALA A O 1
ATOM 2647 N N . LEU A 1 346 ? 41.667 -22.733 -61.843 1.00 97.00 346 LEU A N 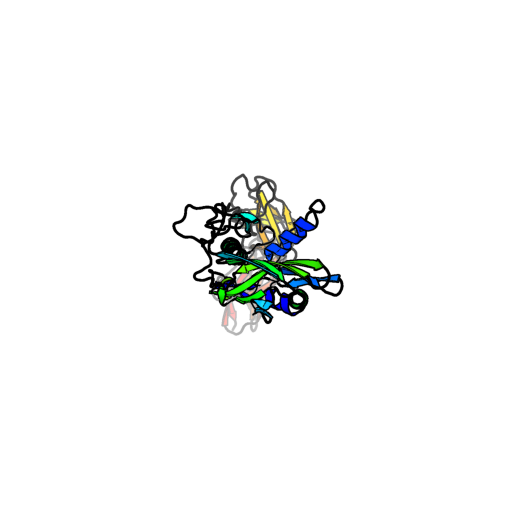1
ATOM 2648 C CA . LEU A 1 346 ? 42.809 -22.013 -61.294 1.00 97.00 346 LEU A CA 1
ATOM 2649 C C . LEU A 1 346 ? 42.523 -20.515 -61.333 1.00 97.00 346 LEU A C 1
ATOM 2651 O O . LEU A 1 346 ? 42.596 -19.898 -62.391 1.00 97.00 346 LEU A O 1
ATOM 2655 N N . VAL A 1 347 ? 42.227 -19.922 -60.181 1.00 97.69 347 VAL A N 1
ATOM 2656 C CA . VAL A 1 347 ? 42.123 -18.468 -60.031 1.00 97.69 347 VAL A CA 1
ATOM 2657 C C . VAL A 1 347 ? 43.506 -17.926 -59.696 1.00 97.69 347 VAL A C 1
ATOM 2659 O O . VAL A 1 347 ? 44.130 -18.374 -58.734 1.00 97.69 347 VAL A O 1
ATOM 2662 N N . GLN A 1 348 ? 43.996 -16.966 -60.474 1.00 97.88 348 GLN A N 1
ATOM 2663 C CA . GLN A 1 348 ? 45.300 -16.336 -60.273 1.00 97.88 348 GLN A CA 1
ATOM 2664 C C . GLN A 1 348 ? 45.132 -14.838 -60.081 1.00 97.88 348 GLN A C 1
ATOM 2666 O O . GLN A 1 348 ? 44.238 -14.223 -60.661 1.00 97.88 348 GLN A O 1
ATOM 2671 N N . TRP A 1 349 ? 46.005 -14.237 -59.280 1.00 98.06 349 TRP A N 1
ATOM 2672 C CA . TRP A 1 349 ? 46.011 -12.797 -59.070 1.00 98.06 349 TRP A CA 1
ATOM 2673 C C . TRP A 1 349 ? 47.416 -12.260 -58.822 1.00 98.06 349 TRP A C 1
ATOM 2675 O O . TRP A 1 349 ? 48.319 -12.987 -58.401 1.00 98.06 349 TRP A O 1
ATOM 2685 N N . ALA A 1 350 ? 47.574 -10.958 -59.045 1.00 97.62 350 ALA A N 1
ATOM 2686 C CA . ALA A 1 350 ? 48.750 -10.198 -58.645 1.00 97.62 350 ALA A CA 1
ATOM 2687 C C . ALA A 1 350 ? 48.326 -8.953 -57.864 1.00 97.62 350 ALA A C 1
ATOM 2689 O O . ALA A 1 350 ? 47.452 -8.200 -58.300 1.00 97.62 350 ALA A O 1
ATOM 2690 N N . THR A 1 351 ? 48.949 -8.731 -56.712 1.00 97.25 351 THR A N 1
ATOM 2691 C CA . THR A 1 351 ? 48.730 -7.550 -55.875 1.00 97.25 351 THR A CA 1
ATOM 2692 C C . THR A 1 351 ? 49.731 -6.445 -56.220 1.00 97.25 351 THR A C 1
ATOM 2694 O O . THR A 1 351 ? 50.865 -6.714 -56.622 1.00 97.25 351 THR A O 1
ATOM 2697 N N . GLY A 1 352 ? 49.310 -5.187 -56.072 1.00 94.25 352 GLY A N 1
ATOM 2698 C CA . GLY A 1 352 ? 50.182 -4.024 -56.248 1.00 94.25 352 GLY A CA 1
ATOM 2699 C C . GLY A 1 352 ? 51.124 -3.781 -55.066 1.00 94.25 352 GLY A C 1
ATOM 2700 O O . GLY A 1 352 ? 51.082 -4.482 -54.051 1.00 94.25 352 GLY A O 1
ATOM 2701 N N . ASN A 1 353 ? 51.969 -2.754 -55.188 1.00 95.25 353 ASN A N 1
ATOM 2702 C CA . ASN A 1 353 ? 52.794 -2.257 -54.087 1.00 95.25 353 ASN A CA 1
ATOM 2703 C C . ASN A 1 353 ? 51.960 -1.383 -53.137 1.00 95.25 353 ASN A C 1
ATOM 2705 O O . ASN A 1 353 ? 52.091 -0.160 -53.151 1.00 95.25 353 ASN A O 1
ATOM 2709 N N . ASP A 1 354 ? 51.089 -2.004 -52.347 1.00 95.25 354 ASP A N 1
ATOM 2710 C CA . ASP A 1 354 ? 50.189 -1.299 -51.436 1.00 95.25 354 ASP A CA 1
ATOM 2711 C C . ASP A 1 354 ? 50.397 -1.750 -49.979 1.00 95.25 354 ASP A C 1
ATOM 2713 O O . ASP A 1 354 ? 50.219 -2.935 -49.688 1.00 95.25 354 ASP A O 1
ATOM 2717 N N . PRO A 1 355 ? 50.746 -0.845 -49.042 1.00 92.06 355 PRO A N 1
ATOM 2718 C CA . PRO A 1 355 ? 50.879 -1.183 -47.624 1.00 92.06 355 PRO A CA 1
ATOM 2719 C C . PRO A 1 355 ? 49.581 -1.682 -46.965 1.00 92.06 355 PRO A C 1
ATOM 2721 O O . PRO A 1 355 ? 49.661 -2.350 -45.936 1.00 92.06 355 PRO A O 1
ATOM 2724 N N . ASN A 1 356 ? 48.403 -1.400 -47.534 1.00 94.00 356 ASN A N 1
ATOM 2725 C CA . ASN A 1 356 ? 47.124 -1.902 -47.025 1.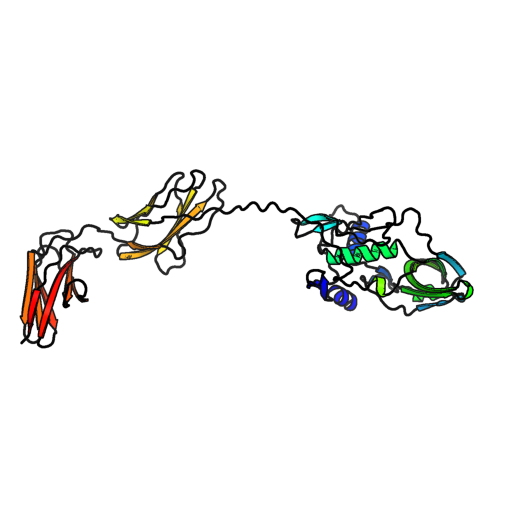00 94.00 356 ASN A CA 1
ATOM 2726 C C . ASN A 1 356 ? 46.813 -3.332 -47.492 1.00 94.00 356 ASN A C 1
ATOM 2728 O O . ASN A 1 356 ? 45.892 -3.957 -46.968 1.00 94.00 356 ASN A O 1
ATOM 2732 N N . GLN A 1 357 ? 47.569 -3.884 -48.444 1.00 96.25 357 GLN A N 1
ATOM 2733 C CA . GLN A 1 357 ? 47.345 -5.227 -48.967 1.00 96.25 357 GLN A CA 1
ATOM 2734 C C . GLN A 1 357 ? 47.690 -6.311 -47.931 1.00 96.25 357 GLN A C 1
ATOM 2736 O O . GLN A 1 357 ? 48.847 -6.463 -47.539 1.00 96.25 357 GLN A O 1
ATOM 2741 N N . TYR A 1 358 ? 46.703 -7.136 -47.561 1.00 95.44 358 TYR A N 1
ATOM 2742 C CA . TYR A 1 358 ? 46.889 -8.267 -46.641 1.00 95.44 358 TYR A CA 1
ATOM 2743 C C . TYR A 1 358 ? 46.557 -9.621 -47.283 1.00 95.44 358 TYR A C 1
ATOM 2745 O O . TYR A 1 358 ? 47.344 -10.570 -47.216 1.00 95.44 358 TYR A O 1
ATOM 2753 N N . ALA A 1 359 ? 45.396 -9.724 -47.926 1.00 96.44 359 ALA A N 1
ATOM 2754 C CA . ALA A 1 359 ? 44.923 -10.959 -48.541 1.00 96.44 359 ALA A CA 1
ATOM 2755 C C . ALA A 1 359 ? 44.079 -10.685 -49.793 1.00 96.44 359 ALA A C 1
ATOM 2757 O O . ALA A 1 359 ? 43.756 -9.540 -50.114 1.00 96.44 359 ALA A O 1
ATOM 2758 N N . VAL A 1 360 ? 43.710 -11.744 -50.508 1.00 97.56 360 VAL A N 1
ATOM 2759 C CA . VAL A 1 360 ? 42.723 -11.700 -51.590 1.00 97.56 360 VAL A CA 1
ATOM 2760 C C . VAL A 1 360 ? 41.589 -12.656 -51.253 1.00 97.56 360 VAL A C 1
ATOM 2762 O O . VAL A 1 360 ? 41.814 -13.836 -50.978 1.00 97.56 360 VAL A O 1
ATOM 2765 N N . ARG A 1 361 ? 40.360 -12.138 -51.253 1.00 97.44 361 ARG A N 1
ATOM 2766 C CA . ARG A 1 361 ? 39.144 -12.934 -51.108 1.00 97.44 361 ARG A CA 1
ATOM 2767 C C . ARG A 1 361 ? 38.586 -13.246 -52.487 1.00 97.44 361 ARG A C 1
ATOM 2769 O O . ARG A 1 361 ? 38.332 -12.335 -53.274 1.00 97.44 361 ARG A O 1
ATOM 2776 N N . VAL A 1 362 ? 38.387 -14.528 -52.760 1.00 97.31 362 VAL A N 1
ATOM 2777 C CA . VAL A 1 362 ? 37.793 -15.014 -54.006 1.00 97.31 362 VAL A CA 1
ATOM 2778 C C . VAL A 1 362 ? 36.362 -15.444 -53.729 1.00 97.31 362 VAL A C 1
ATOM 2780 O O . VAL A 1 362 ? 36.095 -16.141 -52.750 1.00 97.31 362 VAL A O 1
ATOM 2783 N N . TYR A 1 363 ? 35.458 -15.042 -54.610 1.00 97.56 363 TYR A N 1
ATOM 2784 C CA . TYR A 1 363 ? 34.042 -15.373 -54.590 1.00 97.56 363 TYR A CA 1
ATOM 2785 C C . TYR A 1 363 ? 33.674 -16.182 -55.832 1.00 97.56 363 TYR A C 1
ATOM 2787 O O . TYR A 1 363 ? 34.271 -15.984 -56.893 1.00 97.56 363 TYR A O 1
ATOM 2795 N N . ARG A 1 364 ? 32.664 -17.046 -55.718 1.00 97.00 364 ARG A N 1
ATOM 2796 C CA . ARG A 1 364 ? 32.103 -17.836 -56.821 1.00 97.00 364 ARG A CA 1
ATOM 2797 C C . ARG A 1 364 ? 30.581 -17.778 -56.789 1.00 97.00 364 ARG A C 1
ATOM 2799 O O . ARG A 1 364 ? 29.972 -17.973 -55.744 1.00 97.00 364 ARG A O 1
ATOM 2806 N N . GLY A 1 365 ? 29.957 -17.557 -57.938 1.00 95.50 365 GLY A N 1
ATOM 2807 C CA . GLY A 1 365 ? 28.500 -17.481 -58.060 1.00 95.50 365 GLY A CA 1
ATOM 2808 C C . GLY A 1 365 ? 28.065 -16.940 -59.419 1.00 95.50 365 GLY A C 1
ATOM 2809 O O . GLY A 1 365 ? 28.912 -16.649 -60.249 1.00 95.50 365 GLY A O 1
ATOM 2810 N N . PRO A 1 366 ? 26.761 -16.799 -59.686 1.00 91.44 366 PRO A N 1
ATOM 2811 C CA . PRO A 1 366 ? 26.282 -16.280 -60.970 1.00 91.44 366 PRO A CA 1
ATOM 2812 C C . PRO A 1 366 ? 26.417 -14.752 -61.089 1.00 91.44 366 PRO A C 1
ATOM 2814 O O . PRO A 1 366 ? 26.545 -14.223 -62.189 1.00 91.44 366 PRO A O 1
ATOM 2817 N N . THR A 1 367 ? 26.412 -14.032 -59.963 1.00 94.12 367 THR A N 1
ATOM 2818 C CA . THR A 1 367 ? 26.623 -12.577 -59.883 1.00 94.12 367 THR A CA 1
ATOM 2819 C C . THR A 1 367 ? 27.391 -12.236 -58.608 1.00 94.12 367 THR A C 1
ATOM 2821 O O . THR A 1 367 ? 27.287 -12.984 -57.640 1.00 94.12 367 THR A O 1
ATOM 2824 N N . LEU A 1 368 ? 28.090 -11.093 -58.557 1.00 91.38 368 LEU A N 1
ATOM 2825 C CA . LEU A 1 368 ? 28.814 -10.658 -57.351 1.00 91.38 368 LEU A CA 1
ATOM 2826 C C . LEU A 1 368 ? 27.892 -10.527 -56.125 1.00 91.38 368 LEU A C 1
ATOM 2828 O O . LEU A 1 368 ? 28.301 -10.846 -55.016 1.00 91.38 368 LEU A O 1
ATOM 2832 N N . ALA A 1 369 ? 26.642 -10.096 -56.326 1.00 91.88 369 ALA A N 1
ATOM 2833 C CA . ALA A 1 369 ? 25.668 -9.908 -55.247 1.00 91.88 369 ALA A CA 1
ATOM 2834 C C . ALA A 1 369 ? 25.225 -11.224 -54.583 1.00 91.88 369 ALA A C 1
ATOM 2836 O O . ALA A 1 369 ? 24.740 -11.209 -53.457 1.00 91.88 369 ALA A O 1
ATOM 2837 N N . THR A 1 370 ? 25.374 -12.350 -55.282 1.00 91.62 370 THR A N 1
ATOM 2838 C CA . THR A 1 370 ? 24.955 -13.682 -54.826 1.00 91.62 370 THR A CA 1
ATOM 2839 C C . THR A 1 370 ? 26.124 -14.667 -54.803 1.00 91.62 370 THR A C 1
ATOM 2841 O O . THR A 1 370 ? 25.897 -15.873 -54.847 1.00 91.62 370 THR A O 1
ATOM 2844 N N . ALA A 1 371 ? 27.364 -14.178 -54.877 1.00 93.88 371 ALA A N 1
ATOM 2845 C CA . ALA A 1 371 ? 28.547 -15.022 -54.922 1.00 93.88 371 ALA A CA 1
ATOM 2846 C C . ALA A 1 371 ? 29.021 -15.350 -53.506 1.00 93.88 371 ALA A C 1
ATOM 2848 O O . ALA A 1 371 ? 29.193 -14.457 -52.676 1.00 93.88 371 ALA A O 1
ATOM 2849 N N . ASP A 1 372 ? 29.289 -16.627 -53.262 1.00 95.12 372 ASP A N 1
ATOM 2850 C CA . ASP A 1 372 ? 29.802 -17.103 -51.985 1.00 95.12 372 ASP A CA 1
ATOM 2851 C C . ASP A 1 372 ? 31.333 -16.991 -51.953 1.00 95.12 372 ASP A C 1
ATOM 2853 O O . ASP A 1 372 ? 31.991 -17.279 -52.961 1.00 95.12 372 ASP A O 1
ATOM 2857 N N . PRO A 1 373 ? 31.944 -16.593 -50.823 1.00 95.44 373 PRO A N 1
ATOM 2858 C CA . PRO A 1 373 ? 33.393 -16.618 -50.677 1.00 95.44 373 PRO A CA 1
ATOM 2859 C C . PRO A 1 373 ? 33.897 -18.069 -50.686 1.00 95.44 373 PRO A C 1
ATOM 2861 O O . PRO A 1 373 ? 33.471 -18.886 -49.873 1.00 95.44 373 PRO A O 1
ATOM 2864 N N . VAL A 1 374 ? 34.833 -18.384 -51.583 1.00 96.00 374 VAL A N 1
ATOM 2865 C CA . VAL A 1 374 ? 35.422 -19.731 -51.713 1.00 96.00 374 VAL A CA 1
ATOM 2866 C C . VAL A 1 374 ? 36.809 -19.837 -51.087 1.00 96.00 374 VAL A C 1
ATOM 2868 O O . VAL A 1 374 ? 37.186 -20.905 -50.615 1.00 96.00 374 VAL A O 1
ATOM 2871 N N . VAL A 1 375 ? 37.567 -18.737 -51.039 1.00 96.25 375 VAL A N 1
ATOM 2872 C CA . VAL A 1 375 ? 38.855 -18.691 -50.336 1.00 96.25 375 VAL A CA 1
ATOM 2873 C C . VAL A 1 375 ? 39.191 -17.275 -49.869 1.00 96.25 375 VAL A C 1
ATOM 2875 O O . VAL A 1 375 ? 38.834 -16.285 -50.509 1.00 96.25 375 VAL A O 1
ATOM 2878 N N . LEU A 1 376 ? 39.920 -17.188 -48.756 1.00 96.12 376 LEU A N 1
ATOM 2879 C CA . LEU A 1 376 ? 40.678 -16.011 -48.346 1.00 96.12 376 LEU A CA 1
ATOM 2880 C C . LEU A 1 376 ? 42.162 -16.390 -48.340 1.00 96.12 376 LEU A C 1
ATOM 2882 O O . LEU A 1 376 ? 42.620 -17.093 -47.443 1.00 96.12 376 LEU A O 1
ATOM 2886 N N . ALA A 1 377 ? 42.902 -15.962 -49.357 1.00 95.44 377 ALA A N 1
ATOM 2887 C CA . ALA A 1 377 ? 44.307 -16.309 -49.520 1.00 95.44 377 ALA A CA 1
ATOM 2888 C C . ALA A 1 377 ? 45.199 -15.153 -49.054 1.00 95.44 377 ALA A C 1
ATOM 2890 O O . ALA A 1 377 ? 45.121 -14.051 -49.597 1.00 95.44 377 ALA A O 1
ATOM 2891 N N . ILE A 1 378 ? 46.062 -15.398 -48.062 1.00 95.50 378 ILE A N 1
ATOM 2892 C CA . ILE A 1 378 ? 47.040 -14.401 -47.600 1.00 95.50 378 ILE A CA 1
ATOM 2893 C C . ILE A 1 378 ? 47.982 -14.077 -48.763 1.00 95.50 378 ILE A C 1
ATOM 2895 O O . ILE A 1 378 ? 48.583 -14.963 -49.369 1.00 95.50 378 ILE A O 1
ATOM 2899 N N . SER A 1 379 ? 48.058 -12.803 -49.126 1.00 95.00 379 SER A N 1
ATOM 2900 C CA . SER A 1 379 ? 48.786 -12.304 -50.293 1.00 95.00 379 SER A CA 1
ATOM 2901 C C . SER A 1 379 ? 49.159 -10.861 -49.998 1.00 95.00 379 SER A C 1
ATOM 2903 O O . SER A 1 379 ? 48.313 -9.979 -50.124 1.00 95.00 379 SER A O 1
ATOM 2905 N N . GLY A 1 380 ? 50.396 -10.637 -49.551 1.00 93.00 380 GLY A N 1
ATOM 2906 C CA . GLY A 1 380 ? 50.903 -9.302 -49.227 1.00 93.00 380 GLY A CA 1
ATOM 2907 C C . GLY A 1 380 ? 51.146 -8.447 -50.472 1.00 93.00 380 GLY A C 1
ATOM 2908 O O . GLY A 1 380 ? 50.829 -8.851 -51.592 1.00 93.00 380 GLY A O 1
ATOM 2909 N N . ALA A 1 381 ? 51.720 -7.260 -50.291 1.00 94.56 381 ALA A N 1
ATOM 2910 C CA . ALA A 1 381 ? 52.095 -6.375 -51.395 1.00 94.56 381 ALA A CA 1
ATOM 2911 C C . ALA A 1 381 ? 53.062 -7.051 -52.394 1.00 94.56 381 ALA A C 1
ATOM 2913 O O . ALA A 1 381 ? 53.882 -7.886 -52.006 1.00 94.56 381 ALA A O 1
ATOM 2914 N N . ASN A 1 382 ? 52.985 -6.672 -53.675 1.00 95.19 382 ASN A N 1
ATOM 2915 C CA . ASN A 1 382 ? 53.832 -7.171 -54.774 1.00 95.19 382 ASN A CA 1
ATOM 2916 C C . ASN A 1 382 ? 53.907 -8.702 -54.885 1.00 95.19 382 ASN A C 1
ATOM 2918 O O . ASN A 1 382 ? 54.953 -9.267 -55.209 1.00 95.19 382 ASN A O 1
ATOM 2922 N N . THR A 1 383 ? 52.807 -9.386 -54.593 1.00 95.81 383 THR A N 1
ATOM 2923 C CA . THR A 1 383 ? 52.748 -10.846 -54.581 1.00 95.81 383 THR A CA 1
ATOM 2924 C C . THR A 1 383 ? 51.864 -11.337 -55.717 1.00 95.81 383 THR A C 1
ATOM 2926 O O . THR A 1 383 ? 50.758 -10.843 -55.921 1.00 95.81 383 THR A O 1
ATOM 2929 N N . SER A 1 384 ? 52.341 -12.340 -56.453 1.00 96.00 384 SER A N 1
ATOM 2930 C CA . SER A 1 384 ? 51.496 -13.145 -57.338 1.00 96.00 384 SER A CA 1
ATOM 2931 C C . SER A 1 384 ? 51.172 -14.459 -56.645 1.00 96.00 384 SER A C 1
ATOM 2933 O O . SER A 1 384 ? 52.071 -15.114 -56.116 1.00 96.00 384 SER A O 1
ATOM 2935 N N . ALA A 1 385 ? 49.901 -14.837 -56.631 1.00 96.69 385 ALA A N 1
ATOM 2936 C CA . ALA A 1 385 ? 49.445 -16.072 -56.012 1.00 96.69 385 ALA A CA 1
ATOM 2937 C C . ALA A 1 385 ? 48.288 -16.681 -56.809 1.00 96.69 385 ALA A C 1
ATOM 2939 O O . ALA A 1 385 ? 47.777 -16.097 -57.767 1.00 96.69 385 ALA A O 1
ATOM 2940 N N . SER A 1 386 ? 47.920 -17.903 -56.440 1.00 95.50 386 SER A N 1
ATOM 2941 C CA . SER A 1 386 ? 46.836 -18.626 -57.091 1.00 95.50 386 SER A CA 1
ATOM 2942 C C . SER A 1 386 ? 46.127 -19.555 -56.119 1.00 95.50 386 SER A C 1
ATOM 2944 O O . SER A 1 386 ? 46.704 -19.982 -55.119 1.00 95.50 386 SER A O 1
ATOM 2946 N N . PHE A 1 387 ? 44.884 -19.880 -56.443 1.00 95.88 387 PHE A N 1
ATOM 2947 C CA . PHE A 1 387 ? 44.050 -20.847 -55.750 1.00 95.88 387 PHE A CA 1
ATOM 2948 C C . PHE A 1 387 ? 43.396 -21.757 -56.783 1.00 95.88 387 PHE A C 1
ATOM 2950 O O . PHE A 1 387 ? 42.845 -21.284 -57.774 1.00 95.88 387 PHE A O 1
ATOM 2957 N N . THR A 1 388 ? 43.467 -23.067 -56.557 1.00 96.44 388 THR A N 1
ATOM 2958 C CA . THR A 1 388 ? 42.736 -24.045 -57.367 1.00 96.44 388 THR A CA 1
ATOM 2959 C C . THR A 1 388 ? 41.453 -24.424 -56.646 1.00 96.44 388 THR A C 1
ATOM 2961 O O . THR A 1 388 ? 41.498 -25.048 -55.588 1.00 96.44 388 THR A O 1
ATOM 2964 N N . ASP A 1 389 ? 40.322 -24.056 -57.236 1.00 95.75 389 ASP A N 1
ATOM 2965 C CA . ASP A 1 389 ? 38.997 -24.449 -56.779 1.00 95.75 389 ASP A CA 1
ATOM 2966 C C . ASP A 1 389 ? 38.613 -25.791 -57.413 1.00 95.75 389 ASP A C 1
ATOM 2968 O O . ASP A 1 389 ? 38.553 -25.916 -58.640 1.00 95.75 389 ASP A O 1
ATOM 2972 N N . ALA A 1 390 ? 38.373 -26.807 -56.585 1.00 94.25 390 ALA A N 1
ATOM 2973 C CA . ALA A 1 390 ? 37.946 -28.120 -57.051 1.00 94.25 390 ALA A CA 1
ATOM 2974 C C . ALA A 1 390 ? 36.442 -28.088 -57.359 1.00 94.25 390 ALA A C 1
ATOM 2976 O O . ALA A 1 390 ? 35.608 -28.026 -56.453 1.00 94.25 390 ALA A O 1
ATOM 2977 N N . VAL A 1 391 ? 36.098 -28.139 -58.645 1.00 93.81 391 VAL A N 1
ATOM 2978 C CA . VAL A 1 391 ? 34.720 -28.043 -59.139 1.00 93.81 391 VAL A CA 1
ATOM 2979 C C . VAL A 1 391 ? 34.429 -29.133 -60.163 1.00 93.81 391 VAL A C 1
ATOM 2981 O O . VAL A 1 391 ? 35.328 -29.647 -60.825 1.00 93.81 391 VAL A O 1
ATOM 2984 N N . ALA A 1 392 ? 33.155 -29.507 -60.281 1.00 92.75 392 ALA A N 1
ATOM 2985 C CA . ALA A 1 392 ? 32.710 -30.439 -61.309 1.00 92.75 392 ALA A CA 1
ATOM 2986 C C . ALA A 1 392 ? 32.840 -29.824 -62.715 1.00 92.75 392 ALA A C 1
ATOM 2988 O O . ALA A 1 392 ? 33.109 -28.635 -62.869 1.00 92.75 392 ALA A O 1
ATOM 2989 N 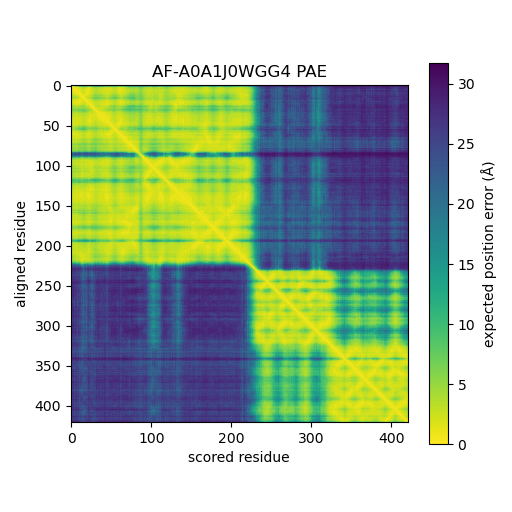N . LEU A 1 393 ? 32.621 -30.637 -63.750 1.00 91.69 393 LEU A N 1
ATOM 2990 C CA . LEU A 1 393 ? 32.543 -30.135 -65.121 1.00 91.69 393 LEU A CA 1
ATOM 2991 C C . LEU A 1 393 ? 31.382 -29.138 -65.243 1.00 91.69 393 LEU A C 1
ATOM 2993 O O . LEU A 1 393 ? 30.266 -29.425 -64.804 1.00 91.69 393 LEU A O 1
ATOM 2997 N N . GLY A 1 394 ? 31.642 -27.973 -65.831 1.00 93.38 394 GLY A N 1
ATOM 2998 C CA . GLY A 1 394 ? 30.665 -26.890 -65.909 1.00 93.38 394 GLY A CA 1
ATOM 2999 C C . GLY A 1 394 ? 31.283 -25.509 -66.107 1.00 93.38 394 GLY A C 1
ATOM 3000 O O . GLY A 1 394 ? 32.503 -25.346 -66.145 1.00 93.38 394 GLY A O 1
ATOM 3001 N N . THR A 1 395 ? 30.419 -24.504 -66.243 1.00 94.69 395 THR A N 1
ATOM 3002 C CA . THR A 1 395 ? 30.814 -23.094 -66.351 1.00 94.69 395 THR A CA 1
ATOM 3003 C C . THR A 1 395 ? 30.646 -22.402 -65.004 1.00 94.69 395 THR A C 1
ATOM 3005 O O . THR A 1 395 ? 29.580 -22.479 -64.393 1.00 94.69 395 THR A O 1
ATOM 3008 N N . TYR A 1 396 ? 31.687 -21.697 -64.568 1.00 96.19 396 TYR A N 1
ATOM 3009 C CA . TYR A 1 396 ? 31.731 -20.986 -63.294 1.00 96.19 396 TYR A CA 1
ATOM 3010 C C . TYR A 1 396 ? 32.182 -19.542 -63.498 1.00 96.19 396 TYR A C 1
ATOM 3012 O O . TYR A 1 396 ? 33.003 -19.250 -64.372 1.00 96.19 396 TYR A O 1
ATOM 3020 N N . THR A 1 397 ? 31.663 -18.652 -62.655 1.00 97.62 397 THR A N 1
ATOM 3021 C CA . THR A 1 397 ? 32.051 -17.242 -62.616 1.00 97.62 397 THR A CA 1
ATOM 3022 C C . THR A 1 397 ? 32.652 -16.914 -61.255 1.00 97.62 397 THR A C 1
ATOM 3024 O O . THR A 1 397 ? 32.096 -17.267 -60.210 1.00 97.62 397 THR A O 1
ATOM 3027 N N . TYR A 1 398 ? 33.797 -16.238 -61.289 1.00 97.69 398 TYR A N 1
ATOM 3028 C CA . TYR A 1 398 ? 34.575 -15.842 -60.126 1.00 97.69 398 TYR A CA 1
ATOM 3029 C C . TYR A 1 398 ? 34.732 -14.323 -60.042 1.00 97.69 398 TYR A C 1
ATOM 3031 O O . TYR A 1 398 ? 34.729 -13.615 -61.054 1.00 97.69 398 TYR A O 1
ATOM 3039 N N . TRP A 1 399 ? 34.941 -13.845 -58.818 1.00 98.00 399 TRP A N 1
ATOM 3040 C CA . TRP A 1 399 ? 35.400 -12.493 -58.514 1.00 98.00 399 TRP A CA 1
ATOM 3041 C C . TRP A 1 399 ? 36.533 -12.560 -57.500 1.00 98.00 399 TRP A C 1
ATOM 3043 O O . TRP A 1 399 ? 36.524 -13.420 -56.623 1.00 98.00 399 TRP A O 1
ATOM 3053 N N . ALA A 1 400 ? 37.487 -11.641 -57.582 1.00 97.31 400 ALA A N 1
ATOM 3054 C CA . ALA A 1 400 ? 38.585 -11.538 -56.628 1.00 97.31 400 ALA A CA 1
ATOM 3055 C C . ALA A 1 400 ? 38.686 -10.105 -56.109 1.00 97.31 400 ALA A C 1
ATOM 3057 O O . ALA A 1 400 ? 38.696 -9.161 -56.895 1.00 97.31 400 ALA A O 1
ATOM 3058 N N . ALA A 1 401 ? 38.758 -9.936 -54.794 1.00 97.56 401 ALA A N 1
ATOM 3059 C CA . ALA A 1 401 ? 38.859 -8.633 -54.152 1.00 97.56 401 ALA A CA 1
ATOM 3060 C C . ALA A 1 401 ? 40.057 -8.619 -53.196 1.00 97.56 401 ALA A C 1
ATOM 3062 O O . ALA A 1 401 ? 40.172 -9.530 -52.366 1.00 97.56 401 ALA A O 1
ATOM 3063 N N . PRO A 1 402 ? 40.946 -7.617 -53.274 1.00 97.44 402 PRO A N 1
ATOM 3064 C CA . PRO A 1 402 ? 41.972 -7.445 -52.264 1.00 97.44 402 PRO A CA 1
ATOM 3065 C C . PRO A 1 402 ? 41.320 -7.002 -50.948 1.00 97.44 402 PRO A C 1
ATOM 3067 O O . PRO A 1 402 ? 40.288 -6.334 -50.951 1.00 97.44 402 PRO A O 1
ATOM 3070 N N . ILE A 1 403 ? 41.884 -7.406 -49.815 1.00 96.62 403 ILE A N 1
ATOM 3071 C CA . ILE A 1 403 ? 41.362 -7.095 -48.480 1.00 96.62 403 ILE A CA 1
ATOM 3072 C C . ILE A 1 403 ? 42.513 -6.712 -47.547 1.00 96.62 403 ILE A C 1
ATOM 3074 O O . ILE A 1 403 ? 43.594 -7.307 -47.627 1.00 96.62 403 ILE A O 1
ATOM 3078 N N . ASN A 1 404 ? 42.297 -5.702 -46.700 1.00 94.44 404 ASN A N 1
ATOM 3079 C CA . ASN A 1 404 ? 43.278 -5.281 -45.700 1.00 94.44 404 ASN A CA 1
ATOM 3080 C C . ASN A 1 404 ? 43.220 -6.155 -44.432 1.00 94.44 404 ASN A C 1
ATOM 3082 O O . ASN A 1 404 ? 42.369 -7.038 -44.300 1.00 94.44 404 ASN A O 1
ATOM 3086 N N . GLY A 1 405 ? 44.139 -5.911 -43.492 1.00 88.88 405 GLY A N 1
ATOM 3087 C CA . GLY A 1 405 ? 44.227 -6.667 -42.235 1.00 88.88 405 GLY A CA 1
ATOM 3088 C C . GLY A 1 405 ? 42.996 -6.546 -41.326 1.00 88.88 405 GLY A C 1
ATOM 3089 O O . GLY A 1 405 ? 42.741 -7.460 -40.550 1.00 88.88 405 GLY A O 1
ATOM 3090 N N . SER A 1 406 ? 42.205 -5.478 -41.475 1.00 90.25 406 SER A N 1
ATOM 3091 C CA . SER A 1 406 ? 40.970 -5.228 -40.716 1.00 90.25 406 SER A CA 1
ATOM 3092 C C . SER A 1 406 ? 39.700 -5.643 -41.477 1.00 90.25 406 SER A C 1
ATOM 3094 O O . SER A 1 406 ? 38.588 -5.350 -41.047 1.00 90.25 406 SER A O 1
ATOM 3096 N N . GLY A 1 407 ? 39.838 -6.331 -42.616 1.00 90.00 407 GLY A N 1
ATOM 3097 C CA . GLY A 1 407 ? 38.711 -6.871 -43.377 1.00 90.00 407 GLY A CA 1
ATOM 3098 C C . GLY A 1 407 ? 38.048 -5.906 -44.370 1.00 90.00 407 GLY A C 1
ATOM 3099 O O . GLY A 1 407 ? 37.027 -6.267 -44.958 1.00 90.00 407 GLY A O 1
ATOM 3100 N N . VAL A 1 408 ? 38.606 -4.713 -44.598 1.00 92.12 408 VAL A N 1
ATOM 3101 C CA . VAL A 1 408 ? 38.083 -3.749 -45.581 1.00 92.12 408 VAL A CA 1
ATOM 3102 C C . VAL A 1 408 ? 38.469 -4.186 -46.994 1.00 92.12 408 VAL A C 1
ATOM 3104 O O . VAL A 1 408 ? 39.647 -4.396 -47.294 1.00 92.12 408 VAL A O 1
ATOM 3107 N N . LEU A 1 409 ? 37.465 -4.343 -47.861 1.00 95.12 409 LEU A N 1
ATOM 3108 C CA . LEU A 1 409 ? 37.631 -4.780 -49.249 1.00 95.12 409 LEU A CA 1
ATOM 3109 C C . LEU A 1 409 ? 38.019 -3.614 -50.162 1.00 95.12 409 LEU A C 1
ATOM 3111 O O . LEU A 1 409 ? 37.409 -2.548 -50.117 1.00 95.12 409 LEU A O 1
ATOM 3115 N N . GLY A 1 410 ? 38.989 -3.862 -51.035 1.00 95.38 410 GLY A N 1
ATOM 3116 C CA . GLY A 1 410 ? 39.326 -3.009 -52.168 1.00 95.38 410 GLY A CA 1
ATOM 3117 C C . GLY A 1 410 ? 38.482 -3.305 -53.412 1.00 95.38 410 GLY A C 1
ATOM 3118 O O . GLY A 1 410 ? 37.542 -4.107 -53.367 1.00 95.38 410 GLY A O 1
ATOM 3119 N N . PRO A 1 411 ? 38.813 -2.675 -54.553 1.00 96.69 411 PRO A N 1
ATOM 3120 C CA . PRO A 1 411 ? 38.084 -2.853 -55.805 1.00 96.69 411 PRO A CA 1
ATOM 3121 C C . PRO A 1 411 ? 38.030 -4.318 -56.263 1.00 96.69 411 PRO A C 1
ATOM 3123 O O . PRO A 1 411 ? 39.057 -4.990 -56.388 1.00 96.69 411 PRO A O 1
ATOM 3126 N N . VAL A 1 412 ? 36.820 -4.805 -56.547 1.00 97.06 412 VAL A N 1
ATOM 3127 C CA . VAL A 1 412 ? 36.576 -6.186 -56.986 1.00 97.06 412 VAL A CA 1
ATOM 3128 C C . VAL A 1 412 ? 36.931 -6.353 -58.465 1.00 97.06 412 VAL A C 1
ATOM 3130 O O . VAL A 1 412 ? 36.467 -5.597 -59.314 1.00 97.06 412 VAL A O 1
ATOM 3133 N N . SER A 1 413 ? 37.705 -7.388 -58.780 1.00 96.81 413 SER A N 1
ATOM 3134 C CA . SER A 1 413 ? 38.003 -7.834 -60.143 1.00 96.81 413 SER A CA 1
ATOM 3135 C C . SER A 1 413 ? 37.036 -8.938 -60.578 1.00 96.81 413 SER A C 1
ATOM 3137 O O . SER A 1 413 ? 36.833 -9.907 -59.846 1.00 96.81 413 SER A O 1
ATOM 3139 N N . GLY A 1 414 ? 36.449 -8.806 -61.769 1.00 93.31 414 GLY A N 1
ATOM 3140 C CA . GLY A 1 414 ? 35.525 -9.772 -62.373 1.00 93.31 414 GLY A CA 1
ATOM 3141 C C . GLY A 1 414 ? 34.398 -9.095 -63.170 1.00 93.31 414 GLY A C 1
ATOM 3142 O O . GLY A 1 414 ? 34.370 -7.867 -63.255 1.00 93.31 414 GLY A O 1
ATOM 3143 N N . PRO A 1 415 ? 33.455 -9.862 -63.749 1.00 95.94 415 PRO A N 1
ATOM 3144 C CA . PRO A 1 415 ? 33.348 -11.322 -63.681 1.00 95.94 415 PRO A CA 1
ATOM 3145 C C . PRO A 1 415 ? 34.459 -12.039 -64.459 1.00 95.94 415 PRO A C 1
ATOM 3147 O O . PRO A 1 415 ? 34.792 -11.659 -65.580 1.00 95.94 415 PRO A O 1
ATOM 3150 N N . LEU A 1 416 ? 35.005 -13.101 -63.868 1.00 96.38 416 LEU A N 1
ATOM 3151 C CA . LEU A 1 416 ? 36.000 -13.985 -64.475 1.00 96.38 416 LEU A CA 1
ATOM 3152 C C . LEU A 1 416 ? 35.324 -15.326 -64.784 1.00 96.38 416 LEU A C 1
ATOM 3154 O O . LEU A 1 416 ? 34.917 -16.027 -63.862 1.00 96.38 416 LEU A O 1
ATOM 3158 N N . ASN A 1 417 ? 35.160 -15.676 -66.059 1.00 96.31 417 ASN A N 1
ATOM 3159 C CA . ASN A 1 417 ? 34.431 -16.882 -66.468 1.00 96.31 417 ASN A CA 1
ATOM 3160 C C . ASN A 1 417 ? 35.386 -18.000 -66.887 1.00 96.31 417 ASN A C 1
ATOM 3162 O O . ASN A 1 417 ? 36.315 -17.759 -67.652 1.00 96.31 417 ASN A O 1
ATOM 3166 N N . VAL A 1 418 ? 35.097 -19.228 -66.460 1.00 96.00 418 VAL A N 1
ATOM 3167 C CA . VAL A 1 418 ? 35.836 -20.437 -66.845 1.00 96.00 418 VAL A CA 1
ATOM 3168 C C . VAL A 1 418 ? 34.869 -21.571 -67.153 1.00 96.00 418 VAL A C 1
ATOM 3170 O O . VAL A 1 418 ? 33.822 -21.689 -66.520 1.00 96.00 418 VAL A O 1
ATOM 3173 N N . THR A 1 419 ? 35.217 -22.414 -68.125 1.00 95.31 419 THR A N 1
ATOM 3174 C CA . THR A 1 419 ? 34.517 -23.680 -68.381 1.00 95.31 419 THR A CA 1
ATOM 3175 C C . THR A 1 419 ? 35.483 -24.833 -68.150 1.00 95.31 419 THR A C 1
ATOM 3177 O O . THR A 1 419 ? 36.518 -24.906 -68.807 1.00 95.31 419 THR A O 1
ATOM 3180 N N . VAL A 1 420 ? 35.143 -25.706 -67.203 1.00 92.31 420 VAL A N 1
ATOM 3181 C CA . VAL A 1 420 ? 35.902 -26.912 -66.853 1.00 92.31 420 VAL A CA 1
ATOM 3182 C C . VAL A 1 420 ? 35.322 -28.081 -67.649 1.00 92.31 420 VAL A C 1
ATOM 3184 O O . VAL A 1 420 ? 34.121 -28.349 -67.546 1.00 92.31 420 VAL A O 1
ATOM 3187 N N . THR A 1 421 ? 36.154 -28.727 -68.471 1.00 85.25 421 THR A N 1
ATOM 3188 C CA . THR A 1 421 ? 35.762 -29.761 -69.454 1.00 85.25 421 THR A CA 1
ATOM 3189 C C . THR A 1 421 ? 36.358 -31.122 -69.174 1.00 85.25 421 THR A C 1
ATOM 3191 O O . THR A 1 421 ? 37.559 -31.150 -68.821 1.00 85.25 421 THR A O 1
#

Radius of gyration: 44.69 Å; Cα contacts (8 Å, |Δi|>4): 955; chains: 1; bounding box: 92×53×120 Å

Organism: NCBI:txid1917485

Mean predicted aligned error: 15.01 Å

Foldseek 3Di:
DVVQVVQQQPWDAAQVGDTDGLADFAADDDPPDDPVVVVVLNCLRFVKDWFQDPVRDIDIHGQADDPAPAEAEPVFFPWKDKDFQCLDPLQAQKEWEFEQEVVQVRDTDTAFIQGNHPPDDGDYDYHYNHRDHDSRSRLLSRLLSNCQSGFRMKMKTKGFQCLNVCGVPQKYFYDYVVVPGTFMWGWPDWADPDHGIIITITGTDDNCSRDDDNNPRRGDGDDDDDPPPPPAFDWWAAWDWAAPAQQKIKIFTDDDPLQKAKKKWKDFPPDDDIDIDGDDRPDGMDMDHDHDFFTKMFMWMWIAGPVRHTHDTDDVVTDMDGHFRDQDAFEDWPDWAWEADAQWIKIKTFAAQTQQFFWKWKWKDPDPVPTHTPDTGGAGHGGIDIDTGRHHFAKIFMKMWTAGPRGHTYDIDDRHMYGHD

pLDDT: mean 92.41, std 7.79, range [46.97, 98.38]

Solvent-accessible surface area (backbone atoms only — not comparable to full-atom values): 23294 Å² total; per-residue (Å²): 119,67,66,57,51,54,54,24,60,35,74,40,61,36,66,87,70,50,76,42,55,52,41,58,81,53,66,85,84,61,92,88,57,53,67,67,59,55,52,50,45,60,28,62,37,34,52,45,49,75,36,69,39,98,84,78,43,80,45,75,43,56,66,61,71,63,87,53,89,51,71,45,45,62,88,46,44,83,40,79,47,76,44,68,74,68,57,55,98,78,48,56,25,24,20,25,33,29,22,30,32,62,93,61,76,61,33,84,39,61,44,30,58,37,71,77,41,84,90,58,78,88,33,76,40,64,54,77,32,60,26,30,62,47,66,59,50,46,37,56,47,21,45,40,53,41,44,68,52,57,30,59,33,43,39,41,34,31,30,35,58,66,50,66,75,46,59,79,47,61,38,34,31,42,41,27,78,94,79,71,42,76,47,38,31,35,63,76,44,80,46,77,80,53,94,52,35,21,43,39,33,29,34,36,53,58,69,69,64,60,53,81,54,28,85,82,65,49,51,68,69,72,87,77,88,76,84,78,76,84,80,75,53,64,66,45,47,68,76,45,79,44,74,72,23,78,16,24,34,40,33,37,37,56,74,68,64,90,70,48,37,51,37,37,36,39,28,57,61,93,62,88,70,70,47,78,44,86,53,65,82,89,60,46,61,52,77,49,69,83,46,60,62,73,41,46,32,32,36,32,27,20,27,22,44,84,87,70,50,72,32,50,71,21,53,81,75,58,47,73,50,67,37,34,28,48,76,60,47,15,65,52,55,76,39,73,50,50,44,62,47,79,70,15,39,35,38,36,36,26,38,41,90,34,96,38,33,36,25,36,38,32,28,40,36,94,44,83,94,67,32,46,78,76,47,78,44,83,40,43,48,66,32,74,53,72,48,75,46,82,43,73,78,45,76,50,35,33,36,42,22,26,18,17,89,49,67,30,64,21,51,71,43,66,88,34,68,37,65,27,118

Secondary structure (DSSP, 8-state):
-HHHHHHHS-EEE-TTS-EEES--------TTS-HHHHHHHHHHHTTPEEEE-TTSPEEEE-SS------EEEGGGEEEEEEEES---TT--SEE--EEEEGGGTTEEEEPPPEESSTTSPP-EE--EETT---HHHHHHHHHHHHHHHS-SEEEEEEE-GGGGTTTT-SEEEEEEGGGTEEEEEEEEEEEEEETTEEEEEEEE--GGGS---HHHHSPPPPPP-------PPPPP---EEEEEETTEEEEE-----TT-EEEEEEEETT-SPPEEEEPPTT-SEEEE--PPTT-EEEEEEEEE-TT--B---EEEEEEEEE--S--PPPPPPSEEEEEE-SSEEEEEEE--S-TT--EEEEEESSSGGGPEEEEEEE--TT-EEEEEEE--SEEEEEEEEEE-TT--B-PPEEEEEEEE-